Protein AF-0000000082643901 (afdb_homodimer)

pLDDT: mean 96.65, std 4.95, range [60.0, 98.94]

Foldseek 3Di:
DLEAACQVLLLVLLVVLFAAEEEEDQELLQLLLLLVLCQVLVFEHEYEYEPQSQVNHPHLLSVVVSNVVSCVVVVRDFRYFYEYDAADALVSLLRNVVSPGQEYEHEPQVDPLVVQLVRLLSNLVNNVVSNHAYEYEHWDAADDDRVRHDPDTGFGDLVSLLVSCVRRVHQEYETGAFAHAADDDDATDGDLVSLLSSCVRRVHAYEAERPPPHDLVVLSSSSVSRHHYYYDYRVLVVQLVVQLVVQCVVDVPDDPVCSRNVVSSNSSSVVSSVVCVSRVRRPVRVD/DQEAACQVVLLVLLVVLFAAEEEEDQELLQLLLLLVLCQVLVFEHEHEYEPQSQVNHPHLLSVVVSNVVSCVVVVRDFHYFYEYDAADALVSLLRNVVSPGQEYEHEPQVDPLVVQLVRLLSNLVNNVVSNHAYEYEHWDAADDDRVRHDPDTGFGDLVSLLVSCVRRVHQEYETGAFAHAADDDDATDGDLVSLLSSCVRRVHAYEYERPPPHDLVVLSSSSVSRHHYYYDYRVLVVQLVVQLVVQCVVDVPDDPVCSRNVVSSNSSSVVSSVVCVSRVRRPVRVD

InterPro domains:
  IPR000771 Fructose-bisphosphate aldolase, class-II [PF01116] (4-284)
  IPR000771 Fructose-bisphosphate aldolase, class-II [PIRSF001359] (1-285)
  IPR000771 Fructose-bisphosphate aldolase, class-II [PS00602] (74-87)
  IPR000771 Fructose-bisphosphate aldolase, class-II [PS00806] (134-145)
  IPR000771 Fructose-bisphosphate aldolase, class-II [TIGR00167] (1-285)
  IPR000771 Fructose-bisphosphate aldolase, class-II [cd00947] (6-283)
  IPR011289 Fructose-1,6-bisphosphate aldolase, class 2 [TIGR01859] (3-285)
  IPR013785 Aldolase-type TIM barrel [G3DSA:3.20.20.70] (1-287)

Secondary structure (DSSP, 8-state):
--B--SHHHHHHHHHHT--EEEEE--SHHHHHHHHHHHHHHT--EEEEEEHHHHHHHT-HHHHHHHHHHHHHHTT--S-EEEEEEEE-SHHHHHHHHHHT-SEEEE--TTS-HHHHHHHHHHHHHHHHTTT-EEEEEESB-EEEETTEEESS-BPPPHHHHHHHHHHH--SEEEE-SS-EESS-SS-----HHHHHHHHHHH-S-EEES--TT--HHHHHHHHHTTEEEEEE-HHHHHHHHHHHHHHHHH-TT---HHHHHHHHHHHHHHHHHHHHHHHT-TT-S--/--B--SHHHHHHHHHHT--EEEEE--SHHHHHHHHHHHHHHT--EEEEEEHHHHHHHT-HHHHHHHHHHHHHHTT--S-EEEEEEEE-SHHHHHHHHHHT-SEEEE--TTS-HHHHHHHHHHHHHHHHTTT-EEEEEESB-EEEETTEEESS-BPPPHHHHHHHHHHH--SEEEE-SS-EESS-SS-----HHHHHHHHHHH-S-EEES--TT--HHHHHHHHHTTEEEEEE-HHHHHHHHHHHHHHHHH-TT---HHHHHHHHHHHHHHHHHHHHHHHT-TT-S--

Organism: NCBI:txid247480

Radius of gyration: 26.3 Å; Cα contacts (8 Å, |Δi|>4): 1361; chains: 2; bounding box: 49×75×65 Å

Solvent-accessible surface area (backbone atoms only — not comparable to full-atom values): 27330 Å² total; per-residue (Å²): 121,45,66,35,39,50,51,65,64,27,51,49,19,39,75,70,52,15,20,38,46,26,38,53,38,66,49,56,53,46,45,50,18,52,53,51,26,23,48,74,39,30,11,43,37,32,41,24,31,35,66,59,36,27,56,70,55,38,21,52,45,13,50,42,29,30,51,53,17,36,36,60,53,64,64,49,72,33,43,31,22,39,27,38,41,64,18,77,40,62,68,54,39,49,51,35,46,75,41,59,37,21,24,34,23,45,44,41,37,88,47,60,70,70,56,27,44,52,53,46,30,54,43,32,55,60,29,52,76,68,64,22,30,34,32,38,41,36,40,34,54,16,37,47,55,85,88,46,73,32,97,47,69,36,66,41,53,52,68,57,50,30,49,45,40,70,73,34,62,54,53,30,38,32,55,18,38,50,40,33,32,44,84,68,89,71,80,79,61,64,42,62,68,57,36,43,52,33,30,71,63,51,72,48,28,26,31,41,62,32,45,38,85,59,53,67,69,58,52,50,51,42,19,73,36,30,26,7,32,36,33,38,46,56,56,43,29,43,42,20,42,54,42,32,52,50,48,53,70,74,36,84,78,70,31,59,59,63,73,39,48,45,57,11,26,52,40,28,18,52,52,48,40,52,46,33,54,70,33,54,22,49,62,50,39,88,107,132,37,70,35,40,50,51,66,63,27,52,50,19,39,75,70,52,14,20,37,44,25,39,53,38,68,48,55,54,46,44,50,18,50,51,51,26,23,48,74,39,30,12,42,37,32,40,25,31,35,66,59,36,26,55,71,55,38,21,53,44,14,50,42,29,31,51,54,17,34,37,60,53,64,64,50,73,33,44,32,23,39,29,38,41,62,19,78,42,61,67,54,39,49,52,34,46,74,42,59,38,20,23,32,23,45,44,41,38,88,46,60,68,70,57,26,44,52,52,48,30,54,43,34,56,61,29,52,76,68,64,22,33,32,33,36,41,35,37,34,53,16,37,46,54,84,88,46,74,33,97,48,69,37,65,41,53,53,68,56,51,29,50,44,40,72,74,36,61,54,53,29,38,31,54,18,38,50,41,34,33,44,82,68,91,73,80,79,60,62,42,61,68,57,38,41,52,34,30,72,62,52,72,47,28,26,31,40,62,32,45,37,86,60,53,66,69,58,51,48,50,41,18,73,36,29,24,8,32,35,33,40,46,55,56,45,28,43,42,20,41,53,42,31,52,51,47,53,69,75,36,85,78,71,32,59,59,64,75,39,48,44,58,12,29,53,39,30,18,52,52,47,41,54,47,31,54,69,34,54,22,50,63,49,38,88,106

Structure (mmCIF, N/CA/C/O backbone):
data_AF-0000000082643901-model_v1
#
loop_
_entity.id
_entity.type
_entity.pdbx_description
1 polymer 'Fructose-bisphosphate aldolase class II'
#
loop_
_atom_site.group_PDB
_atom_site.id
_atom_site.type_symbol
_atom_site.label_atom_id
_atom_site.label_alt_id
_atom_site.label_comp_id
_atom_site.label_asym_id
_atom_site.label_entity_id
_atom_site.label_seq_id
_atom_site.pdbx_PDB_ins_code
_atom_site.Cartn_x
_atom_site.Cartn_y
_atom_site.Cartn_z
_atom_site.occupancy
_atom_site.B_iso_or_equiv
_atom_site.auth_seq_id
_atom_site.auth_comp_id
_atom_site.auth_asym_id
_atom_site.auth_atom_id
_atom_site.pdbx_PDB_model_num
ATOM 1 N N . MET A 1 1 ? 15.57 -13.555 6.664 1 60 1 MET A N 1
ATOM 2 C CA . MET A 1 1 ? 14.602 -12.789 5.887 1 60 1 MET A CA 1
ATOM 3 C C . MET A 1 1 ? 13.672 -13.719 5.113 1 60 1 MET A C 1
ATOM 5 O O . MET A 1 1 ? 14.125 -14.688 4.496 1 60 1 MET A O 1
ATOM 9 N N . PRO A 1 2 ? 12.359 -13.805 5.543 1 88.56 2 PRO A N 1
ATOM 10 C CA . PRO A 1 2 ? 11.422 -14.797 5.012 1 88.56 2 PRO A CA 1
ATOM 11 C C . PRO A 1 2 ? 11.352 -14.789 3.486 1 88.56 2 PRO A C 1
ATOM 13 O O . PRO A 1 2 ? 10.727 -15.672 2.889 1 88.56 2 PRO A O 1
ATOM 16 N N . LEU A 1 3 ? 12.211 -14.008 2.922 1 96.81 3 LEU A N 1
ATOM 17 C CA . LEU A 1 3 ? 12.164 -14.016 1.464 1 96.81 3 LEU A CA 1
ATOM 18 C C . LEU A 1 3 ? 13.094 -15.078 0.892 1 96.81 3 LEU A C 1
ATOM 20 O O . LEU A 1 3 ? 14.281 -15.102 1.197 1 96.81 3 LEU A O 1
ATOM 24 N N . VAL A 1 4 ? 12.555 -15.945 0.068 1 98 4 VAL A N 1
ATOM 25 C CA . VAL A 1 4 ? 13.297 -17.078 -0.48 1 98 4 VAL A CA 1
ATOM 26 C C . VAL A 1 4 ? 12.93 -17.266 -1.95 1 98 4 VAL A C 1
ATO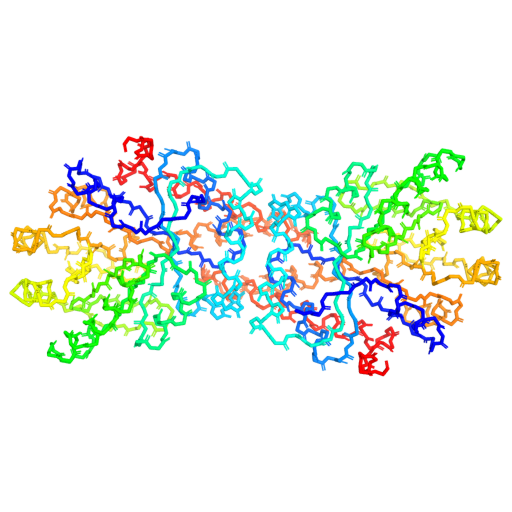M 28 O O . VAL A 1 4 ? 11.891 -16.781 -2.406 1 98 4 VAL A O 1
ATOM 31 N N . SER A 1 5 ? 13.82 -17.891 -2.688 1 97.44 5 SER A N 1
ATOM 32 C CA . SER A 1 5 ? 13.43 -18.344 -4.02 1 97.44 5 SER A CA 1
ATOM 33 C C . SER A 1 5 ? 12.352 -19.406 -3.941 1 97.44 5 SER A C 1
ATOM 35 O O . SER A 1 5 ? 12.078 -19.953 -2.865 1 97.44 5 SER A O 1
ATOM 37 N N . MET A 1 6 ? 11.742 -19.766 -5.023 1 97.62 6 MET A N 1
ATOM 38 C CA . MET A 1 6 ? 10.664 -20.75 -5.031 1 97.62 6 MET A CA 1
ATOM 39 C C . MET A 1 6 ? 11.219 -22.172 -5.125 1 97.62 6 MET A C 1
ATOM 41 O O . MET A 1 6 ? 10.484 -23.141 -4.91 1 97.62 6 MET A O 1
ATOM 45 N N . LYS A 1 7 ? 12.453 -22.344 -5.379 1 97.5 7 LYS A N 1
ATOM 46 C CA . LYS A 1 7 ? 13.016 -23.625 -5.77 1 97.5 7 LYS A CA 1
ATOM 47 C C . LYS A 1 7 ? 12.742 -24.688 -4.707 1 97.5 7 LYS A C 1
ATOM 49 O O . LYS A 1 7 ? 12.094 -25.703 -4.984 1 97.5 7 LYS A O 1
ATOM 54 N N . GLU A 1 8 ? 13.141 -24.453 -3.51 1 96.81 8 GLU A N 1
ATOM 55 C CA . GLU A 1 8 ? 13.008 -25.469 -2.467 1 96.81 8 GLU A CA 1
ATOM 56 C C . GLU A 1 8 ? 11.547 -25.703 -2.111 1 96.81 8 GLU A C 1
ATOM 58 O O . GLU A 1 8 ? 11.125 -26.844 -1.92 1 96.81 8 GLU A O 1
ATOM 63 N N . MET A 1 9 ? 10.719 -24.641 -2.031 1 97.19 9 MET A N 1
ATOM 64 C CA . MET A 1 9 ? 9.328 -24.812 -1.621 1 97.19 9 MET A CA 1
ATOM 65 C C . MET A 1 9 ? 8.547 -25.594 -2.672 1 97.19 9 MET A C 1
ATOM 67 O O . MET A 1 9 ? 7.695 -26.422 -2.334 1 97.19 9 MET A O 1
ATOM 71 N N . LEU A 1 10 ? 8.93 -25.438 -3.949 1 98.62 10 LEU A N 1
ATOM 72 C CA . LEU A 1 10 ? 8.18 -26.141 -4.977 1 98.62 10 LEU A CA 1
ATOM 73 C C . LEU A 1 10 ? 8.664 -27.594 -5.109 1 98.62 10 LEU A C 1
ATOM 75 O O . LEU A 1 10 ? 7.875 -28.484 -5.402 1 98.62 10 LEU A O 1
ATOM 79 N N . ASN A 1 11 ? 9.945 -27.812 -4.93 1 98.38 11 ASN A N 1
ATOM 80 C CA . ASN A 1 11 ? 10.438 -29.188 -4.922 1 98.38 11 ASN A CA 1
ATOM 81 C C . ASN A 1 11 ? 9.812 -30 -3.787 1 98.38 11 ASN A C 1
ATOM 83 O O . ASN A 1 11 ? 9.469 -31.172 -3.969 1 98.38 11 ASN A O 1
ATOM 87 N N . LYS A 1 12 ? 9.734 -29.391 -2.631 1 98.31 12 LYS A N 1
ATOM 88 C CA . LYS A 1 12 ? 9.07 -30.062 -1.516 1 98.31 12 LYS A CA 1
ATOM 89 C C . LYS A 1 12 ? 7.605 -30.344 -1.839 1 98.31 12 LYS A C 1
ATOM 91 O O . LYS A 1 12 ? 7.098 -31.422 -1.552 1 98.31 12 LYS A O 1
ATOM 96 N N . ALA A 1 13 ? 6.938 -29.359 -2.424 1 98.62 13 ALA A N 1
ATOM 97 C CA . ALA A 1 13 ? 5.535 -29.516 -2.801 1 98.62 13 ALA A CA 1
ATOM 98 C C . ALA A 1 13 ? 5.359 -30.672 -3.785 1 98.62 13 ALA A C 1
ATOM 100 O O . ALA A 1 13 ? 4.414 -31.453 -3.672 1 98.62 13 ALA A O 1
ATOM 101 N N . LEU A 1 14 ? 6.246 -30.734 -4.742 1 98.31 14 LEU A N 1
ATOM 102 C CA . LEU A 1 14 ? 6.211 -31.812 -5.715 1 98.31 14 LEU A CA 1
ATOM 103 C C . LEU A 1 14 ? 6.367 -33.156 -5.023 1 98.31 14 LEU A C 1
ATOM 105 O O . LEU A 1 14 ? 5.605 -34.094 -5.293 1 98.31 14 LEU A O 1
ATOM 109 N N . ALA A 1 15 ? 7.281 -33.25 -4.148 1 97.88 15 ALA A N 1
ATOM 110 C CA . ALA A 1 15 ? 7.598 -34.5 -3.461 1 97.88 15 ALA A CA 1
ATOM 111 C C . ALA A 1 15 ? 6.449 -34.938 -2.555 1 97.88 15 ALA A C 1
ATOM 113 O O . ALA A 1 15 ? 6.16 -36.125 -2.436 1 97.88 15 ALA A O 1
ATOM 114 N N . GLU A 1 16 ? 5.809 -33.938 -1.948 1 98 16 GLU A N 1
ATOM 115 C CA . GLU A 1 16 ? 4.812 -34.281 -0.932 1 98 16 GLU A CA 1
ATOM 116 C C . GLU A 1 16 ? 3.396 -34.156 -1.488 1 98 16 GLU A C 1
ATOM 118 O O . GLU A 1 16 ? 2.418 -34.344 -0.762 1 98 16 GLU A O 1
ATOM 123 N N . LYS A 1 17 ? 3.244 -33.781 -2.666 1 98 17 LYS A N 1
ATOM 124 C CA . LYS A 1 17 ? 1.995 -33.75 -3.422 1 98 17 LYS A CA 1
ATOM 125 C C . LYS A 1 17 ? 1.023 -32.719 -2.859 1 98 17 LYS A C 1
ATOM 127 O O . LYS A 1 17 ? -0.131 -33.062 -2.566 1 98 17 LYS A O 1
ATOM 132 N N . TYR A 1 18 ? 1.389 -31.547 -2.789 1 98.56 18 TYR A N 1
ATOM 133 C CA . TYR A 1 18 ? 0.573 -30.344 -2.604 1 98.56 18 TYR A CA 1
ATOM 134 C C . TYR A 1 18 ? 1.02 -29.234 -3.539 1 98.56 18 TYR A C 1
ATOM 136 O O . TYR A 1 18 ? 1.905 -29.422 -4.375 1 98.56 18 TYR A O 1
ATOM 144 N N . ALA A 1 19 ? 0.367 -28.094 -3.467 1 98.88 19 ALA A N 1
ATOM 145 C CA . ALA A 1 19 ? 0.755 -26.953 -4.301 1 98.88 19 ALA A CA 1
ATOM 146 C C . ALA A 1 19 ? 0.87 -25.688 -3.475 1 98.88 19 ALA A C 1
ATOM 148 O O . ALA A 1 19 ? 0.066 -25.453 -2.568 1 98.88 19 ALA A O 1
ATOM 149 N N . VAL A 1 20 ? 1.868 -24.938 -3.779 1 98.81 20 VAL A N 1
ATOM 150 C CA . VAL A 1 20 ? 2.01 -23.609 -3.191 1 98.81 20 VAL A CA 1
ATOM 151 C C . VAL A 1 20 ? 1.213 -22.594 -4.008 1 98.81 20 VAL A C 1
ATOM 153 O O . VAL A 1 20 ? 1.334 -22.547 -5.234 1 98.81 20 VAL A O 1
ATOM 156 N N . GLY A 1 21 ? 0.412 -21.828 -3.305 1 98.69 21 GLY A N 1
ATOM 157 C CA . GLY A 1 21 ? -0.357 -20.812 -3.994 1 98.69 21 GLY A CA 1
ATOM 158 C C . GLY A 1 21 ? 0.467 -19.594 -4.363 1 98.69 21 GLY A C 1
ATOM 159 O O . GLY A 1 21 ? 1.183 -19.047 -3.523 1 98.69 21 GLY A O 1
ATOM 160 N N . GLN A 1 22 ? 0.403 -19.219 -5.641 1 98.81 22 GLN A N 1
ATOM 161 C CA . GLN A 1 22 ? 0.744 -17.859 -6.031 1 98.81 22 GLN A CA 1
ATOM 162 C C . GLN A 1 22 ? -0.494 -16.953 -6.055 1 98.81 22 GLN A C 1
ATOM 164 O O . GLN A 1 22 ? -1.457 -17.25 -6.77 1 98.81 22 GLN A O 1
ATOM 169 N N . PHE A 1 23 ? -0.409 -15.992 -5.285 1 98.69 23 PHE A N 1
ATOM 170 C CA . PHE A 1 23 ? -1.485 -15.008 -5.25 1 98.69 23 PHE A CA 1
ATOM 171 C C . PHE A 1 23 ? -0.986 -13.641 -5.703 1 98.69 23 PHE A C 1
ATOM 173 O O . PHE A 1 23 ? -0.034 -13.102 -5.137 1 98.69 23 PHE A O 1
ATOM 180 N N . ASN A 1 24 ? -1.637 -13.117 -6.719 1 98.44 24 ASN A N 1
ATOM 181 C CA . ASN A 1 24 ? -1.199 -11.82 -7.227 1 98.44 24 ASN A CA 1
ATOM 182 C C . ASN A 1 24 ? -1.524 -10.695 -6.25 1 98.44 24 ASN A C 1
ATOM 184 O O . ASN A 1 24 ? -2.615 -10.664 -5.676 1 98.44 24 ASN A O 1
ATOM 188 N N . ILE A 1 25 ? -0.566 -9.867 -6.012 1 98.81 25 ILE A N 1
ATOM 189 C CA . ILE A 1 25 ? -0.807 -8.68 -5.195 1 98.81 25 ILE A CA 1
ATOM 190 C C . ILE A 1 25 ? -1.045 -7.473 -6.102 1 98.81 25 ILE A C 1
ATOM 192 O O . ILE A 1 25 ? -0.442 -7.363 -7.172 1 98.81 25 ILE A O 1
ATOM 196 N N . ASN A 1 26 ? -1.92 -6.555 -5.605 1 98.38 26 ASN A N 1
ATOM 197 C CA . ASN A 1 26 ? -2.314 -5.398 -6.402 1 98.38 26 ASN A CA 1
ATOM 198 C C . ASN A 1 26 ? -2.061 -4.09 -5.656 1 98.38 26 ASN A C 1
ATOM 200 O O . ASN A 1 26 ? -2.117 -3.012 -6.25 1 98.38 26 ASN A O 1
ATOM 204 N N . ASN A 1 27 ? -1.845 -4.16 -4.398 1 98.69 27 ASN A N 1
ATOM 205 C CA . ASN A 1 27 ? -1.549 -3.008 -3.555 1 98.69 27 ASN A CA 1
ATOM 206 C C . ASN A 1 27 ? -1.143 -3.432 -2.146 1 98.69 27 ASN A C 1
ATOM 208 O O . ASN A 1 27 ? -0.718 -4.57 -1.937 1 98.69 27 ASN A O 1
ATOM 212 N N . LEU A 1 28 ? -1.148 -2.531 -1.19 1 98.94 28 LEU A N 1
ATOM 213 C CA . LEU A 1 28 ? -0.758 -2.771 0.194 1 98.94 28 LEU A CA 1
ATOM 214 C C . LEU A 1 28 ? -1.682 -3.793 0.85 1 98.94 28 LEU A C 1
ATOM 216 O O . LEU A 1 28 ? -1.214 -4.75 1.47 1 98.94 28 LEU A O 1
ATOM 220 N N . GLU A 1 29 ? -2.988 -3.604 0.72 1 98.88 29 GLU A N 1
ATOM 221 C CA . GLU A 1 29 ? -3.973 -4.426 1.417 1 98.88 29 GLU A CA 1
ATOM 222 C C . GLU A 1 29 ? -3.955 -5.863 0.904 1 98.88 29 GLU A C 1
ATOM 224 O O . GLU A 1 29 ? -4.133 -6.805 1.678 1 98.88 29 GLU A O 1
ATOM 229 N N . TRP A 1 30 ? -3.781 -5.996 -0.41 1 98.88 30 TRP A N 1
ATOM 230 C CA . TRP A 1 30 ? -3.645 -7.336 -0.968 1 98.88 30 TRP A CA 1
ATOM 231 C C . TRP A 1 30 ? -2.451 -8.062 -0.354 1 98.88 30 TRP A C 1
ATOM 233 O O . TRP A 1 30 ? -2.561 -9.227 0.041 1 98.88 30 TRP A O 1
ATOM 243 N N . THR A 1 31 ? -1.354 -7.387 -0.334 1 98.94 31 THR A N 1
ATOM 244 C CA . THR A 1 31 ? -0.137 -7.965 0.221 1 98.94 31 THR A CA 1
ATOM 245 C C . THR A 1 31 ? -0.341 -8.359 1.683 1 98.94 31 THR A C 1
ATOM 247 O O . THR A 1 31 ? 0.051 -9.445 2.102 1 98.94 31 THR A O 1
ATOM 250 N N . GLN A 1 32 ? -0.979 -7.473 2.457 1 98.94 32 GLN A N 1
ATOM 251 C CA . GLN A 1 32 ? -1.299 -7.762 3.85 1 98.94 32 GLN A CA 1
ATOM 252 C C . GLN A 1 32 ? -2.139 -9.031 3.971 1 98.94 32 GLN A C 1
ATOM 254 O O . GLN A 1 32 ? -1.851 -9.898 4.801 1 98.94 32 GLN A O 1
ATOM 259 N N . ALA A 1 33 ? -3.164 -9.102 3.178 1 98.94 33 ALA A N 1
ATOM 260 C CA . ALA A 1 33 ? -4.125 -10.195 3.26 1 98.94 33 ALA A CA 1
ATOM 261 C C . ALA A 1 33 ? -3.447 -11.539 2.984 1 98.94 33 ALA A C 1
ATOM 263 O O . ALA A 1 33 ? -3.656 -12.508 3.715 1 98.94 33 ALA A O 1
ATOM 264 N N . ILE A 1 34 ? -2.658 -11.547 1.972 1 98.94 34 ILE A N 1
ATOM 265 C CA . ILE A 1 34 ? -2.037 -12.797 1.53 1 98.94 34 ILE A CA 1
ATOM 266 C C . ILE A 1 34 ? -0.984 -13.234 2.545 1 98.94 34 ILE A C 1
ATOM 268 O O . ILE A 1 34 ? -0.922 -14.406 2.916 1 98.94 34 ILE A O 1
ATOM 272 N N . LEU A 1 35 ? -0.152 -12.328 3.041 1 98.94 35 LEU A N 1
ATOM 273 C CA . LEU A 1 35 ? 0.847 -12.648 4.055 1 98.94 35 LEU A CA 1
ATOM 274 C C . LEU A 1 35 ? 0.182 -13.125 5.344 1 98.94 35 LEU A C 1
ATOM 276 O O . LEU A 1 35 ? 0.644 -14.078 5.969 1 98.94 35 LEU A O 1
ATOM 280 N N . ALA A 1 36 ? -0.87 -12.422 5.738 1 98.94 36 ALA A N 1
ATOM 281 C CA . ALA A 1 36 ? -1.579 -12.797 6.957 1 98.94 36 ALA A CA 1
ATOM 282 C C . ALA A 1 36 ? -2.154 -14.211 6.84 1 98.94 36 ALA A C 1
ATOM 284 O O . ALA A 1 36 ? -2.092 -14.992 7.789 1 98.94 36 ALA A O 1
ATOM 285 N N . ALA A 1 37 ? -2.773 -14.492 5.672 1 98.94 37 ALA A N 1
ATOM 286 C CA . ALA A 1 37 ? -3.311 -15.836 5.434 1 98.94 37 ALA A CA 1
ATOM 287 C C . ALA A 1 37 ? -2.211 -16.891 5.516 1 98.94 37 ALA A C 1
ATOM 289 O O . ALA A 1 37 ? -2.389 -17.922 6.156 1 98.94 37 ALA A O 1
ATOM 290 N N . ALA A 1 38 ? -1.087 -16.609 4.871 1 98.88 38 ALA A N 1
ATOM 291 C CA . ALA A 1 38 ? 0.032 -17.547 4.855 1 98.88 38 ALA A CA 1
ATOM 292 C C . ALA A 1 38 ? 0.555 -17.797 6.266 1 98.88 38 ALA A C 1
ATOM 294 O O . ALA A 1 38 ? 0.825 -18.953 6.637 1 98.88 38 ALA A O 1
ATOM 295 N N . GLN A 1 39 ? 0.708 -16.719 7.039 1 98.75 39 GLN A N 1
ATOM 296 C CA . GLN A 1 39 ? 1.186 -16.859 8.414 1 98.75 39 GLN A CA 1
ATOM 297 C C . GLN A 1 39 ? 0.211 -17.672 9.258 1 98.75 39 GLN A C 1
ATOM 299 O O . GLN A 1 39 ? 0.625 -18.547 10.016 1 98.75 39 GLN A O 1
ATOM 304 N N . GLU A 1 40 ? -1.064 -17.359 9.102 1 98.75 40 GLU A N 1
ATOM 305 C CA . GLU A 1 40 ? -2.094 -18.047 9.875 1 98.75 40 GLU A CA 1
ATOM 306 C C . GLU A 1 40 ? -2.123 -19.547 9.555 1 98.75 40 GLU A C 1
ATOM 308 O O . GLU A 1 40 ? -2.225 -20.375 10.453 1 98.75 40 GLU A O 1
ATOM 313 N N . GLU A 1 41 ? -1.981 -19.875 8.266 1 98.81 41 GLU A N 1
ATOM 314 C CA . GLU A 1 41 ? -2.076 -21.25 7.809 1 98.81 41 GLU A CA 1
ATOM 315 C C . GLU A 1 41 ? -0.723 -21.953 7.883 1 98.81 41 GLU A C 1
ATOM 317 O O . GLU A 1 41 ? -0.618 -23.156 7.586 1 98.81 41 GLU A O 1
ATOM 322 N N . GLN A 1 42 ? 0.32 -21.172 8.25 1 98.5 42 GLN A N 1
ATOM 323 C CA . GLN A 1 42 ? 1.676 -21.703 8.227 1 98.5 42 GLN A CA 1
ATOM 324 C C . GLN A 1 42 ? 1.987 -22.359 6.891 1 98.5 42 GLN A C 1
ATOM 326 O O . GLN A 1 42 ? 2.434 -23.516 6.848 1 98.5 42 GLN A O 1
ATOM 331 N N . SER A 1 43 ? 1.669 -21.656 5.879 1 98.69 43 SER A N 1
ATOM 332 C CA . SER A 1 43 ? 1.861 -22.094 4.504 1 98.69 43 SER A CA 1
ATOM 333 C C . SER A 1 43 ? 2.928 -21.266 3.799 1 98.69 43 SER A C 1
ATOM 335 O O . SER A 1 43 ? 2.996 -20.047 3.979 1 98.69 43 SER A O 1
ATOM 337 N N . PRO A 1 44 ? 3.859 -21.906 3.012 1 98.75 44 PRO A N 1
ATOM 338 C CA . PRO A 1 44 ? 4.625 -21.094 2.066 1 98.75 44 PRO A CA 1
ATOM 339 C C . PRO A 1 44 ? 3.732 -20.344 1.076 1 98.75 44 PRO A C 1
ATOM 341 O O . PRO A 1 44 ? 2.611 -20.781 0.8 1 98.75 44 PRO A O 1
ATOM 344 N N . VAL A 1 45 ? 4.246 -19.25 0.593 1 98.88 45 VAL A N 1
ATOM 345 C CA . VAL A 1 45 ? 3.389 -18.453 -0.278 1 98.88 45 VAL A CA 1
ATOM 346 C C . VAL A 1 45 ? 4.238 -17.719 -1.32 1 98.88 45 VAL A C 1
ATOM 348 O O . VAL A 1 45 ? 5.41 -17.422 -1.075 1 98.88 45 VAL A O 1
ATOM 351 N N . ILE A 1 46 ? 3.646 -17.547 -2.488 1 98.94 46 ILE A N 1
ATOM 352 C CA . ILE A 1 46 ? 4.262 -16.781 -3.562 1 98.94 46 ILE A CA 1
ATOM 353 C C . ILE A 1 46 ? 3.416 -15.539 -3.854 1 98.94 46 ILE A C 1
ATOM 355 O O . ILE A 1 46 ? 2.223 -15.641 -4.141 1 98.94 46 ILE A O 1
ATOM 359 N N . LEU A 1 47 ? 4.039 -14.406 -3.701 1 98.94 47 LEU A N 1
ATOM 360 C CA . LEU A 1 47 ? 3.418 -13.148 -4.102 1 98.94 47 LEU A CA 1
ATOM 361 C C . LEU A 1 47 ? 3.68 -12.859 -5.574 1 98.94 47 LEU A C 1
ATOM 363 O O . LEU A 1 47 ? 4.789 -12.477 -5.953 1 98.94 47 LEU A O 1
ATOM 367 N N . GLY A 1 48 ? 2.621 -13.047 -6.387 1 98.81 48 GLY A N 1
ATOM 368 C CA . GLY A 1 48 ? 2.75 -12.781 -7.812 1 98.81 48 GLY A CA 1
ATOM 369 C C . GLY A 1 48 ? 2.562 -11.32 -8.172 1 98.81 48 GLY A C 1
ATOM 370 O O . GLY A 1 48 ? 1.658 -10.664 -7.652 1 98.81 48 GLY A O 1
ATOM 371 N N . VAL A 1 49 ? 3.42 -10.852 -9.047 1 98.88 49 VAL A N 1
ATOM 372 C CA . VAL A 1 49 ? 3.363 -9.461 -9.484 1 98.88 49 VAL A CA 1
ATOM 373 C C . VAL A 1 49 ? 3.449 -9.398 -11.008 1 98.88 49 VAL A C 1
ATOM 375 O O . VAL A 1 49 ? 4.508 -9.641 -11.586 1 98.88 49 VAL A O 1
ATOM 378 N N . SER A 1 50 ? 2.355 -9.062 -11.633 1 98.25 50 SER A N 1
ATOM 379 C CA . SER A 1 50 ? 2.432 -8.812 -13.062 1 98.25 50 SER A CA 1
ATOM 380 C C . SER A 1 50 ? 3.109 -7.48 -13.359 1 98.25 50 SER A C 1
ATOM 382 O O . SER A 1 50 ? 3.258 -6.645 -12.461 1 98.25 50 SER A O 1
ATOM 384 N N . GLU A 1 51 ? 3.525 -7.289 -14.602 1 97.94 51 GLU A N 1
ATOM 385 C CA . GLU A 1 51 ? 4.121 -6.012 -14.969 1 97.94 51 GLU A CA 1
ATOM 386 C C . GLU A 1 51 ? 3.125 -4.867 -14.797 1 97.94 51 GLU A C 1
ATOM 388 O O . GLU A 1 51 ? 3.494 -3.773 -14.367 1 97.94 51 GLU A O 1
ATOM 393 N N . GLY A 1 52 ? 1.86 -5.133 -15.141 1 97.81 52 GLY A N 1
ATOM 394 C CA . GLY A 1 52 ? 0.826 -4.129 -14.945 1 97.81 52 GLY A CA 1
ATOM 395 C C . GLY A 1 52 ? 0.61 -3.771 -13.484 1 97.81 52 GLY A C 1
ATOM 396 O O . GLY A 1 52 ? 0.447 -2.6 -13.141 1 97.81 52 GLY A O 1
ATOM 397 N N . ALA A 1 53 ? 0.589 -4.758 -12.625 1 98.25 53 ALA A N 1
ATOM 398 C CA . ALA A 1 53 ? 0.438 -4.52 -11.188 1 98.25 53 ALA A CA 1
ATOM 399 C C . ALA A 1 53 ? 1.629 -3.746 -10.633 1 98.25 53 ALA A C 1
ATOM 401 O O . ALA A 1 53 ? 1.465 -2.873 -9.781 1 98.25 53 ALA A O 1
ATOM 402 N N . ALA A 1 54 ? 2.826 -4.117 -11.102 1 98.69 54 ALA A N 1
ATOM 403 C CA . ALA A 1 54 ? 4.023 -3.4 -10.672 1 98.69 54 ALA A CA 1
ATOM 404 C C . ALA A 1 54 ? 3.938 -1.921 -11.031 1 98.69 54 ALA A C 1
ATOM 406 O O . ALA A 1 54 ? 4.234 -1.055 -10.211 1 98.69 54 ALA A O 1
ATOM 407 N N . ARG A 1 55 ? 3.557 -1.673 -12.266 1 98.44 55 ARG A N 1
ATOM 408 C CA . ARG A 1 55 ? 3.402 -0.291 -12.711 1 98.44 55 ARG A CA 1
ATOM 409 C C . ARG A 1 55 ? 2.381 0.447 -11.852 1 98.44 55 ARG A C 1
ATOM 411 O O . ARG A 1 55 ? 2.619 1.581 -11.43 1 98.44 55 ARG A O 1
ATOM 418 N N . TYR A 1 56 ? 1.296 -0.191 -11.609 1 98.62 56 TYR A N 1
ATOM 419 C CA . TYR A 1 56 ? 0.251 0.411 -10.789 1 98.62 56 TYR A CA 1
ATOM 420 C C . TYR A 1 56 ? 0.771 0.733 -9.391 1 98.62 56 TYR A C 1
ATOM 422 O O . TYR A 1 56 ? 0.489 1.805 -8.852 1 98.62 56 TYR A O 1
ATOM 430 N N . MET A 1 57 ? 1.559 -0.15 -8.828 1 98.88 57 MET A N 1
ATOM 431 C CA . MET A 1 57 ? 2 0.002 -7.449 1 98.88 57 MET A CA 1
ATOM 432 C C . MET A 1 57 ? 3.168 0.98 -7.352 1 98.88 57 MET A C 1
ATOM 434 O O . MET A 1 57 ? 3.58 1.358 -6.254 1 98.88 57 MET A O 1
ATOM 438 N N . GLY A 1 58 ? 3.721 1.383 -8.438 1 98.62 58 GLY A N 1
ATOM 439 C CA . GLY A 1 58 ? 4.809 2.348 -8.438 1 98.62 58 GLY A CA 1
ATOM 440 C C . GLY A 1 58 ? 6.062 1.832 -9.125 1 98.62 58 GLY A C 1
ATOM 441 O O . GLY A 1 58 ? 6.785 2.598 -9.766 1 98.62 58 GLY A O 1
ATOM 442 N N . GLY A 1 59 ? 6.316 0.538 -9.016 1 98.81 59 GLY A N 1
ATOM 443 C CA . GLY A 1 59 ? 7.5 -0.096 -9.578 1 98.81 59 GLY A CA 1
ATOM 444 C C . GLY A 1 59 ? 8 -1.264 -8.75 1 98.81 59 GLY A C 1
ATOM 445 O O . GLY A 1 59 ? 7.48 -1.527 -7.66 1 98.81 59 GLY A O 1
ATOM 446 N N . PHE A 1 60 ? 9.008 -1.919 -9.258 1 98.94 60 PHE A N 1
ATOM 447 C CA . PHE A 1 60 ? 9.523 -3.131 -8.625 1 98.94 60 PHE A CA 1
ATOM 448 C C . PHE A 1 60 ? 10.125 -2.816 -7.258 1 98.94 60 PHE A C 1
ATOM 450 O O . PHE A 1 60 ? 9.969 -3.592 -6.312 1 98.94 60 PHE A O 1
ATOM 457 N N . LYS A 1 61 ? 10.797 -1.685 -7.133 1 98.75 61 LYS A N 1
ATOM 458 C CA . LYS A 1 61 ? 11.414 -1.337 -5.855 1 98.75 61 LYS A CA 1
ATOM 459 C C . LYS A 1 61 ? 10.359 -1.08 -4.785 1 98.75 61 LYS A C 1
ATOM 461 O O . LYS A 1 61 ? 10.523 -1.482 -3.633 1 98.75 61 LYS A O 1
ATOM 466 N N . THR A 1 62 ? 9.297 -0.38 -5.211 1 98.88 62 THR A N 1
ATOM 467 C CA . THR A 1 62 ? 8.195 -0.14 -4.285 1 98.88 62 THR A CA 1
ATOM 468 C C . THR A 1 62 ? 7.617 -1.458 -3.781 1 98.88 62 THR A C 1
ATOM 470 O O . THR A 1 62 ? 7.383 -1.621 -2.582 1 98.88 62 THR A O 1
ATOM 473 N N . VAL A 1 63 ? 7.43 -2.395 -4.699 1 98.94 63 VAL A N 1
ATOM 474 C CA . VAL A 1 63 ? 6.871 -3.697 -4.352 1 98.94 63 VAL A CA 1
ATOM 475 C C . VAL A 1 63 ? 7.754 -4.375 -3.307 1 98.94 63 VAL A C 1
ATOM 477 O O . VAL A 1 63 ? 7.27 -4.801 -2.256 1 98.94 63 VAL A O 1
ATOM 480 N N . VAL A 1 64 ? 9.016 -4.449 -3.553 1 98.94 64 VAL A N 1
ATOM 481 C CA . VAL A 1 64 ? 9.953 -5.168 -2.691 1 98.94 64 VAL A CA 1
ATOM 482 C C . VAL A 1 64 ? 10.016 -4.492 -1.323 1 98.94 64 VAL A C 1
ATOM 484 O O . VAL A 1 64 ? 9.961 -5.16 -0.289 1 98.94 64 VAL A O 1
ATOM 487 N N . ASN A 1 65 ? 10.109 -3.18 -1.29 1 98.75 65 ASN A N 1
ATOM 488 C CA . ASN A 1 65 ? 10.195 -2.443 -0.033 1 98.75 65 ASN A CA 1
ATOM 489 C C . ASN A 1 65 ? 8.922 -2.611 0.801 1 98.75 65 ASN A C 1
ATOM 491 O O . ASN A 1 65 ? 9 -2.785 2.02 1 98.75 65 ASN A O 1
ATOM 495 N N . MET A 1 66 ? 7.82 -2.535 0.134 1 98.81 66 MET A N 1
ATOM 496 C CA . MET A 1 66 ? 6.539 -2.709 0.812 1 98.81 66 MET A CA 1
ATOM 497 C C . MET A 1 66 ? 6.434 -4.098 1.434 1 98.81 66 MET A C 1
ATOM 499 O O . MET A 1 66 ? 6.055 -4.234 2.598 1 98.81 66 MET A O 1
ATOM 503 N N . VAL A 1 67 ? 6.812 -5.117 0.704 1 98.94 67 VAL A N 1
ATOM 504 C CA . VAL A 1 67 ? 6.738 -6.492 1.186 1 98.94 67 VAL A CA 1
ATOM 505 C C . VAL A 1 67 ? 7.688 -6.676 2.365 1 98.94 67 VAL A C 1
ATOM 507 O O . VAL A 1 67 ? 7.316 -7.262 3.387 1 98.94 67 VAL A O 1
ATOM 510 N N . LYS A 1 68 ? 8.906 -6.168 2.248 1 98.75 68 LYS A N 1
ATOM 511 C CA . LYS A 1 68 ? 9.875 -6.289 3.334 1 98.75 68 LYS A CA 1
ATOM 512 C C . LYS A 1 68 ? 9.367 -5.617 4.605 1 98.75 68 LYS A C 1
ATOM 514 O O . LYS A 1 68 ? 9.516 -6.16 5.703 1 98.75 68 LYS A O 1
ATOM 519 N N . GLY A 1 69 ? 8.812 -4.395 4.414 1 98.69 69 GLY A N 1
ATOM 520 C CA . GLY A 1 69 ? 8.227 -3.721 5.562 1 98.69 69 GLY A CA 1
ATOM 521 C C . GLY A 1 69 ? 7.129 -4.527 6.234 1 98.69 69 GLY A C 1
ATOM 522 O O . GLY A 1 69 ? 7.102 -4.641 7.461 1 98.69 69 GLY A O 1
ATOM 523 N N . LEU A 1 70 ? 6.277 -5.098 5.449 1 98.88 70 LEU A N 1
ATOM 524 C CA . LEU A 1 70 ? 5.16 -5.867 5.98 1 98.88 70 LEU A CA 1
ATOM 525 C C . LEU A 1 70 ? 5.652 -7.141 6.664 1 98.88 70 LEU A C 1
ATOM 527 O O . LEU A 1 70 ? 5.121 -7.539 7.703 1 98.88 70 LEU A O 1
ATOM 531 N N . ILE A 1 71 ? 6.621 -7.809 6.066 1 98.81 71 ILE A N 1
ATOM 532 C CA . ILE A 1 71 ? 7.164 -9.023 6.66 1 98.81 71 ILE A CA 1
ATOM 533 C C . ILE A 1 71 ? 7.664 -8.734 8.07 1 98.81 71 ILE A C 1
ATOM 535 O O . ILE A 1 71 ? 7.41 -9.5 9 1 98.81 71 ILE A O 1
ATOM 539 N N . GLU A 1 72 ? 8.312 -7.641 8.227 1 98.31 72 GLU A N 1
ATOM 540 C CA . GLU A 1 72 ? 8.852 -7.27 9.539 1 98.31 72 GLU A CA 1
ATOM 541 C C . GLU A 1 72 ? 7.734 -6.879 10.5 1 98.31 72 GLU A C 1
ATOM 543 O O . GLU A 1 72 ? 7.633 -7.438 11.594 1 98.31 72 GLU A O 1
ATOM 548 N N . ASP A 1 73 ? 6.898 -5.961 10.117 1 98.75 73 ASP A N 1
ATOM 549 C CA . ASP A 1 73 ? 5.902 -5.379 11.016 1 98.75 73 ASP A CA 1
ATOM 550 C C . ASP A 1 73 ? 4.828 -6.402 11.375 1 98.75 73 ASP A C 1
ATOM 552 O O . ASP A 1 73 ? 4.258 -6.352 12.469 1 98.75 73 ASP A O 1
ATOM 556 N N . MET A 1 74 ? 4.578 -7.352 10.461 1 98.56 74 MET A N 1
ATOM 557 C CA . MET A 1 74 ? 3.543 -8.352 10.719 1 98.56 74 MET A CA 1
ATOM 558 C C . MET A 1 74 ? 4.148 -9.625 11.289 1 98.56 74 MET A C 1
ATOM 560 O O . MET A 1 74 ? 3.443 -10.609 11.508 1 98.56 74 MET A O 1
ATOM 564 N N . ASN A 1 75 ? 5.43 -9.664 11.469 1 98.19 75 ASN A N 1
ATOM 565 C CA . ASN A 1 75 ? 6.145 -10.805 12.031 1 98.19 75 ASN A CA 1
ATOM 566 C C . ASN A 1 75 ? 5.898 -12.07 11.211 1 98.19 75 ASN A C 1
ATOM 568 O O . ASN A 1 75 ? 5.547 -13.109 11.766 1 98.19 75 ASN A O 1
ATOM 572 N N . ILE A 1 76 ? 6.016 -11.922 9.938 1 98.56 76 ILE A N 1
ATOM 573 C CA . ILE A 1 76 ? 5.867 -13.062 9.039 1 98.56 76 ILE A CA 1
ATOM 574 C C . ILE A 1 76 ? 7.09 -13.969 9.156 1 98.56 76 ILE A C 1
ATOM 576 O O . ILE A 1 76 ? 8.227 -13.516 9.016 1 98.56 76 ILE A O 1
ATOM 580 N N . THR A 1 77 ? 6.871 -15.258 9.328 1 98.06 77 THR A N 1
ATOM 581 C CA . THR A 1 77 ? 7.984 -16.188 9.523 1 98.06 77 THR A CA 1
ATOM 582 C C . THR A 1 77 ? 7.969 -17.281 8.469 1 98.06 77 THR A C 1
ATOM 584 O O . THR A 1 77 ? 8.945 -18.031 8.328 1 98.06 77 THR A O 1
ATOM 587 N N . VAL A 1 78 ? 6.867 -17.453 7.727 1 98.44 78 VAL A N 1
ATOM 588 C CA . VAL A 1 78 ? 6.75 -18.5 6.719 1 98.44 78 VAL A CA 1
ATOM 589 C C . VAL A 1 78 ? 7.566 -18.125 5.484 1 98.44 78 VAL A C 1
ATOM 591 O O . VAL A 1 78 ? 7.863 -16.938 5.266 1 98.44 78 VAL A O 1
ATOM 594 N N . PRO A 1 79 ? 7.941 -19.078 4.629 1 98.38 79 PRO A N 1
ATOM 595 C CA . PRO A 1 79 ? 8.656 -18.75 3.395 1 98.38 79 PRO A CA 1
ATOM 596 C C . PRO A 1 79 ? 7.809 -17.938 2.424 1 98.38 79 PRO A C 1
ATOM 598 O O . PRO A 1 79 ? 6.66 -18.297 2.143 1 98.38 79 PRO A O 1
ATOM 601 N N . VAL A 1 80 ? 8.336 -16.844 1.979 1 98.88 80 VAL A N 1
ATOM 602 C CA . VAL A 1 80 ? 7.668 -15.961 1.033 1 98.88 80 VAL A CA 1
ATOM 603 C C . VAL A 1 80 ? 8.555 -15.742 -0.189 1 98.88 80 VAL A C 1
ATOM 605 O O . VAL A 1 80 ? 9.758 -15.477 -0.055 1 98.88 80 VAL A O 1
ATOM 608 N N . ALA A 1 81 ? 8.023 -15.875 -1.334 1 98.88 81 ALA A N 1
ATOM 609 C CA . ALA A 1 81 ? 8.703 -15.484 -2.564 1 98.88 81 ALA A CA 1
ATOM 610 C C . ALA A 1 81 ? 7.996 -14.305 -3.229 1 98.88 81 ALA A C 1
ATOM 612 O O . ALA A 1 81 ? 6.766 -14.234 -3.236 1 98.88 81 ALA A O 1
ATOM 613 N N . ILE A 1 82 ? 8.711 -13.383 -3.711 1 98.94 82 ILE A N 1
ATOM 614 C CA . ILE A 1 82 ? 8.203 -12.367 -4.625 1 98.94 82 ILE A CA 1
ATOM 615 C C . ILE A 1 82 ? 8.5 -12.773 -6.066 1 98.94 82 ILE A C 1
ATOM 617 O O . ILE A 1 82 ? 9.664 -12.984 -6.43 1 98.94 82 ILE A O 1
ATOM 621 N N . HIS A 1 83 ? 7.438 -12.844 -6.871 1 98.94 83 HIS A N 1
ATOM 622 C CA . HIS A 1 83 ? 7.559 -13.492 -8.172 1 98.94 83 HIS A CA 1
ATOM 623 C C . HIS A 1 83 ? 7.023 -12.602 -9.289 1 98.94 83 HIS A C 1
ATOM 625 O O . HIS A 1 83 ? 5.863 -12.188 -9.258 1 98.94 83 HIS A O 1
ATOM 631 N N . LEU A 1 84 ? 7.949 -12.273 -10.266 1 98.94 84 LEU A N 1
ATOM 632 C CA . LEU A 1 84 ? 7.453 -11.609 -11.469 1 98.94 84 LEU A CA 1
ATOM 633 C C . LEU A 1 84 ? 6.594 -12.555 -12.297 1 98.94 84 LEU A C 1
ATOM 635 O O . LEU A 1 84 ? 7.078 -13.586 -12.773 1 98.94 84 LEU A O 1
ATOM 639 N N . ASP A 1 85 ? 5.32 -12.211 -12.422 1 98.5 85 ASP A N 1
ATOM 640 C CA . ASP A 1 85 ? 4.336 -13.008 -13.156 1 98.5 85 ASP A CA 1
ATOM 641 C C . ASP A 1 85 ? 4.23 -12.555 -14.609 1 98.5 85 ASP A C 1
ATOM 643 O O . ASP A 1 85 ? 3.82 -11.43 -14.883 1 98.5 85 ASP A O 1
ATOM 647 N N . HIS A 1 86 ? 4.637 -13.383 -15.547 1 98.06 86 HIS A N 1
ATOM 648 C CA . HIS A 1 86 ? 4.613 -13.141 -16.984 1 98.06 86 HIS A CA 1
ATOM 649 C C . HIS A 1 86 ? 5.59 -12.039 -17.375 1 98.06 86 HIS A C 1
ATOM 651 O O . HIS A 1 86 ? 5.215 -11.078 -18.047 1 98.06 86 HIS A O 1
ATOM 657 N N . GLY A 1 87 ? 6.859 -12.172 -16.953 1 98.44 87 GLY A N 1
ATOM 658 C CA . GLY A 1 87 ? 7.859 -11.258 -17.484 1 98.44 87 GLY A CA 1
ATOM 659 C C . GLY A 1 87 ? 7.945 -11.281 -19 1 98.44 87 GLY A C 1
ATOM 660 O O . GLY A 1 87 ? 8.047 -12.352 -19.609 1 98.44 87 GLY A O 1
ATOM 661 N N . SER A 1 88 ? 8.008 -10.109 -19.562 1 97.94 88 SER A N 1
ATOM 662 C CA . SER A 1 88 ? 7.824 -10.016 -21.016 1 97.94 88 SER A CA 1
ATOM 663 C C . SER A 1 88 ? 9.164 -10.031 -21.75 1 97.94 88 SER A C 1
ATOM 665 O O . SER A 1 88 ? 9.211 -10.227 -22.953 1 97.94 88 SER A O 1
ATOM 667 N N . SER A 1 89 ? 10.242 -9.781 -20.984 1 98.38 89 SER A N 1
ATOM 668 C CA . SER A 1 89 ? 11.562 -9.703 -21.609 1 98.38 89 SER A CA 1
ATOM 669 C C . SER A 1 89 ? 12.672 -9.961 -20.594 1 98.38 89 SER A C 1
ATOM 671 O O . SER A 1 89 ? 12.422 -9.953 -19.375 1 98.38 89 SER A O 1
ATOM 673 N N . PHE A 1 90 ? 13.812 -10.195 -21.156 1 98.75 90 PHE A N 1
ATOM 674 C CA . PHE A 1 90 ? 14.984 -10.344 -20.297 1 98.75 90 PHE A CA 1
ATOM 675 C C . PHE A 1 90 ? 15.172 -9.102 -19.438 1 98.75 90 PHE A C 1
ATOM 677 O O . PHE A 1 90 ? 15.453 -9.211 -18.234 1 98.75 90 PHE A O 1
ATOM 684 N N . GLU A 1 91 ? 15 -7.938 -20.016 1 98.81 91 GLU A N 1
ATOM 685 C CA . GLU A 1 91 ? 15.227 -6.672 -19.328 1 98.81 91 GLU A CA 1
ATOM 686 C C . GLU A 1 91 ? 14.266 -6.516 -18.141 1 98.81 91 GLU A C 1
ATOM 688 O O . GLU A 1 91 ? 14.664 -6.023 -17.078 1 98.81 91 GLU A O 1
ATOM 693 N N . LYS A 1 92 ? 13.07 -6.914 -18.328 1 98.69 92 LYS A N 1
ATOM 694 C CA . LYS A 1 92 ? 12.086 -6.812 -17.25 1 98.69 92 LYS A CA 1
ATOM 695 C C . LYS A 1 92 ? 12.414 -7.785 -16.125 1 98.69 92 LYS A C 1
ATOM 697 O O . LYS A 1 92 ? 12.297 -7.438 -14.945 1 98.69 92 LYS A O 1
ATOM 702 N N . CYS A 1 93 ? 12.758 -9 -16.516 1 98.94 93 CYS A N 1
ATOM 703 C CA . CYS A 1 93 ? 13.172 -9.969 -15.5 1 98.94 93 CYS A CA 1
ATOM 704 C C . CYS A 1 93 ? 14.383 -9.461 -14.727 1 98.94 93 CYS A C 1
ATOM 706 O O . CYS A 1 93 ? 14.422 -9.539 -13.5 1 98.94 93 CYS A O 1
ATOM 708 N N . LYS A 1 94 ? 15.359 -8.938 -15.469 1 98.94 94 LYS A N 1
ATOM 709 C CA . LYS A 1 94 ? 16.562 -8.391 -14.852 1 98.94 94 LYS A CA 1
ATOM 710 C C . LYS A 1 94 ? 16.219 -7.266 -13.883 1 98.94 94 LYS A C 1
ATOM 712 O O . LYS A 1 94 ? 16.766 -7.195 -12.781 1 98.94 94 LYS A O 1
ATOM 717 N N . ALA A 1 95 ? 15.359 -6.387 -14.289 1 98.88 95 ALA A N 1
ATOM 718 C CA . ALA A 1 95 ? 14.961 -5.262 -13.445 1 98.88 95 ALA A CA 1
ATOM 719 C C . ALA A 1 95 ? 14.305 -5.742 -12.156 1 98.88 95 ALA A C 1
ATOM 721 O O . ALA A 1 95 ? 14.555 -5.195 -11.078 1 98.88 95 ALA A O 1
ATOM 722 N N . ALA A 1 96 ? 13.43 -6.727 -12.281 1 98.94 96 ALA A N 1
ATOM 723 C CA . ALA A 1 96 ? 12.766 -7.285 -11.109 1 98.94 96 ALA A CA 1
ATOM 724 C C . ALA A 1 96 ? 13.781 -7.926 -10.164 1 98.94 96 ALA A C 1
ATOM 726 O O . ALA A 1 96 ? 13.742 -7.703 -8.953 1 98.94 96 ALA A O 1
ATOM 727 N N . ILE A 1 97 ? 14.68 -8.711 -10.742 1 98.94 97 ILE A N 1
ATOM 728 C CA . ILE A 1 97 ? 15.711 -9.375 -9.953 1 98.94 97 ILE A CA 1
ATOM 729 C C . ILE A 1 97 ? 16.562 -8.336 -9.227 1 98.94 97 ILE A C 1
ATOM 731 O O . ILE A 1 97 ? 16.812 -8.453 -8.031 1 98.94 97 ILE A O 1
ATOM 735 N N . ASP A 1 98 ? 16.953 -7.289 -9.977 1 98.88 98 ASP A N 1
ATOM 736 C CA . ASP A 1 98 ? 17.797 -6.246 -9.406 1 98.88 98 ASP A CA 1
ATOM 737 C C . ASP A 1 98 ? 17.062 -5.484 -8.297 1 98.88 98 ASP A C 1
ATOM 739 O O . ASP A 1 98 ? 17.703 -4.945 -7.391 1 98.88 98 ASP A O 1
ATOM 743 N N . ALA A 1 99 ? 15.789 -5.48 -8.344 1 98.81 99 ALA A N 1
ATOM 744 C CA . ALA A 1 99 ? 15 -4.781 -7.336 1 98.81 99 ALA A CA 1
ATOM 745 C C . ALA A 1 99 ? 14.859 -5.621 -6.07 1 98.81 99 ALA A C 1
ATOM 747 O O . ALA A 1 99 ? 14.531 -5.102 -5.004 1 98.81 99 ALA A O 1
ATOM 748 N N . GLY A 1 100 ? 14.984 -6.965 -6.238 1 98.75 100 GLY A N 1
ATOM 749 C CA . GLY A 1 100 ? 14.922 -7.793 -5.047 1 98.75 100 GLY A CA 1
ATOM 750 C C . GLY A 1 100 ? 13.914 -8.922 -5.152 1 98.75 100 GLY A C 1
ATOM 751 O O . GLY A 1 100 ? 13.656 -9.625 -4.172 1 98.75 100 GLY A O 1
ATOM 752 N N . PHE A 1 101 ? 13.328 -9.125 -6.305 1 98.94 101 PHE A N 1
ATOM 753 C CA . PHE A 1 101 ? 12.5 -10.305 -6.504 1 98.94 101 PHE A CA 1
ATOM 754 C C . PHE A 1 101 ? 13.312 -11.586 -6.32 1 98.94 101 PHE A C 1
ATOM 756 O O . PHE A 1 101 ? 14.477 -11.641 -6.711 1 98.94 101 PHE A O 1
ATOM 763 N N . THR A 1 102 ? 12.609 -12.594 -5.781 1 98.88 102 THR A N 1
ATOM 764 C CA . THR A 1 102 ? 13.344 -13.812 -5.477 1 98.88 102 THR A CA 1
ATOM 765 C C . THR A 1 102 ? 12.984 -14.922 -6.469 1 98.88 102 THR A C 1
ATOM 767 O O . THR A 1 102 ? 13.477 -16.047 -6.355 1 98.88 102 THR A O 1
ATOM 770 N N . SER A 1 103 ? 12.117 -14.594 -7.371 1 98.88 103 SER A N 1
ATOM 771 C CA . SER A 1 103 ? 11.711 -15.461 -8.469 1 98.88 103 SER A CA 1
ATOM 772 C C . SER A 1 103 ? 11.164 -14.656 -9.641 1 98.88 103 SER A C 1
ATOM 774 O O . SER A 1 103 ? 10.609 -13.57 -9.453 1 98.88 103 SER A O 1
ATOM 776 N N . VAL A 1 104 ? 11.367 -15.156 -10.867 1 98.94 104 VAL A N 1
ATOM 777 C CA . VAL A 1 104 ? 10.781 -14.508 -12.039 1 98.94 104 VAL A CA 1
ATOM 778 C C . VAL A 1 104 ? 10.258 -15.562 -13.008 1 98.94 104 VAL A C 1
ATOM 780 O O . VAL A 1 104 ? 10.828 -16.656 -13.117 1 98.94 104 VAL A O 1
ATOM 783 N N . MET A 1 105 ? 9.211 -15.25 -13.625 1 98.88 105 MET A N 1
ATOM 784 C CA . MET A 1 105 ? 8.797 -15.969 -14.828 1 98.88 105 MET A CA 1
ATOM 785 C C . MET A 1 105 ? 9.188 -15.195 -16.078 1 98.88 105 MET A C 1
ATOM 787 O O . MET A 1 105 ? 9.008 -13.977 -16.156 1 98.88 105 MET A O 1
ATOM 791 N N . ILE A 1 106 ? 9.758 -15.836 -17 1 98.81 106 ILE A N 1
ATOM 792 C CA . ILE A 1 106 ? 9.867 -15.312 -18.359 1 98.81 106 ILE A CA 1
ATOM 793 C C . ILE A 1 106 ? 8.812 -15.969 -19.25 1 98.81 106 ILE A C 1
ATOM 795 O O . ILE A 1 106 ? 8.797 -17.188 -19.406 1 98.81 106 ILE A O 1
ATOM 799 N N . ASP A 1 107 ? 7.945 -15.18 -19.75 1 97.94 107 ASP A N 1
ATOM 800 C CA . ASP A 1 107 ? 6.938 -15.656 -20.688 1 97.94 107 ASP A CA 1
ATOM 801 C C . ASP A 1 107 ? 7.359 -15.375 -22.125 1 97.94 107 ASP A C 1
ATOM 803 O O . ASP A 1 107 ? 7.008 -14.336 -22.703 1 97.94 107 ASP A O 1
ATOM 807 N N . ALA A 1 108 ? 8.047 -16.281 -22.734 1 97 108 ALA A N 1
ATOM 808 C CA . ALA A 1 108 ? 8.469 -16.219 -24.125 1 97 108 ALA A CA 1
ATOM 809 C C . ALA A 1 108 ? 7.672 -17.188 -24.984 1 97 108 ALA A C 1
ATOM 811 O O . ALA A 1 108 ? 8.133 -17.594 -26.062 1 97 108 ALA A O 1
ATOM 812 N N . SER A 1 109 ? 6.516 -17.531 -24.484 1 94.12 109 SER A N 1
ATOM 813 C CA . SER A 1 109 ? 5.746 -18.609 -25.094 1 94.12 109 SER A CA 1
ATOM 814 C C . SER A 1 109 ? 5.215 -18.203 -26.469 1 94.12 109 SER A C 1
ATOM 816 O O . SER A 1 109 ? 4.875 -19.047 -27.297 1 94.12 109 SER A O 1
ATOM 818 N N . HIS A 1 110 ? 5.117 -16.938 -26.703 1 92.81 110 HIS A N 1
ATOM 819 C CA . HIS A 1 110 ? 4.59 -16.469 -27.984 1 92.81 110 HIS A CA 1
ATOM 820 C C . HIS A 1 110 ? 5.66 -16.5 -29.062 1 92.81 110 HIS A C 1
ATOM 822 O O . HIS A 1 110 ? 5.355 -16.328 -30.25 1 92.81 110 HIS A O 1
ATOM 828 N N . HIS A 1 111 ? 6.93 -16.734 -28.75 1 95.75 111 HIS A N 1
ATOM 829 C CA . HIS A 1 111 ? 8.031 -16.859 -29.703 1 95.75 111 HIS A CA 1
ATOM 830 C C . HIS A 1 111 ? 8.188 -18.297 -30.188 1 95.75 111 HIS A C 1
ATOM 832 O O . HIS A 1 111 ? 7.727 -19.234 -29.531 1 95.75 111 HIS A O 1
ATOM 838 N N . PRO A 1 112 ? 8.812 -18.453 -31.359 1 97.38 112 PRO A N 1
ATOM 839 C CA . PRO A 1 112 ? 9.195 -19.797 -31.75 1 97.38 112 PRO A CA 1
ATOM 840 C C . PRO A 1 112 ? 10.031 -20.516 -30.688 1 97.38 112 PRO A C 1
ATOM 842 O O . PRO A 1 112 ? 10.797 -19.875 -29.969 1 97.38 112 PRO A O 1
ATOM 845 N N . PHE A 1 113 ? 9.977 -21.812 -30.672 1 98 113 PHE A N 1
ATOM 846 C CA . PHE A 1 113 ? 10.531 -22.641 -29.609 1 98 113 PHE A CA 1
ATOM 847 C C . PHE A 1 113 ? 12 -22.328 -29.391 1 98 113 PHE A C 1
ATOM 849 O O . PHE A 1 113 ? 12.438 -22.125 -28.25 1 98 113 PHE A O 1
ATOM 856 N N . GLU A 1 114 ? 12.781 -22.203 -30.453 1 98.44 114 GLU A N 1
ATOM 857 C CA . GLU A 1 114 ? 14.211 -21.969 -30.328 1 98.44 114 GLU A CA 1
ATOM 858 C C . GLU A 1 114 ? 14.484 -20.594 -29.703 1 98.44 114 GLU A C 1
ATOM 860 O O . GLU A 1 114 ? 15.43 -20.438 -28.922 1 98.44 114 GLU A O 1
ATOM 865 N N . GLU A 1 115 ? 13.711 -19.641 -30.047 1 98.38 115 GLU A N 1
ATOM 866 C CA . GLU A 1 115 ? 13.844 -18.312 -29.469 1 98.38 115 GLU A CA 1
ATOM 867 C C . GLU A 1 115 ? 13.43 -18.312 -28 1 98.38 115 GLU A C 1
ATOM 869 O O . GLU A 1 115 ? 14.039 -17.625 -27.172 1 98.38 115 GLU A O 1
ATOM 874 N N . ASN A 1 116 ? 12.367 -19.016 -27.703 1 98.5 116 ASN A N 1
ATOM 875 C CA . ASN A 1 116 ? 11.953 -19.188 -26.312 1 98.5 116 ASN A CA 1
ATOM 876 C C . ASN A 1 116 ? 13.078 -19.781 -25.453 1 98.5 116 ASN A C 1
ATOM 878 O O . ASN A 1 116 ? 13.383 -19.266 -24.375 1 98.5 116 ASN A O 1
ATOM 882 N N . VAL A 1 117 ? 13.742 -20.797 -25.969 1 98.75 117 VAL A N 1
ATOM 883 C CA . VAL A 1 117 ? 14.836 -21.453 -25.266 1 98.75 117 VAL A CA 1
ATOM 884 C C . VAL A 1 117 ? 15.977 -20.453 -25.047 1 98.75 117 VAL A C 1
ATOM 886 O O . VAL A 1 117 ? 16.547 -20.391 -23.953 1 98.75 117 VAL A O 1
ATOM 889 N N . GLN A 1 118 ? 16.266 -19.656 -26.047 1 98.69 118 GLN A N 1
ATOM 890 C CA . GLN A 1 118 ? 17.359 -18.703 -25.969 1 98.69 118 GLN A CA 1
ATOM 891 C C . GLN A 1 118 ? 17.094 -17.641 -24.906 1 98.69 118 GLN A C 1
ATOM 893 O O . GLN A 1 118 ? 17.938 -17.375 -24.047 1 98.69 118 GLN A O 1
ATOM 898 N N . ILE A 1 119 ? 15.961 -17.047 -24.938 1 98.75 119 ILE A N 1
ATOM 899 C CA . ILE A 1 119 ? 15.586 -15.984 -24 1 98.75 119 ILE A CA 1
ATOM 900 C C . ILE A 1 119 ? 15.531 -16.547 -22.578 1 98.75 119 ILE A C 1
ATOM 902 O O . ILE A 1 119 ? 16.047 -15.938 -21.641 1 98.75 119 ILE A O 1
ATOM 906 N N . THR A 1 120 ? 14.914 -17.688 -22.453 1 98.88 120 THR A N 1
ATOM 907 C CA . THR A 1 120 ? 14.789 -18.328 -21.141 1 98.88 120 THR A CA 1
ATOM 908 C C . THR A 1 120 ? 16.172 -18.641 -20.562 1 98.88 120 THR A C 1
ATOM 910 O O . THR A 1 120 ? 16.406 -18.438 -19.375 1 98.88 120 THR A O 1
ATOM 913 N N . SER A 1 121 ? 17.047 -19.156 -21.406 1 98.94 121 SER A N 1
ATOM 914 C CA . SER A 1 121 ? 18.391 -19.469 -20.953 1 98.94 121 SER A CA 1
ATOM 915 C C . SER A 1 121 ? 19.109 -18.234 -20.438 1 98.94 121 SER A C 1
ATOM 917 O O . SER A 1 121 ? 19.828 -18.297 -19.438 1 98.94 121 SER A O 1
ATOM 919 N N . GLN A 1 122 ? 18.906 -17.156 -21.125 1 98.88 122 GLN A N 1
ATOM 920 C CA . GLN A 1 122 ? 19.5 -15.891 -20.688 1 98.88 122 GLN A CA 1
ATOM 921 C C . GLN A 1 122 ? 19 -15.484 -19.312 1 98.88 122 GLN A C 1
ATOM 923 O O . GLN A 1 122 ? 19.766 -15.062 -18.453 1 98.88 122 GLN A O 1
ATOM 928 N N . VAL A 1 123 ? 17.734 -15.594 -19.094 1 98.94 123 VAL A N 1
ATOM 929 C CA . VAL A 1 123 ? 17.125 -15.242 -17.812 1 98.94 123 VAL A CA 1
ATOM 930 C C . VAL A 1 123 ? 17.641 -16.172 -16.719 1 98.94 123 VAL A C 1
ATOM 932 O O . VAL A 1 123 ? 17.969 -15.734 -15.617 1 98.94 123 VAL A O 1
ATOM 935 N N . VAL A 1 124 ? 17.719 -17.469 -17.031 1 98.94 124 VAL A N 1
ATOM 936 C CA . VAL A 1 124 ? 18.172 -18.469 -16.062 1 98.94 124 VAL A CA 1
ATOM 937 C C . VAL A 1 124 ? 19.594 -18.141 -15.617 1 98.94 124 VAL A C 1
ATOM 939 O O . VAL A 1 124 ? 19.906 -18.172 -14.422 1 98.94 124 VAL A O 1
ATOM 942 N N . GLU A 1 125 ? 20.422 -17.844 -16.562 1 98.88 125 GLU A N 1
ATOM 943 C CA . GLU A 1 125 ? 21.812 -17.531 -16.234 1 98.88 125 GLU A CA 1
ATOM 944 C C . GLU A 1 125 ? 21.891 -16.344 -15.289 1 98.88 125 GLU A C 1
ATOM 946 O O . GLU A 1 125 ? 22.594 -16.406 -14.273 1 98.88 125 GLU A O 1
ATOM 951 N N . TYR A 1 126 ? 21.188 -15.312 -15.602 1 98.94 126 TYR A N 1
ATOM 952 C CA . TYR A 1 126 ? 21.219 -14.109 -14.773 1 98.94 126 TYR A CA 1
ATOM 953 C C . TYR A 1 126 ? 20.625 -14.375 -13.398 1 98.94 126 TYR A C 1
ATOM 955 O O . TYR A 1 126 ? 21.188 -13.961 -12.383 1 98.94 126 TYR A O 1
ATOM 963 N N . ALA A 1 127 ? 19.547 -15.031 -13.375 1 98.94 127 ALA A N 1
ATOM 964 C CA . ALA A 1 127 ? 18.797 -15.273 -12.148 1 98.94 127 ALA A CA 1
ATOM 965 C C . ALA A 1 127 ? 19.547 -16.234 -11.227 1 98.94 127 ALA A C 1
ATOM 967 O O . ALA A 1 127 ? 19.75 -15.938 -10.039 1 98.94 127 ALA A O 1
ATOM 968 N N . HIS A 1 128 ? 20 -17.375 -11.758 1 98.88 128 HIS A N 1
ATOM 969 C CA . HIS A 1 128 ? 20.672 -18.391 -10.945 1 98.88 128 HIS A CA 1
ATOM 970 C C . HIS A 1 128 ? 21.953 -17.844 -10.336 1 98.88 128 HIS A C 1
ATOM 972 O O . HIS A 1 128 ? 22.312 -18.203 -9.211 1 98.88 128 HIS A O 1
ATOM 978 N N . ALA A 1 129 ? 22.641 -17 -11.055 1 98.81 129 ALA A N 1
ATOM 979 C CA . ALA A 1 129 ? 23.859 -16.391 -10.539 1 98.81 129 ALA A CA 1
ATOM 980 C C . ALA A 1 129 ? 23.562 -15.555 -9.297 1 98.81 129 ALA A C 1
ATOM 982 O O . ALA A 1 129 ? 24.484 -15.211 -8.539 1 98.81 129 ALA A O 1
ATOM 983 N N . ARG A 1 130 ? 22.328 -15.25 -9.07 1 98.56 130 ARG A N 1
ATOM 984 C CA . ARG A 1 130 ? 21.938 -14.359 -7.98 1 98.56 130 ARG A CA 1
ATOM 985 C C . ARG A 1 130 ? 21 -15.07 -7.004 1 98.56 130 ARG A C 1
ATOM 987 O O . ARG A 1 130 ? 20.359 -14.43 -6.18 1 98.56 130 ARG A O 1
ATOM 994 N N . GLY A 1 131 ? 20.797 -16.375 -7.168 1 98.38 131 GLY A N 1
ATOM 995 C CA . GLY A 1 131 ? 19.984 -17.172 -6.262 1 98.38 131 GLY A CA 1
ATOM 996 C C . GLY A 1 131 ? 18.5 -17 -6.488 1 98.38 131 GLY A C 1
ATOM 997 O O . GLY A 1 131 ? 17.703 -17.203 -5.57 1 98.38 131 GLY A O 1
ATOM 998 N N . VAL A 1 132 ? 18.125 -16.531 -7.641 1 98.88 132 VAL A N 1
ATOM 999 C CA . VAL A 1 132 ? 16.734 -16.297 -8 1 98.88 132 VAL A CA 1
ATOM 1000 C C . VAL A 1 132 ? 16.219 -17.438 -8.883 1 98.88 132 VAL A C 1
ATOM 1002 O O . VAL A 1 132 ? 16.938 -17.906 -9.781 1 98.88 132 VAL A O 1
ATOM 1005 N N . SER A 1 133 ? 14.992 -17.953 -8.641 1 98.88 133 SER A N 1
ATOM 1006 C CA . SER A 1 133 ? 14.445 -19.062 -9.406 1 98.88 133 SER A CA 1
ATOM 1007 C C . SER A 1 133 ? 13.695 -18.578 -10.641 1 98.88 133 SER A C 1
ATOM 1009 O O . SER A 1 133 ? 13.273 -17.422 -10.695 1 98.88 133 SER A O 1
ATOM 1011 N N . VAL A 1 134 ? 13.555 -19.469 -11.617 1 98.94 134 VAL A N 1
ATOM 1012 C CA . VAL A 1 134 ? 12.977 -19.062 -12.898 1 98.94 134 VAL A CA 1
ATOM 1013 C C . VAL A 1 134 ? 11.867 -20.031 -13.289 1 98.94 134 VAL A C 1
ATOM 1015 O O . VAL A 1 134 ? 12.039 -21.25 -13.211 1 98.94 134 VAL A O 1
ATOM 1018 N N . GLU A 1 135 ? 10.789 -19.484 -13.648 1 98.94 135 GLU A N 1
ATOM 1019 C CA . GLU A 1 135 ? 9.656 -20.156 -14.273 1 98.94 135 GLU A CA 1
ATOM 1020 C C . GLU A 1 135 ? 9.578 -19.828 -15.766 1 98.94 135 GLU A C 1
ATOM 1022 O O . GLU A 1 135 ? 9.844 -18.703 -16.172 1 98.94 135 GLU A O 1
ATOM 1027 N N . ALA A 1 136 ? 9.234 -20.797 -16.547 1 98.81 136 ALA A N 1
ATOM 1028 C CA . ALA A 1 136 ? 8.984 -20.578 -17.969 1 98.81 136 ALA A CA 1
ATOM 1029 C C . ALA A 1 136 ? 7.645 -21.156 -18.391 1 98.81 136 ALA A C 1
ATOM 1031 O O . ALA A 1 136 ? 7.059 -21.969 -17.672 1 98.81 136 ALA A O 1
ATOM 1032 N N . GLU A 1 137 ? 7.207 -20.719 -19.531 1 98.06 137 GLU A N 1
ATOM 1033 C CA . GLU A 1 137 ? 5.902 -21.141 -20.031 1 98.06 137 GLU A CA 1
ATOM 1034 C C . GLU A 1 137 ? 6.012 -21.703 -21.438 1 98.06 137 GLU A C 1
ATOM 1036 O O . GLU A 1 137 ? 6.781 -21.203 -22.266 1 98.06 137 GLU A O 1
ATOM 1041 N N . LEU A 1 138 ? 5.293 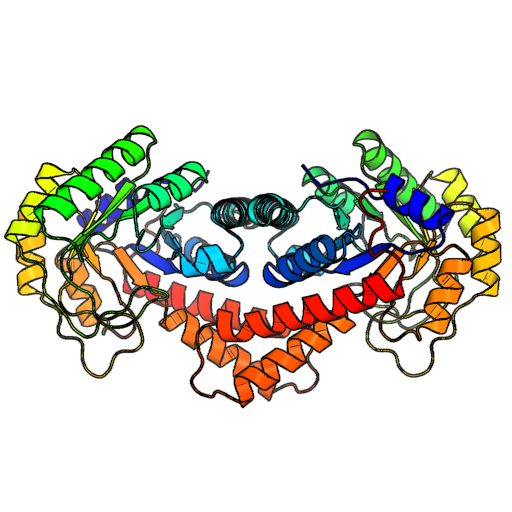-22.734 -21.719 1 98.38 138 LEU A N 1
ATOM 1042 C CA . LEU A 1 138 ? 5.07 -23.266 -23.047 1 98.38 138 LEU A CA 1
ATOM 1043 C C . LEU A 1 138 ? 3.578 -23.406 -23.344 1 98.38 138 LEU A C 1
ATOM 1045 O O . LEU A 1 138 ? 2.801 -23.781 -22.453 1 98.38 138 LEU A O 1
ATOM 1049 N N . GLY A 1 139 ? 3.223 -23.172 -24.562 1 96.25 139 GLY A N 1
ATOM 1050 C CA . GLY A 1 139 ? 1.814 -23.109 -24.922 1 96.25 139 GLY A CA 1
ATOM 1051 C C . GLY A 1 139 ? 1.187 -21.75 -24.641 1 96.25 139 GLY A C 1
ATOM 1052 O O . GLY A 1 139 ? 1.89 -20.781 -24.344 1 96.25 139 GLY A O 1
ATOM 1053 N N . THR A 1 140 ? -0.119 -21.703 -24.875 1 93.5 140 THR A N 1
ATOM 1054 C CA . THR A 1 140 ? -0.816 -20.438 -24.656 1 93.5 140 THR A CA 1
ATOM 1055 C C . THR A 1 140 ? -1.998 -20.625 -23.703 1 93.5 140 THR A C 1
ATOM 1057 O O . THR A 1 140 ? -2.904 -21.406 -23.984 1 93.5 140 THR A O 1
ATOM 1060 N N . VAL A 1 141 ? -1.894 -19.938 -22.594 1 91.44 141 VAL A N 1
ATOM 1061 C CA . VAL A 1 141 ? -3.029 -19.891 -21.688 1 91.44 141 VAL A CA 1
ATOM 1062 C C . VAL A 1 141 ? -4.066 -18.891 -22.203 1 91.44 141 VAL A C 1
ATOM 1064 O O . VAL A 1 141 ? -3.727 -17.781 -22.594 1 91.44 141 VAL A O 1
ATOM 1067 N N . GLY A 1 142 ? -5.297 -19.234 -22.234 1 90 142 GLY A N 1
ATOM 1068 C CA . GLY A 1 142 ? -6.336 -18.375 -22.766 1 90 142 GLY A CA 1
ATOM 1069 C C . GLY A 1 142 ? -6.75 -17.281 -21.797 1 90 142 GLY A C 1
ATOM 1070 O O . GLY A 1 142 ? -6.293 -17.25 -20.656 1 90 142 GLY A O 1
ATOM 1071 N N . GLY A 1 143 ? -7.488 -16.312 -22.359 1 91.44 143 GLY A N 1
ATOM 1072 C CA . GLY A 1 143 ? -8.039 -15.25 -21.531 1 91.44 143 GLY A CA 1
ATOM 1073 C C . GLY A 1 143 ? -7.125 -14.047 -21.422 1 91.44 143 GLY A C 1
ATOM 1074 O O . GLY A 1 143 ? -6.359 -13.75 -22.344 1 91.44 143 GLY A O 1
ATOM 1075 N N . GLN A 1 144 ? -7.414 -13.336 -20.328 1 88.19 144 GLN A N 1
ATOM 1076 C CA . GLN A 1 144 ? -6.664 -12.102 -20.156 1 88.19 144 GLN A CA 1
ATOM 1077 C C . GLN A 1 144 ? -6.211 -11.93 -18.703 1 88.19 144 GLN A C 1
ATOM 1079 O O . GLN A 1 144 ? -6.973 -12.188 -17.781 1 88.19 144 GLN A O 1
ATOM 1084 N N . GLU A 1 145 ? -4.961 -11.562 -18.594 1 86 145 GLU A N 1
ATOM 1085 C CA . GLU A 1 145 ? -4.367 -11.078 -17.359 1 86 145 GLU A CA 1
ATOM 1086 C C . GLU A 1 145 ? -3.494 -9.852 -17.594 1 86 145 GLU A C 1
ATOM 1088 O O . GLU A 1 145 ? -2.406 -9.961 -18.172 1 86 145 GLU A O 1
ATOM 1093 N N . ASP A 1 146 ? -3.986 -8.719 -17.156 1 90.56 146 ASP A N 1
ATOM 1094 C CA . ASP A 1 146 ? -3.326 -7.438 -17.391 1 90.56 146 ASP A CA 1
ATOM 1095 C C . ASP A 1 146 ? -2.99 -7.262 -18.875 1 90.56 146 ASP A C 1
ATOM 1097 O O . ASP A 1 146 ? -3.881 -7.293 -19.719 1 90.56 146 ASP A O 1
ATOM 1101 N N . ASP A 1 147 ? -1.714 -7.301 -19.203 1 86 147 ASP A N 1
ATOM 1102 C CA . ASP A 1 147 ? -1.272 -7.016 -20.578 1 86 147 ASP A CA 1
ATOM 1103 C C . ASP A 1 147 ? -1.152 -8.305 -21.391 1 86 147 ASP A C 1
ATOM 1105 O O . ASP A 1 147 ? -0.857 -8.258 -22.578 1 86 147 ASP A O 1
ATOM 1109 N N . VAL A 1 148 ? -1.447 -9.391 -20.766 1 86.75 148 VAL A N 1
ATOM 1110 C CA . VAL A 1 148 ? -1.365 -10.688 -21.422 1 86.75 148 VAL A CA 1
ATOM 1111 C C . VAL A 1 148 ? -2.748 -11.102 -21.922 1 86.75 148 VAL A C 1
ATOM 1113 O O . VAL A 1 148 ? -3.623 -11.445 -21.109 1 86.75 148 VAL A O 1
ATOM 1116 N N . VAL A 1 149 ? -2.977 -11.133 -23.266 1 88.25 149 VAL A N 1
ATOM 1117 C CA . VAL A 1 149 ? -4.262 -11.469 -23.875 1 88.25 149 VAL A CA 1
ATOM 1118 C C . VAL A 1 149 ? -4.074 -12.562 -24.906 1 88.25 149 VAL A C 1
ATOM 1120 O O . VAL A 1 149 ? -3.178 -12.484 -25.75 1 88.25 149 VAL A O 1
ATOM 1123 N N . ALA A 1 150 ? -4.895 -13.617 -24.719 1 89.06 150 ALA A N 1
ATOM 1124 C CA . ALA A 1 150 ? -4.883 -14.695 -25.703 1 89.06 150 ALA A CA 1
ATOM 1125 C C . ALA A 1 150 ? -6.301 -15.148 -26.047 1 89.06 150 ALA A C 1
ATOM 1127 O O . ALA A 1 150 ? -7.109 -15.398 -25.141 1 89.06 150 ALA A O 1
ATOM 1128 N N . ASP A 1 151 ? -6.684 -15.281 -27.312 1 85.75 151 ASP A N 1
ATOM 1129 C CA . ASP A 1 151 ? -8.016 -15.672 -27.75 1 85.75 151 ASP A CA 1
ATOM 1130 C C . ASP A 1 151 ? -8.172 -17.188 -27.766 1 85.75 151 ASP A C 1
ATOM 1132 O O . ASP A 1 151 ? -9.297 -17.703 -27.797 1 85.75 151 ASP A O 1
ATOM 1136 N N . GLY A 1 152 ? -7.223 -17.922 -27.516 1 86.12 152 GLY A N 1
ATOM 1137 C CA . GLY A 1 152 ? -7.309 -19.375 -27.562 1 86.12 152 GLY A CA 1
ATOM 1138 C C . GLY A 1 152 ? -6.277 -20.062 -26.688 1 86.12 152 GLY A C 1
ATOM 1139 O O . GLY A 1 152 ? -5.492 -19.406 -26.016 1 86.12 152 GLY A O 1
ATOM 1140 N N . ILE A 1 153 ? -6.551 -21.375 -26.703 1 90.56 153 ILE A N 1
ATOM 1141 C CA . ILE A 1 153 ? -5.66 -22.219 -25.922 1 90.56 153 ILE A CA 1
ATOM 1142 C C . ILE A 1 153 ? -4.785 -23.062 -26.859 1 90.56 153 ILE A C 1
ATOM 1144 O O . ILE A 1 153 ? -5.277 -23.641 -27.828 1 90.56 153 ILE A O 1
ATOM 1148 N N . ILE A 1 154 ? -3.539 -23.047 -26.641 1 92.56 154 ILE A N 1
ATOM 1149 C CA . ILE A 1 154 ? -2.602 -23.953 -27.312 1 92.56 154 ILE A CA 1
ATOM 1150 C C . ILE A 1 154 ? -1.896 -24.812 -26.281 1 92.56 154 ILE A C 1
ATOM 1152 O O . ILE A 1 154 ? -1.151 -24.312 -25.438 1 92.56 154 ILE A O 1
ATOM 1156 N N . TYR A 1 155 ? -2.117 -26.094 -26.391 1 95.62 155 TYR A N 1
ATOM 1157 C CA . TYR A 1 155 ? -1.504 -27 -25.438 1 95.62 155 TYR A CA 1
ATOM 1158 C C . TYR A 1 155 ? 0.002 -27.094 -25.656 1 95.62 155 TYR A C 1
ATOM 1160 O O . TYR A 1 155 ? 0.47 -27.109 -26.797 1 95.62 155 TYR A O 1
ATOM 1168 N N . ALA A 1 156 ? 0.676 -27.172 -24.578 1 97.56 156 ALA A N 1
ATOM 1169 C CA . ALA A 1 156 ? 2.123 -27.359 -24.641 1 97.56 156 ALA A CA 1
ATOM 1170 C C . ALA A 1 156 ? 2.471 -28.734 -25.219 1 97.56 156 ALA A C 1
ATOM 1172 O O . ALA A 1 156 ? 1.794 -29.719 -24.938 1 97.56 156 ALA A O 1
ATOM 1173 N N . ASP A 1 157 ? 3.467 -28.766 -26.016 1 97.56 157 ASP A N 1
ATOM 1174 C CA . ASP A 1 157 ? 4.004 -30.016 -26.547 1 97.56 157 ASP A CA 1
ATOM 1175 C C . ASP A 1 157 ? 4.926 -30.688 -25.531 1 97.56 157 ASP A C 1
ATOM 1177 O O . ASP A 1 157 ? 5.945 -30.125 -25.125 1 97.56 157 ASP A O 1
ATOM 1181 N N . PRO A 1 158 ? 4.613 -31.922 -25.109 1 98.44 158 PRO A N 1
ATOM 1182 C CA . PRO A 1 158 ? 5.398 -32.594 -24.062 1 98.44 158 PRO A CA 1
ATOM 1183 C C . PRO A 1 158 ? 6.883 -32.688 -24.422 1 98.44 158 PRO A C 1
ATOM 1185 O O . PRO A 1 158 ? 7.738 -32.531 -23.531 1 98.44 158 PRO A O 1
ATOM 1188 N N . LYS A 1 159 ? 7.176 -32.906 -25.656 1 98.19 159 LYS A N 1
ATOM 1189 C CA . LYS A 1 159 ? 8.57 -33.031 -26.047 1 98.19 159 LYS A CA 1
ATOM 1190 C C . LYS A 1 159 ? 9.289 -31.672 -25.953 1 98.19 159 LYS A C 1
ATOM 1192 O O . LYS A 1 159 ? 10.461 -31.609 -25.578 1 98.19 159 LYS A O 1
ATOM 1197 N N . GLU A 1 160 ? 8.609 -30.625 -26.312 1 98.56 160 GLU A N 1
ATOM 1198 C CA . GLU A 1 160 ? 9.172 -29.297 -26.141 1 98.56 160 GLU A CA 1
ATOM 1199 C C . GLU A 1 160 ? 9.383 -28.969 -24.672 1 98.56 160 GLU A C 1
ATOM 1201 O O . GLU A 1 160 ? 10.359 -28.297 -24.312 1 98.56 160 GLU A O 1
ATOM 1206 N N . CYS A 1 161 ? 8.445 -29.406 -23.891 1 98.81 161 CYS A N 1
ATOM 1207 C CA . CYS A 1 161 ? 8.602 -29.203 -22.453 1 98.81 161 CYS A CA 1
ATOM 1208 C C . CYS A 1 161 ? 9.883 -29.844 -21.938 1 98.81 161 CYS A C 1
ATOM 1210 O O . CYS A 1 161 ? 10.648 -29.234 -21.203 1 98.81 161 CYS A O 1
ATOM 1212 N N . GLU A 1 162 ? 10.078 -31.078 -22.312 1 98.81 162 GLU A N 1
ATOM 1213 C CA . GLU A 1 162 ? 11.281 -31.797 -21.922 1 98.81 162 GLU A CA 1
ATOM 1214 C C . GLU A 1 162 ? 12.539 -31.062 -22.375 1 98.81 162 GLU A C 1
ATOM 1216 O O . GLU A 1 162 ? 13.469 -30.875 -21.578 1 98.81 162 GLU A O 1
ATOM 1221 N N . GLU A 1 163 ? 12.562 -30.672 -23.625 1 98.81 163 GLU A N 1
ATOM 1222 C CA . GLU A 1 163 ? 13.734 -30 -24.188 1 98.81 163 GLU A CA 1
ATOM 1223 C C . GLU A 1 163 ? 13.992 -28.672 -23.516 1 98.81 163 GLU A C 1
ATOM 1225 O O . GLU A 1 163 ? 15.148 -28.312 -23.25 1 98.81 163 GLU A O 1
ATOM 1230 N N . LEU A 1 164 ? 12.938 -27.891 -23.312 1 98.88 164 LEU A N 1
ATOM 1231 C CA . LEU A 1 164 ? 13.102 -26.594 -22.672 1 98.88 164 LEU A CA 1
ATOM 1232 C C . LEU A 1 164 ? 13.758 -26.75 -21.297 1 98.88 164 LEU A C 1
ATOM 1234 O O . LEU A 1 164 ? 14.695 -26.016 -20.969 1 98.88 164 LEU A O 1
ATOM 1238 N N . VAL A 1 165 ? 13.25 -27.672 -20.516 1 98.88 165 VAL A N 1
ATOM 1239 C CA . VAL A 1 165 ? 13.781 -27.875 -19.172 1 98.88 165 VAL A CA 1
ATOM 1240 C C . VAL A 1 165 ? 15.242 -28.297 -19.25 1 98.88 165 VAL A C 1
ATOM 1242 O O . VAL A 1 165 ? 16.094 -27.766 -18.531 1 98.88 165 VAL A O 1
ATOM 1245 N N . LYS A 1 166 ? 15.539 -29.234 -20.109 1 98.75 166 LYS A N 1
ATOM 1246 C CA . LYS A 1 166 ? 16.891 -29.781 -20.234 1 98.75 166 LYS A CA 1
ATOM 1247 C C . LYS A 1 166 ? 17.875 -28.703 -20.688 1 98.75 166 LYS A C 1
ATOM 1249 O O . LYS A 1 166 ? 18.984 -28.609 -20.172 1 98.75 166 LYS A O 1
ATOM 1254 N N . ARG A 1 167 ? 17.453 -27.891 -21.562 1 98.81 167 ARG A N 1
ATOM 1255 C CA . ARG A 1 167 ? 18.359 -26.953 -22.203 1 98.81 167 ARG A CA 1
ATOM 1256 C C . ARG A 1 167 ? 18.516 -25.688 -21.375 1 98.81 167 ARG A C 1
ATOM 1258 O O . ARG A 1 167 ? 19.531 -25 -21.469 1 98.81 167 ARG A O 1
ATOM 1265 N N . THR A 1 168 ? 17.562 -25.312 -20.547 1 98.81 168 THR A N 1
ATOM 1266 C CA . THR A 1 168 ? 17.594 -24.016 -19.906 1 98.81 168 THR A CA 1
ATOM 1267 C C . THR A 1 168 ? 17.844 -24.156 -18.406 1 98.81 168 THR A C 1
ATOM 1269 O O . THR A 1 168 ? 18.312 -23.219 -17.75 1 98.81 168 THR A O 1
ATOM 1272 N N . GLY A 1 169 ? 17.422 -25.234 -17.812 1 98.75 169 GLY A N 1
ATOM 1273 C CA . GLY A 1 169 ? 17.594 -25.438 -16.391 1 98.75 169 GLY A CA 1
ATOM 1274 C C . GLY A 1 169 ? 16.594 -24.672 -15.547 1 98.75 169 GLY A C 1
ATOM 1275 O O . GLY A 1 169 ? 16.875 -24.312 -14.398 1 98.75 169 GLY A O 1
ATOM 1276 N N . ILE A 1 170 ? 15.438 -24.391 -16.078 1 98.88 170 ILE A N 1
ATOM 1277 C CA . ILE A 1 170 ? 14.422 -23.672 -15.312 1 98.88 170 ILE A CA 1
ATOM 1278 C C . ILE A 1 170 ? 14.047 -24.469 -14.07 1 98.88 170 ILE A C 1
ATOM 1280 O O . ILE A 1 170 ? 14.297 -25.672 -14 1 98.88 170 ILE A O 1
ATOM 1284 N N . ASP A 1 171 ? 13.453 -23.75 -13.086 1 98.88 171 ASP A N 1
ATOM 1285 C CA . ASP A 1 171 ? 13.164 -24.344 -11.789 1 98.88 171 ASP A CA 1
ATOM 1286 C C . ASP A 1 171 ? 11.75 -24.906 -11.75 1 98.88 171 ASP A C 1
ATOM 1288 O O . ASP A 1 171 ? 11.445 -25.781 -10.93 1 98.88 171 ASP A O 1
ATOM 1292 N N . CYS A 1 172 ? 10.867 -24.359 -12.547 1 98.88 172 CYS A N 1
ATOM 1293 C CA . CYS A 1 172 ? 9.5 -24.844 -12.703 1 98.88 172 CYS A CA 1
ATOM 1294 C C . CYS A 1 172 ? 8.93 -24.453 -14.062 1 98.88 172 CYS A C 1
ATOM 1296 O O . CYS A 1 172 ? 9.461 -23.578 -14.734 1 98.88 172 CYS A O 1
ATOM 1298 N N . LEU A 1 173 ? 7.883 -25.203 -14.492 1 98.94 173 LEU A N 1
ATOM 1299 C CA . LEU A 1 173 ? 7.355 -25.047 -15.844 1 98.94 173 LEU A CA 1
ATOM 1300 C C . LEU A 1 173 ? 5.84 -24.859 -15.82 1 98.94 173 LEU A C 1
ATOM 1302 O O . LEU A 1 173 ? 5.129 -25.609 -15.148 1 98.94 173 LEU A O 1
ATOM 1306 N N . ALA A 1 174 ? 5.418 -23.844 -16.531 1 98.62 174 ALA A N 1
ATOM 1307 C CA . ALA A 1 174 ? 3.988 -23.625 -16.734 1 98.62 174 ALA A CA 1
ATOM 1308 C C . ALA A 1 174 ? 3.547 -24.094 -18.125 1 98.62 174 ALA A C 1
ATOM 1310 O O . ALA A 1 174 ? 3.449 -23.297 -19.047 1 98.62 174 ALA A O 1
ATOM 1311 N N . PRO A 1 175 ? 3.213 -25.359 -18.25 1 98.38 175 PRO A N 1
ATOM 1312 C CA . PRO A 1 175 ? 2.641 -25.797 -19.531 1 98.38 175 PRO A CA 1
ATOM 1313 C C . PRO A 1 175 ? 1.163 -25.438 -19.672 1 98.38 175 PRO A C 1
ATOM 1315 O O . PRO A 1 175 ? 0.367 -25.719 -18.766 1 98.38 175 PRO A O 1
ATOM 1318 N N . ALA A 1 176 ? 0.838 -24.812 -20.734 1 96.25 176 ALA A N 1
ATOM 1319 C CA . ALA A 1 176 ? -0.577 -24.562 -20.984 1 96.25 176 ALA A CA 1
ATOM 1320 C C . ALA A 1 176 ? -1.321 -25.844 -21.312 1 96.25 176 ALA A C 1
ATOM 1322 O O . ALA A 1 176 ? -0.984 -26.531 -22.281 1 96.25 176 ALA A O 1
ATOM 1323 N N . LEU A 1 177 ? -2.336 -26.141 -20.5 1 95.69 177 LEU A N 1
ATOM 1324 C CA . LEU A 1 177 ? -3.031 -27.422 -20.672 1 95.69 177 LEU A CA 1
ATOM 1325 C C . LEU A 1 177 ? -4.531 -27.25 -20.453 1 95.69 177 LEU A C 1
ATOM 1327 O O . LEU A 1 177 ? -5.164 -28.062 -19.781 1 95.69 177 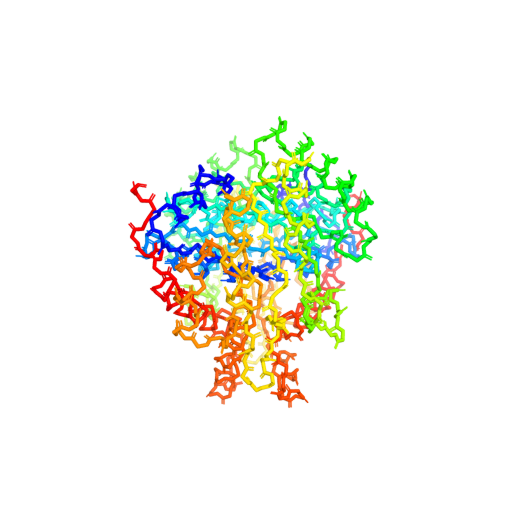LEU A O 1
ATOM 1331 N N . GLY A 1 178 ? -5.031 -26.031 -20.922 1 92.44 178 GLY A N 1
ATOM 1332 C CA . GLY A 1 178 ? -6.477 -25.922 -21.031 1 92.44 178 GLY A CA 1
ATOM 1333 C C . GLY A 1 178 ? -7.066 -24.891 -20.078 1 92.44 178 GLY A C 1
ATOM 1334 O O . GLY A 1 178 ? -8.234 -24.516 -20.219 1 92.44 178 GLY A O 1
ATOM 1335 N N . SER A 1 179 ? -6.312 -24.391 -19.078 1 92.06 179 SER A N 1
ATOM 1336 C CA . SER A 1 179 ? -6.809 -23.375 -18.156 1 92.06 179 SER A CA 1
ATOM 1337 C C . SER A 1 179 ? -6.852 -22 -18.812 1 92.06 179 SER A C 1
ATOM 1339 O O . SER A 1 179 ? -6.305 -21.828 -19.906 1 92.06 179 SER A O 1
ATOM 1341 N N . VAL A 1 180 ? -7.59 -21.094 -18.203 1 90.81 180 VAL A N 1
ATOM 1342 C CA . VAL A 1 180 ? -7.711 -19.75 -18.75 1 90.81 180 VAL A CA 1
ATOM 1343 C C . VAL A 1 180 ? -7.543 -18.719 -17.625 1 90.81 180 VAL A C 1
ATOM 1345 O O . VAL A 1 180 ? -7.91 -18.984 -16.484 1 90.81 180 VAL A O 1
ATOM 1348 N N . HIS A 1 181 ? -7.004 -17.531 -17.953 1 90.44 181 HIS A N 1
ATOM 1349 C CA . HIS A 1 181 ? -7.016 -16.391 -17.047 1 90.44 181 HIS A CA 1
ATOM 1350 C C . HIS A 1 181 ? -8.398 -15.75 -17 1 90.44 181 HIS A C 1
ATOM 1352 O O . HIS A 1 181 ? -9.094 -15.664 -18.016 1 90.44 181 HIS A O 1
ATOM 1358 N N . GLY A 1 182 ? -8.781 -15.25 -15.812 1 88.25 182 GLY A N 1
ATOM 1359 C CA . GLY A 1 182 ? -10.086 -14.625 -15.68 1 88.25 182 GLY A CA 1
ATOM 1360 C C . GLY A 1 182 ? -11.188 -15.594 -15.305 1 88.25 182 GLY A C 1
ATOM 1361 O O . GLY A 1 182 ? -10.914 -16.766 -15.008 1 88.25 182 GLY A O 1
ATOM 1362 N N . PRO A 1 183 ? -12.383 -15.086 -15.344 1 84.31 183 PRO A N 1
ATOM 1363 C CA . PRO A 1 183 ? -13.508 -15.961 -15.016 1 84.31 183 PRO A CA 1
ATOM 1364 C C . PRO A 1 183 ? -13.758 -17.031 -16.078 1 84.31 183 PRO A C 1
ATOM 1366 O O . PRO A 1 183 ? -13.688 -16.734 -17.281 1 84.31 183 PRO A O 1
ATOM 1369 N N . TYR A 1 184 ? -13.93 -18.219 -15.68 1 80.69 184 TYR A N 1
ATOM 1370 C CA . TYR A 1 184 ? -14.234 -19.297 -16.609 1 80.69 184 TYR A CA 1
ATOM 1371 C C . TYR A 1 184 ? -15.641 -19.156 -17.172 1 80.69 184 TYR A C 1
ATOM 1373 O O . TYR A 1 184 ? -16.578 -18.797 -16.453 1 80.69 184 TYR A O 1
ATOM 1381 N N . LYS A 1 185 ? -15.617 -19.422 -18.641 1 76.94 185 LYS A N 1
ATOM 1382 C CA . LYS A 1 185 ? -16.906 -19.609 -19.297 1 76.94 185 LYS A CA 1
ATOM 1383 C C . LYS A 1 185 ? -17.188 -21.094 -19.531 1 76.94 185 LYS A C 1
ATOM 1385 O O . LYS A 1 185 ? -16.531 -21.734 -20.344 1 76.94 185 LYS A O 1
ATOM 1390 N N . GLY A 1 186 ? -17.75 -21.781 -18.516 1 79 186 GLY A N 1
ATOM 1391 C CA . GLY A 1 186 ? -18 -23.203 -18.609 1 79 186 GLY A CA 1
ATOM 1392 C C . GLY A 1 186 ? -17.047 -24.031 -17.797 1 79 186 GLY A C 1
ATOM 1393 O O . GLY A 1 186 ? -16.422 -23.531 -16.859 1 79 186 GLY A O 1
ATOM 1394 N N . GLU A 1 187 ? -16.922 -25.375 -18.219 1 80.88 187 GLU A N 1
ATOM 1395 C CA . GLU A 1 187 ? -16.078 -26.266 -17.438 1 80.88 187 GLU A CA 1
ATOM 1396 C C . GLU A 1 187 ? -14.656 -26.328 -18 1 80.88 187 GLU A C 1
ATOM 1398 O O . GLU A 1 187 ? -14.469 -26.484 -19.203 1 80.88 187 GLU A O 1
ATOM 1403 N N . PRO A 1 188 ? -13.695 -26.141 -17.172 1 85.75 188 PRO A N 1
ATOM 1404 C CA . PRO A 1 188 ? -12.312 -26.297 -17.641 1 85.75 188 PRO A CA 1
ATOM 1405 C C . PRO A 1 188 ? -12.008 -27.688 -18.156 1 85.75 188 PRO A C 1
ATOM 1407 O O . PRO A 1 188 ? -12.5 -28.688 -17.625 1 85.75 188 PRO A O 1
ATOM 1410 N N . LYS A 1 189 ? -11.336 -27.812 -19.25 1 87.81 189 LYS A N 1
ATOM 1411 C CA . LYS A 1 189 ? -10.875 -29.062 -19.828 1 87.81 189 LYS A CA 1
ATOM 1412 C C . LYS A 1 189 ? -9.359 -29.188 -19.734 1 87.81 189 LYS A C 1
ATOM 1414 O O . LYS A 1 189 ? -8.648 -28.984 -20.719 1 87.81 189 LYS A O 1
ATOM 1419 N N . LEU A 1 190 ? -8.898 -29.625 -18.594 1 95.12 190 LEU A N 1
ATOM 1420 C CA . LEU A 1 190 ? -7.465 -29.719 -18.344 1 95.12 190 LEU A CA 1
ATOM 1421 C C . LEU A 1 190 ? -6.879 -30.953 -19 1 95.12 190 LEU A C 1
ATOM 1423 O O . LEU A 1 190 ? -7.516 -32 -19.031 1 95.12 190 LEU A O 1
ATOM 1427 N N . GLY A 1 191 ? -5.742 -30.812 -19.531 1 96.25 191 GLY A N 1
ATOM 1428 C CA . GLY A 1 191 ? -5.02 -31.922 -20.141 1 96.25 191 GLY A CA 1
ATOM 1429 C C . GLY A 1 191 ? -4.293 -32.781 -19.141 1 96.25 191 GLY A C 1
ATOM 1430 O O . GLY A 1 191 ? -3.062 -32.844 -19.125 1 96.25 191 GLY A O 1
ATOM 1431 N N . PHE A 1 192 ? -5.02 -33.688 -18.406 1 97.5 192 PHE A N 1
ATOM 1432 C CA . PHE A 1 192 ? -4.445 -34.5 -17.344 1 97.5 192 PHE A CA 1
ATOM 1433 C C . PHE A 1 192 ? -3.473 -35.531 -17.922 1 97.5 192 PHE A C 1
ATOM 1435 O O . PHE A 1 192 ? -2.461 -35.844 -17.297 1 97.5 192 PHE A O 1
ATOM 1442 N N . LYS A 1 193 ? -3.82 -36 -19.094 1 97.5 193 LYS A N 1
ATOM 1443 C CA . LYS A 1 193 ? -2.912 -36.969 -19.734 1 97.5 193 LYS A CA 1
ATOM 1444 C C . LYS A 1 193 ? -1.573 -36.312 -20.062 1 97.5 193 LYS A C 1
ATOM 1446 O O . LYS A 1 193 ? -0.515 -36.875 -19.781 1 97.5 193 LYS A O 1
ATOM 1451 N N . GLU A 1 194 ? -1.672 -35.125 -20.656 1 97.62 194 GLU A N 1
ATOM 1452 C CA . GLU A 1 194 ? -0.458 -34.375 -20.969 1 97.62 194 GLU A CA 1
ATOM 1453 C C . GLU A 1 194 ? 0.322 -34.031 -19.703 1 97.62 194 GLU A C 1
ATOM 1455 O O . GLU A 1 194 ? 1.554 -34.094 -19.688 1 97.62 194 GLU A O 1
ATOM 1460 N N . MET A 1 195 ? -0.365 -33.75 -18.625 1 97.75 195 MET A N 1
ATOM 1461 C CA . MET A 1 195 ? 0.272 -33.406 -17.359 1 97.75 195 MET A CA 1
ATOM 1462 C C . MET A 1 195 ? 1.141 -34.562 -16.859 1 97.75 195 MET A C 1
ATOM 1464 O O . MET A 1 195 ? 2.271 -34.344 -16.422 1 97.75 195 MET A O 1
ATOM 1468 N N . GLU A 1 196 ? 0.57 -35.688 -16.922 1 97.75 196 GLU A N 1
ATOM 1469 C CA . GLU A 1 196 ? 1.287 -36.875 -16.484 1 97.75 196 GLU A CA 1
ATOM 1470 C C . GLU A 1 196 ? 2.545 -37.094 -17.328 1 97.75 196 GLU A C 1
ATOM 1472 O O . GLU A 1 196 ? 3.619 -37.344 -16.781 1 97.75 196 GLU A O 1
ATOM 1477 N N . ILE A 1 197 ? 2.402 -36.969 -18.578 1 98.56 197 ILE A N 1
ATOM 1478 C CA . ILE A 1 197 ? 3.512 -37.188 -19.5 1 98.56 197 ILE A CA 1
ATOM 1479 C C . ILE A 1 197 ? 4.609 -36.156 -19.234 1 98.56 197 ILE A C 1
ATOM 1481 O O . ILE A 1 197 ? 5.785 -36.5 -19.125 1 98.56 197 ILE A O 1
ATOM 1485 N N . ILE A 1 198 ? 4.215 -34.906 -19.141 1 98.69 198 ILE A N 1
ATOM 1486 C CA . ILE A 1 198 ? 5.164 -33.812 -18.969 1 98.69 198 ILE A CA 1
ATOM 1487 C C . ILE A 1 198 ? 5.875 -33.969 -17.625 1 98.69 198 ILE A C 1
ATOM 1489 O O . ILE A 1 198 ? 7.09 -33.75 -17.531 1 98.69 198 ILE A O 1
ATOM 1493 N N . ARG A 1 199 ? 5.109 -34.281 -16.562 1 97.94 199 ARG A N 1
ATOM 1494 C CA . ARG A 1 199 ? 5.703 -34.562 -15.25 1 97.94 199 ARG A CA 1
ATOM 1495 C C . ARG A 1 199 ? 6.809 -35.594 -15.344 1 97.94 199 ARG A C 1
ATOM 1497 O O . ARG A 1 199 ? 7.918 -35.375 -14.852 1 97.94 199 ARG A O 1
ATOM 1504 N N . ASP A 1 200 ? 6.543 -36.688 -16.016 1 98.19 200 ASP A N 1
ATOM 1505 C CA . ASP A 1 200 ? 7.484 -37.781 -16.094 1 98.19 200 ASP A CA 1
ATOM 1506 C C . ASP A 1 200 ? 8.695 -37.438 -16.953 1 98.19 200 ASP A C 1
ATOM 1508 O O . ASP A 1 200 ? 9.812 -37.875 -16.672 1 98.19 200 ASP A O 1
ATOM 1512 N N . LEU A 1 201 ? 8.484 -36.594 -17.906 1 98.5 201 LEU A N 1
ATOM 1513 C CA . LEU A 1 201 ? 9.555 -36.219 -18.828 1 98.5 201 LEU A CA 1
ATOM 1514 C C . LEU A 1 201 ? 10.469 -35.188 -18.219 1 98.5 201 LEU A C 1
ATOM 1516 O O . LEU A 1 201 ? 11.68 -35.188 -18.422 1 98.5 201 LEU A O 1
ATOM 1520 N N . THR A 1 202 ? 9.93 -34.219 -17.5 1 98.5 202 THR A N 1
ATOM 1521 C CA . THR A 1 202 ? 10.68 -33.062 -17.094 1 98.5 202 THR A CA 1
ATOM 1522 C C . THR A 1 202 ? 11.18 -33.188 -15.656 1 98.5 202 THR A C 1
ATOM 1524 O O . THR A 1 202 ? 12.258 -32.719 -15.312 1 98.5 202 THR A O 1
ATOM 1527 N N . ARG A 1 203 ? 10.359 -33.75 -14.75 1 97.5 203 ARG A N 1
ATOM 1528 C CA . ARG A 1 203 ? 10.656 -34.031 -13.352 1 97.5 203 ARG A CA 1
ATOM 1529 C C . ARG A 1 203 ? 10.852 -32.75 -12.562 1 97.5 203 ARG A C 1
ATOM 1531 O O . ARG A 1 203 ? 11.531 -32.75 -11.539 1 97.5 203 ARG A O 1
ATOM 1538 N N . VAL A 1 204 ? 10.398 -31.578 -13.102 1 98.62 204 VAL A N 1
ATOM 1539 C CA . VAL A 1 204 ? 10.367 -30.328 -12.375 1 98.62 204 VAL A CA 1
ATOM 1540 C C . VAL A 1 204 ? 8.938 -30 -11.945 1 98.62 204 VAL A C 1
ATOM 1542 O O . VAL A 1 204 ? 7.98 -30.516 -12.516 1 98.62 204 VAL A O 1
ATOM 1545 N N . PRO A 1 205 ? 8.766 -29.188 -10.875 1 98.88 205 PRO A N 1
ATOM 1546 C CA . PRO A 1 205 ? 7.418 -28.75 -10.492 1 98.88 205 PRO A CA 1
ATOM 1547 C C . PRO A 1 205 ? 6.648 -28.125 -11.648 1 98.88 205 PRO A C 1
ATOM 1549 O O . PRO A 1 205 ? 7.195 -27.281 -12.367 1 98.88 205 PRO A O 1
ATOM 1552 N N . LEU A 1 206 ? 5.395 -28.5 -11.812 1 98.88 206 LEU A N 1
ATOM 1553 C CA . LEU A 1 206 ? 4.523 -27.891 -12.82 1 98.88 206 LEU A CA 1
ATOM 1554 C C . LEU A 1 206 ? 3.662 -26.797 -12.203 1 98.88 206 LEU A C 1
ATOM 1556 O O . LEU A 1 206 ? 3.35 -26.844 -11.008 1 98.88 206 LEU A O 1
ATOM 1560 N N . VAL A 1 207 ? 3.344 -25.859 -13.055 1 98.81 207 VAL A N 1
ATOM 1561 C CA . VAL A 1 207 ? 2.576 -24.703 -12.625 1 98.81 207 VAL A CA 1
ATOM 1562 C C . VAL A 1 207 ? 1.241 -24.656 -13.359 1 98.81 207 VAL A C 1
ATOM 1564 O O . VAL A 1 207 ? 1.195 -24.828 -14.586 1 98.81 207 VAL A O 1
ATOM 1567 N N . LEU A 1 208 ? 0.212 -24.469 -12.633 1 98.06 208 LEU A N 1
ATOM 1568 C CA . LEU A 1 208 ? -1.114 -24.281 -13.211 1 98.06 208 LEU A CA 1
ATOM 1569 C C . LEU A 1 208 ? -1.522 -22.812 -13.164 1 98.06 208 LEU A C 1
ATOM 1571 O O . LEU A 1 208 ? -1.783 -22.266 -12.094 1 98.06 208 LEU A O 1
ATOM 1575 N N . HIS A 1 209 ? -1.567 -22.141 -14.297 1 95.81 209 HIS A N 1
ATOM 1576 C CA . HIS A 1 209 ? -2.092 -20.781 -14.422 1 95.81 209 HIS A CA 1
ATOM 1577 C C . HIS A 1 209 ? -3.615 -20.781 -14.492 1 95.81 209 HIS A C 1
ATOM 1579 O O . HIS A 1 209 ? -4.219 -21.734 -14.977 1 95.81 209 HIS A O 1
ATOM 1585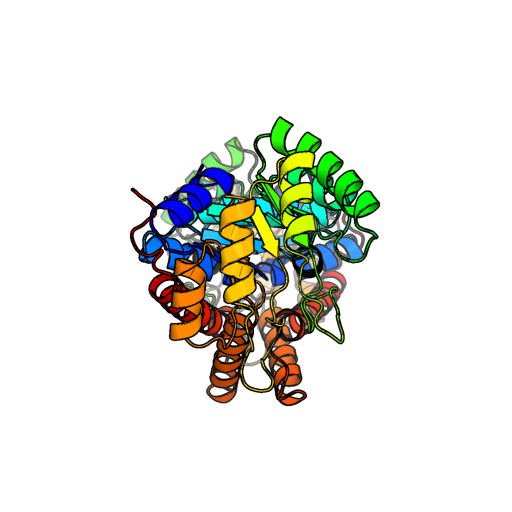 N N . GLY A 1 210 ? -4.262 -19.75 -13.953 1 89.69 210 GLY A N 1
ATOM 1586 C CA . GLY A 1 210 ? -5.707 -19.625 -14.062 1 89.69 210 GLY A CA 1
ATOM 1587 C C . GLY A 1 210 ? -6.453 -20.594 -13.172 1 89.69 210 GLY A C 1
ATOM 1588 O O . GLY A 1 210 ? -7.367 -21.297 -13.625 1 89.69 210 GLY A O 1
ATOM 1589 N N . GLY A 1 211 ? -6.051 -20.641 -12 1 87.12 211 GLY A N 1
ATOM 1590 C CA . GLY A 1 211 ? -6.645 -21.578 -11.055 1 87.12 211 GLY A CA 1
ATOM 1591 C C . GLY A 1 211 ? -8.039 -21.172 -10.609 1 87.12 211 GLY A C 1
ATOM 1592 O O . GLY A 1 211 ? -8.758 -21.969 -10.008 1 87.12 211 GLY A O 1
ATOM 1593 N N . THR A 1 212 ? -8.422 -20.047 -10.969 1 83.31 212 THR A N 1
ATOM 1594 C CA . THR A 1 212 ? -9.719 -19.531 -10.547 1 83.31 212 THR A CA 1
ATOM 1595 C C . THR A 1 212 ? -10.852 -20.359 -11.141 1 83.31 212 THR A C 1
ATOM 1597 O O . THR A 1 212 ? -10.891 -20.594 -12.352 1 83.31 212 THR A O 1
ATOM 1600 N N . GLY A 1 213 ? -11.766 -20.844 -10.297 1 82 213 GLY A N 1
ATOM 1601 C CA . GLY A 1 213 ? -12.992 -21.484 -10.758 1 82 213 GLY A CA 1
ATOM 1602 C C . GLY A 1 213 ? -12.812 -22.953 -11.07 1 82 213 GLY A C 1
ATOM 1603 O O . GLY A 1 213 ? -13.781 -23.656 -11.406 1 82 213 GLY A O 1
ATOM 1604 N N . ILE A 1 214 ? -11.594 -23.453 -11.055 1 91.12 214 ILE A N 1
ATOM 1605 C CA . ILE A 1 214 ? -11.367 -24.875 -11.289 1 91.12 214 ILE A CA 1
ATOM 1606 C C . ILE A 1 214 ? -11.891 -25.688 -10.102 1 91.12 214 ILE A C 1
ATOM 1608 O O . ILE A 1 214 ? -11.578 -25.359 -8.945 1 91.12 214 ILE A O 1
ATOM 1612 N N . PRO A 1 215 ? -12.672 -26.719 -10.383 1 92.75 215 PRO A N 1
ATOM 1613 C CA . PRO A 1 215 ? -13.211 -27.531 -9.297 1 92.75 215 PRO A CA 1
ATOM 1614 C C . PRO A 1 215 ? -12.109 -28.188 -8.453 1 92.75 215 PRO A C 1
ATOM 1616 O O . PRO A 1 215 ? -11.078 -28.594 -8.992 1 92.75 215 PRO A O 1
ATOM 1619 N N . THR A 1 216 ? -12.383 -28.359 -7.195 1 94.69 216 THR A N 1
ATOM 1620 C CA . THR A 1 216 ? -11.422 -28.875 -6.219 1 94.69 216 THR A CA 1
ATOM 1621 C C . THR A 1 216 ? -10.883 -30.234 -6.656 1 94.69 216 THR A C 1
ATOM 1623 O O . THR A 1 216 ? -9.688 -30.5 -6.508 1 94.69 216 THR A O 1
ATOM 1626 N N . GLU A 1 217 ? -11.742 -31.016 -7.203 1 95.5 217 GLU A N 1
ATOM 1627 C CA . GLU A 1 217 ? -11.32 -32.344 -7.621 1 95.5 217 GLU A CA 1
ATOM 1628 C C . GLU A 1 217 ? -10.281 -32.281 -8.734 1 95.5 217 GLU A C 1
ATOM 1630 O O . GLU A 1 217 ? -9.344 -33.062 -8.773 1 95.5 217 GLU A O 1
ATOM 1635 N N . GLN A 1 218 ? -10.469 -31.359 -9.609 1 96.06 218 GLN A N 1
ATOM 1636 C CA . GLN A 1 218 ? -9.516 -31.188 -10.695 1 96.06 218 GLN A CA 1
ATOM 1637 C C . GLN A 1 218 ? -8.195 -30.625 -10.188 1 96.06 218 GLN A C 1
ATOM 1639 O O . GLN A 1 218 ? -7.125 -30.984 -10.672 1 96.06 218 GLN A O 1
ATOM 1644 N N . ILE A 1 219 ? -8.297 -29.75 -9.219 1 96.81 219 ILE A N 1
ATOM 1645 C CA . ILE A 1 219 ? -7.109 -29.188 -8.586 1 96.81 219 ILE A CA 1
ATOM 1646 C C . ILE A 1 219 ? -6.297 -30.312 -7.934 1 96.81 219 ILE A C 1
ATOM 1648 O O . ILE A 1 219 ? -5.086 -30.406 -8.148 1 96.81 219 ILE A O 1
ATOM 1652 N N . GLN A 1 220 ? -6.953 -31.125 -7.242 1 97 220 GLN A N 1
ATOM 1653 C CA . GLN A 1 220 ? -6.293 -32.219 -6.547 1 97 220 GLN A CA 1
ATOM 1654 C C . GLN A 1 220 ? -5.676 -33.219 -7.539 1 97 220 GLN A C 1
ATOM 1656 O O . GLN A 1 220 ? -4.578 -33.719 -7.309 1 97 220 GLN A O 1
ATOM 1661 N N . ARG A 1 221 ? -6.41 -33.469 -8.594 1 97.69 221 ARG A N 1
ATOM 1662 C CA . ARG A 1 221 ? -5.863 -34.344 -9.617 1 97.69 221 ARG A CA 1
ATOM 1663 C C . ARG A 1 221 ? -4.613 -33.75 -10.25 1 97.69 221 ARG A C 1
ATOM 1665 O O . ARG A 1 221 ? -3.615 -34.438 -10.445 1 97.69 221 ARG A O 1
ATOM 1672 N N . ALA A 1 222 ? -4.688 -32.438 -10.57 1 98.31 222 ALA A N 1
ATOM 1673 C CA . ALA A 1 222 ? -3.521 -31.766 -11.133 1 98.31 222 ALA A CA 1
ATOM 1674 C C . ALA A 1 222 ? -2.322 -31.875 -10.195 1 98.31 222 ALA A C 1
ATOM 1676 O O . ALA A 1 222 ? -1.2 -32.125 -10.641 1 98.31 222 ALA A O 1
ATOM 1677 N N . ILE A 1 223 ? -2.539 -31.672 -8.906 1 98.62 223 ILE A N 1
ATOM 1678 C CA . ILE A 1 223 ? -1.484 -31.75 -7.902 1 98.62 223 ILE A CA 1
ATOM 1679 C C . ILE A 1 223 ? -0.892 -33.156 -7.883 1 98.62 223 ILE A C 1
ATOM 1681 O O . ILE A 1 223 ? 0.33 -33.312 -7.848 1 98.62 223 ILE A O 1
ATOM 1685 N N . SER A 1 224 ? -1.762 -34.125 -7.961 1 98.25 224 SER A N 1
ATOM 1686 C CA . SER A 1 224 ? -1.297 -35.5 -7.949 1 98.25 224 SER A CA 1
ATOM 1687 C C . SER A 1 224 ? -0.441 -35.812 -9.172 1 98.25 224 SER A C 1
ATOM 1689 O O . SER A 1 224 ? 0.369 -36.75 -9.156 1 98.25 224 SER A O 1
ATOM 1691 N N . LEU A 1 225 ? -0.619 -35 -10.242 1 98.38 225 LEU A N 1
ATOM 1692 C CA . LEU A 1 225 ? 0.08 -35.25 -11.5 1 98.38 225 LEU A CA 1
ATOM 1693 C C . LEU A 1 225 ? 1.267 -34.281 -11.648 1 98.38 225 LEU A C 1
ATOM 1695 O O . LEU A 1 225 ? 1.767 -34.094 -12.758 1 98.38 225 LEU A O 1
ATOM 1699 N N . GLY A 1 226 ? 1.653 -33.594 -10.547 1 98.19 226 GLY A N 1
ATOM 1700 C CA . GLY A 1 226 ? 2.922 -32.875 -10.57 1 98.19 226 GLY A CA 1
ATOM 1701 C C . GLY A 1 226 ? 2.77 -31.375 -10.406 1 98.19 226 GLY A C 1
ATOM 1702 O O . GLY A 1 226 ? 3.76 -30.672 -10.234 1 98.19 226 GLY A O 1
ATOM 1703 N N . THR A 1 227 ? 1.508 -30.891 -10.438 1 98.69 227 THR A N 1
ATOM 1704 C CA . THR A 1 227 ? 1.292 -29.469 -10.188 1 98.69 227 THR A CA 1
ATOM 1705 C C . THR A 1 227 ? 1.705 -29.094 -8.766 1 98.69 227 THR A C 1
ATOM 1707 O O . THR A 1 227 ? 1.191 -29.656 -7.801 1 98.69 227 THR A O 1
ATOM 1710 N N . SER A 1 228 ? 2.576 -28.141 -8.695 1 98.75 228 SER A N 1
ATOM 1711 C CA . SER A 1 228 ? 3.125 -27.766 -7.398 1 98.75 228 SER A CA 1
ATOM 1712 C C . SER A 1 228 ? 2.965 -26.266 -7.141 1 98.75 228 SER A C 1
ATOM 1714 O O . SER A 1 228 ? 3.287 -25.781 -6.055 1 98.75 228 SER A O 1
ATOM 1716 N N . LYS A 1 229 ? 2.543 -25.531 -8.086 1 98.81 229 LYS A N 1
ATOM 1717 C CA . LYS A 1 229 ? 2.252 -24.109 -8 1 98.81 229 LYS A CA 1
ATOM 1718 C C . LYS A 1 229 ? 0.957 -23.766 -8.727 1 98.81 229 LYS A C 1
ATOM 1720 O O . LYS A 1 229 ? 0.745 -24.203 -9.867 1 98.81 229 LYS A O 1
ATOM 1725 N N . ILE A 1 230 ? 0.086 -23.047 -8.078 1 98.62 230 ILE A N 1
ATOM 1726 C CA . ILE A 1 230 ? -1.183 -22.672 -8.688 1 98.62 230 ILE A CA 1
ATOM 1727 C C . ILE A 1 230 ? -1.404 -21.172 -8.516 1 98.62 230 ILE A C 1
ATOM 1729 O O . ILE A 1 230 ? -1.307 -20.641 -7.406 1 98.62 230 ILE A O 1
ATOM 1733 N N . ASN A 1 231 ? -1.706 -20.5 -9.617 1 97.94 231 ASN A N 1
ATOM 1734 C CA . ASN A 1 231 ? -1.898 -19.047 -9.617 1 97.94 231 ASN A CA 1
ATOM 1735 C C . ASN A 1 231 ? -3.361 -18.672 -9.391 1 97.94 231 ASN A C 1
ATOM 1737 O O . ASN A 1 231 ? -4.254 -19.234 -10.023 1 97.94 231 ASN A O 1
ATOM 1741 N N . VAL A 1 232 ? -3.566 -17.781 -8.492 1 96.12 232 VAL A N 1
ATOM 1742 C CA . VAL A 1 232 ? -4.895 -17.266 -8.195 1 96.12 232 VAL A CA 1
ATOM 1743 C C . VAL A 1 232 ? -4.859 -15.734 -8.195 1 96.12 232 VAL A C 1
ATOM 1745 O O . VAL A 1 232 ? -4 -15.125 -7.551 1 96.12 232 VAL A O 1
ATOM 1748 N N . ASN A 1 233 ? -5.73 -15.086 -8.883 1 96.25 233 ASN A N 1
ATOM 1749 C CA . ASN A 1 233 ? -5.844 -13.625 -8.914 1 96.25 233 ASN A CA 1
ATOM 1750 C C . ASN A 1 233 ? -7.301 -13.18 -8.977 1 96.25 233 ASN A C 1
ATOM 1752 O O . ASN A 1 233 ? -7.797 -12.531 -8.055 1 96.25 233 ASN A O 1
ATOM 1756 N N . THR A 1 234 ? -8.016 -13.734 -9.922 1 95.38 234 THR A N 1
ATOM 1757 C CA . THR A 1 234 ? -9.352 -13.242 -10.258 1 95.38 234 THR A CA 1
ATOM 1758 C C . THR A 1 234 ? -10.32 -13.492 -9.102 1 95.38 234 THR A C 1
ATOM 1760 O O . THR A 1 234 ? -11.18 -12.664 -8.812 1 95.38 234 THR A O 1
ATOM 1763 N N . GLU A 1 235 ? -10.148 -14.586 -8.5 1 94.81 235 GLU A N 1
ATOM 1764 C CA . GLU A 1 235 ? -11.023 -14.922 -7.383 1 94.81 235 GLU A CA 1
ATOM 1765 C C . GLU A 1 235 ? -10.891 -13.906 -6.254 1 94.81 235 GLU A C 1
ATOM 1767 O O . GLU A 1 235 ? -11.883 -13.531 -5.625 1 94.81 235 GLU A O 1
ATOM 1772 N N . ASN A 1 236 ? -9.727 -13.5 -5.945 1 97.75 236 ASN A N 1
ATOM 1773 C CA . ASN A 1 236 ? -9.484 -12.492 -4.922 1 97.75 236 ASN A CA 1
ATOM 1774 C C . ASN A 1 236 ? -10.039 -11.133 -5.324 1 97.75 236 ASN A C 1
ATOM 1776 O O . ASN A 1 236 ? -10.555 -10.398 -4.484 1 97.75 236 ASN A O 1
ATOM 1780 N N . GLN A 1 237 ? -9.93 -10.805 -6.621 1 97.88 237 GLN A N 1
ATOM 1781 C CA . GLN A 1 237 ? -10.469 -9.547 -7.113 1 97.88 237 GLN A CA 1
ATOM 1782 C C . GLN A 1 237 ? -11.984 -9.492 -6.957 1 97.88 237 GLN A C 1
ATOM 1784 O O . GLN A 1 237 ? -12.531 -8.477 -6.516 1 97.88 237 GLN A O 1
ATOM 1789 N N . ILE A 1 238 ? -12.578 -10.586 -7.27 1 96.88 238 ILE A N 1
ATOM 1790 C CA . ILE A 1 238 ? -14.031 -10.68 -7.199 1 96.88 238 ILE A CA 1
ATOM 1791 C C . ILE A 1 238 ? -14.484 -10.602 -5.742 1 96.88 238 ILE A C 1
ATOM 1793 O O . ILE A 1 238 ? -15.414 -9.867 -5.41 1 96.88 238 ILE A O 1
ATOM 1797 N N . ALA A 1 239 ? -13.812 -11.336 -4.859 1 97.88 239 ALA A N 1
ATOM 1798 C CA . ALA A 1 239 ? -14.156 -11.336 -3.439 1 97.88 239 ALA A CA 1
ATOM 1799 C C . ALA A 1 239 ? -14.008 -9.938 -2.84 1 97.88 239 ALA A C 1
ATOM 1801 O O . ALA A 1 239 ? -14.883 -9.477 -2.096 1 97.88 239 ALA A O 1
ATOM 1802 N N . PHE A 1 240 ? -12.961 -9.25 -3.135 1 98.75 240 PHE A N 1
ATOM 1803 C CA . PHE A 1 240 ? -12.703 -7.891 -2.668 1 98.75 240 PHE A CA 1
ATOM 1804 C C . PHE A 1 240 ? -13.812 -6.945 -3.107 1 98.75 240 PHE A C 1
ATOM 1806 O O . PHE A 1 240 ? -14.406 -6.246 -2.281 1 98.75 240 PHE A O 1
ATOM 1813 N N . THR A 1 241 ? -14.062 -6.934 -4.395 1 98.69 241 THR A N 1
ATOM 1814 C CA . THR A 1 241 ? -14.992 -5.969 -4.977 1 98.69 241 THR A CA 1
ATOM 1815 C C . THR A 1 241 ? -16.406 -6.184 -4.438 1 98.69 241 THR A C 1
ATOM 1817 O O . THR A 1 241 ? -17.125 -5.223 -4.168 1 98.69 241 THR A O 1
ATOM 1820 N N . LYS A 1 242 ? -16.75 -7.461 -4.293 1 98.25 242 LYS A N 1
ATOM 1821 C CA . LYS A 1 242 ? -18.062 -7.773 -3.742 1 98.25 242 LYS A CA 1
ATOM 1822 C C . LYS A 1 242 ? -18.266 -7.133 -2.371 1 98.25 242 LYS A C 1
ATOM 1824 O O . LYS A 1 242 ? -19.281 -6.477 -2.125 1 98.25 242 LYS A O 1
ATOM 1829 N N . VAL A 1 243 ? -17.297 -7.242 -1.507 1 98.75 243 VAL A N 1
ATOM 1830 C CA . VAL A 1 243 ? -17.406 -6.758 -0.135 1 98.75 243 VAL A CA 1
ATOM 1831 C C . VAL A 1 243 ? -17.375 -5.23 -0.123 1 98.75 243 VAL A C 1
ATOM 1833 O O . VAL A 1 243 ? -18.141 -4.594 0.611 1 98.75 243 VAL A O 1
ATOM 1836 N N . VAL A 1 244 ? -16.531 -4.621 -0.908 1 98.69 244 VAL A N 1
ATOM 1837 C CA . VAL A 1 244 ? -16.438 -3.168 -0.974 1 98.69 244 VAL A CA 1
ATOM 1838 C C . VAL A 1 244 ? -17.766 -2.594 -1.446 1 98.69 244 VAL A C 1
ATOM 1840 O O . VAL A 1 244 ? -18.25 -1.598 -0.9 1 98.69 244 VAL A O 1
ATOM 1843 N N . ARG A 1 245 ? -18.359 -3.246 -2.467 1 98.31 245 ARG A N 1
ATOM 1844 C CA . ARG A 1 245 ? -19.672 -2.838 -2.947 1 98.31 245 ARG A CA 1
ATOM 1845 C C . ARG A 1 245 ? -20.703 -2.904 -1.828 1 98.31 245 ARG A C 1
ATOM 1847 O O . ARG A 1 245 ? -21.531 -1.996 -1.68 1 98.31 245 ARG A O 1
ATOM 1854 N N . GLU A 1 246 ? -20.703 -3.949 -1.088 1 98.25 246 GLU A N 1
ATOM 1855 C CA . GLU A 1 246 ? -21.656 -4.156 -0.01 1 98.25 246 GLU A CA 1
ATOM 1856 C C . GLU A 1 246 ? -21.484 -3.109 1.089 1 98.25 246 GLU A C 1
ATOM 1858 O O . GLU A 1 246 ? -22.469 -2.582 1.608 1 98.25 246 GLU A O 1
ATOM 1863 N N . VAL A 1 247 ? -20.25 -2.799 1.457 1 98.38 247 VAL A N 1
ATOM 1864 C CA . VAL A 1 247 ? -19.953 -1.826 2.504 1 98.38 247 VAL A CA 1
ATOM 1865 C C . VAL A 1 247 ? -20.5 -0.455 2.104 1 98.38 247 VAL A C 1
ATOM 1867 O O . VAL A 1 247 ? -21.156 0.218 2.9 1 98.38 247 VAL A O 1
ATOM 1870 N N . LEU A 1 248 ? -20.219 -0.057 0.88 1 98.12 248 LEU A N 1
ATOM 1871 C CA . LEU A 1 248 ? -20.625 1.265 0.408 1 98.12 248 LEU A CA 1
ATOM 1872 C C . LEU A 1 248 ? -22.141 1.351 0.254 1 98.12 248 LEU A C 1
ATOM 1874 O O . LEU A 1 248 ? -22.719 2.412 0.467 1 98.12 248 LEU A O 1
ATOM 1878 N N . ALA A 1 249 ? -22.75 0.25 -0.076 1 96.81 249 ALA A N 1
ATOM 1879 C CA . ALA A 1 249 ? -24.203 0.214 -0.202 1 96.81 249 ALA A CA 1
ATOM 1880 C C . ALA A 1 249 ? -24.875 0.318 1.164 1 96.81 249 ALA A C 1
ATOM 1882 O O . ALA A 1 249 ? -25.938 0.924 1.294 1 96.81 249 ALA A O 1
ATOM 1883 N N . LYS A 1 250 ? -24.266 -0.251 2.143 1 97.56 250 LYS A N 1
ATOM 1884 C CA . LYS A 1 250 ? -24.859 -0.335 3.477 1 97.56 250 LYS A CA 1
ATOM 1885 C C . LYS A 1 250 ? -24.688 0.979 4.234 1 97.56 250 LYS A C 1
ATOM 1887 O O . LYS A 1 250 ? -25.516 1.316 5.086 1 97.56 250 LYS A O 1
ATOM 1892 N N . ASP A 1 251 ? -23.641 1.734 3.961 1 97.5 251 ASP A N 1
ATOM 1893 C CA . ASP A 1 251 ? -23.328 2.957 4.691 1 97.5 251 ASP A CA 1
ATOM 1894 C C . ASP A 1 251 ? -23.094 4.125 3.734 1 97.5 251 ASP A C 1
ATOM 1896 O O . ASP A 1 251 ? -21.969 4.344 3.279 1 97.5 251 ASP A O 1
ATOM 1900 N N . GLU A 1 252 ? -24.016 4.93 3.633 1 95.5 252 GLU A N 1
ATOM 1901 C CA . GLU A 1 252 ? -23.953 6.043 2.688 1 95.5 252 GLU A CA 1
ATOM 1902 C C . GLU A 1 252 ? -23.047 7.152 3.207 1 95.5 252 GLU A C 1
ATOM 1904 O O . GLU A 1 252 ? -22.625 8.031 2.445 1 95.5 252 GLU A O 1
ATOM 1909 N N . LYS A 1 253 ? -22.688 7.09 4.422 1 95.19 253 LYS A N 1
ATOM 1910 C CA . LYS A 1 253 ? -21.969 8.211 5.027 1 95.19 253 LYS A CA 1
ATOM 1911 C C . LYS A 1 253 ? -20.5 7.871 5.242 1 95.19 253 LYS A C 1
ATOM 1913 O O . LYS A 1 253 ? -19.703 8.742 5.594 1 95.19 253 LYS A O 1
ATOM 1918 N N . VAL A 1 254 ? -20.141 6.605 5.02 1 96.94 254 VAL A N 1
ATOM 1919 C CA . VAL A 1 254 ? -18.766 6.195 5.27 1 96.94 254 VAL A CA 1
ATOM 1920 C C . VAL A 1 254 ? -17.828 6.891 4.281 1 96.94 254 VAL A C 1
ATOM 1922 O O . VAL A 1 254 ? -18.141 6.98 3.088 1 96.94 254 VAL A O 1
ATOM 1925 N N . TYR A 1 255 ? -16.703 7.465 4.805 1 96.25 255 TYR A N 1
ATOM 1926 C CA . TYR A 1 255 ? -15.742 8.086 3.908 1 96.25 255 TYR A CA 1
ATOM 1927 C C . TYR A 1 255 ? -14.32 7.648 4.242 1 96.25 255 TYR A C 1
ATOM 1929 O O . TYR A 1 255 ? -13.398 7.871 3.457 1 96.25 255 TYR A O 1
ATOM 1937 N N . ASP A 1 256 ? -14.086 7.062 5.422 1 96.62 256 ASP A N 1
ATOM 1938 C CA . ASP A 1 256 ? -12.781 6.516 5.785 1 96.62 256 ASP A CA 1
ATOM 1939 C C . ASP A 1 256 ? -12.414 5.336 4.895 1 96.62 256 ASP A C 1
ATOM 1941 O O . ASP A 1 256 ? -13.055 4.285 4.945 1 96.62 256 ASP A O 1
ATOM 1945 N N . PRO A 1 257 ? -11.406 5.457 4.09 1 98.06 257 PRO A N 1
ATOM 1946 C CA . PRO A 1 257 ? -11.078 4.383 3.146 1 98.06 257 PRO A CA 1
ATOM 1947 C C . PRO A 1 257 ? -10.75 3.066 3.844 1 98.06 257 PRO A C 1
ATOM 1949 O O . PRO A 1 257 ? -10.922 1.993 3.262 1 98.06 257 PRO A O 1
ATOM 1952 N N . ARG A 1 258 ? -10.336 3.092 5.066 1 98.38 258 ARG A N 1
ATOM 1953 C CA . ARG A 1 258 ? -9.945 1.896 5.801 1 98.38 258 ARG A CA 1
ATOM 1954 C C . ARG A 1 258 ? -11.156 1.061 6.184 1 98.38 258 ARG A C 1
ATOM 1956 O O . ARG A 1 258 ? -11.07 -0.165 6.281 1 98.38 258 ARG A O 1
ATOM 1963 N N . LYS A 1 259 ? -12.219 1.746 6.363 1 98.06 259 LYS A N 1
ATOM 1964 C CA . LYS A 1 259 ? -13.477 1.064 6.656 1 98.06 259 LYS A CA 1
ATOM 1965 C C . LYS A 1 259 ? -14.125 0.526 5.379 1 98.06 259 LYS A C 1
ATOM 1967 O O . LYS A 1 259 ? -15.031 -0.308 5.441 1 98.06 259 LYS A O 1
ATOM 1972 N N . ILE A 1 260 ? -13.688 0.938 4.27 1 98.5 260 ILE A N 1
ATOM 1973 C CA . ILE A 1 260 ? -14.219 0.532 2.973 1 98.5 260 ILE A CA 1
ATOM 1974 C C . ILE A 1 260 ? -13.359 -0.59 2.391 1 98.5 260 ILE A C 1
ATOM 1976 O O . ILE A 1 260 ? -13.875 -1.655 2.043 1 98.5 260 ILE A O 1
ATOM 1980 N N . ILE A 1 261 ? -12.078 -0.387 2.373 1 98.75 261 ILE A N 1
ATOM 1981 C CA . ILE A 1 261 ? -11.133 -1.304 1.738 1 98.75 261 ILE A CA 1
ATOM 1982 C C . ILE A 1 261 ? -10.789 -2.436 2.703 1 98.75 261 ILE A C 1
ATOM 1984 O O . ILE A 1 261 ? -10.594 -3.58 2.285 1 98.75 261 ILE A O 1
ATOM 1988 N N . GLY A 1 262 ? -10.734 -2.111 4.031 1 98.69 262 GLY A N 1
ATOM 1989 C CA . GLY A 1 262 ? -10.367 -3.066 5.062 1 98.69 262 GLY A CA 1
ATOM 1990 C C . GLY A 1 262 ? -11.18 -4.348 5.004 1 98.69 262 GLY A C 1
ATOM 1991 O O . GLY A 1 262 ? -10.617 -5.441 4.973 1 98.69 262 GLY A O 1
ATOM 1992 N N . PRO A 1 263 ? -12.492 -4.195 4.953 1 98.81 263 PRO A N 1
ATOM 1993 C CA . PRO A 1 263 ? -13.312 -5.402 4.836 1 98.81 263 PRO A CA 1
ATOM 1994 C C . PRO A 1 263 ? -13.016 -6.199 3.568 1 98.81 263 PRO A C 1
ATOM 1996 O O . PRO A 1 263 ? -13.062 -7.434 3.58 1 98.81 263 PRO A O 1
ATOM 1999 N N . GLY A 1 264 ? -12.766 -5.512 2.473 1 98.81 264 GLY A N 1
ATOM 2000 C CA . GLY A 1 264 ? -12.344 -6.203 1.265 1 98.81 264 GLY A CA 1
ATOM 2001 C C . GLY A 1 264 ? -11.055 -6.984 1.446 1 98.81 264 GLY A C 1
ATOM 2002 O O . GLY A 1 264 ? -10.938 -8.117 0.971 1 98.81 264 GLY A O 1
ATOM 2003 N N . ARG A 1 265 ? -10.094 -6.383 2.117 1 98.88 265 ARG A N 1
ATOM 2004 C CA . ARG A 1 265 ? -8.836 -7.047 2.459 1 98.88 265 ARG A CA 1
ATOM 2005 C C . ARG A 1 265 ? -9.094 -8.328 3.238 1 98.88 265 ARG A C 1
ATOM 2007 O O . ARG A 1 265 ? -8.469 -9.359 2.973 1 98.88 265 ARG A O 1
ATOM 2014 N N . ASP A 1 266 ? -10 -8.273 4.188 1 98.88 266 ASP A N 1
ATOM 2015 C CA . ASP A 1 266 ? -10.328 -9.445 5 1 98.88 266 ASP A CA 1
ATOM 2016 C C . ASP A 1 266 ? -10.961 -10.539 4.152 1 98.88 266 ASP A C 1
ATOM 2018 O O . ASP A 1 266 ? -10.734 -11.727 4.395 1 98.88 266 ASP A O 1
ATOM 2022 N N . ALA A 1 267 ? -11.734 -10.133 3.178 1 98.81 267 ALA A N 1
ATOM 2023 C CA . ALA A 1 267 ? -12.336 -11.102 2.266 1 98.81 267 ALA A CA 1
ATOM 2024 C C . ALA A 1 267 ? -11.266 -11.812 1.444 1 98.81 267 ALA A C 1
ATOM 2026 O O . ALA A 1 267 ? -11.359 -13.016 1.193 1 98.81 267 ALA A O 1
ATOM 2027 N N . ILE A 1 268 ? -10.289 -11.109 0.996 1 98.88 268 ILE A N 1
ATOM 2028 C CA . ILE A 1 268 ? -9.164 -11.711 0.279 1 98.88 268 ILE A CA 1
ATOM 2029 C C . ILE A 1 268 ? -8.477 -12.734 1.17 1 98.88 268 ILE A C 1
ATOM 2031 O O . ILE A 1 268 ? -8.188 -13.852 0.732 1 98.88 268 ILE A O 1
ATOM 2035 N N . LYS A 1 269 ? -8.172 -12.305 2.424 1 98.94 269 LYS A N 1
ATOM 2036 C CA . LYS A 1 269 ? -7.496 -13.203 3.354 1 98.94 269 LYS A CA 1
ATOM 2037 C C . LYS A 1 269 ? -8.25 -14.523 3.484 1 98.94 269 LYS A C 1
ATOM 2039 O O . LYS A 1 269 ? -7.648 -15.602 3.43 1 98.94 269 LYS A O 1
ATOM 2044 N N . GLU A 1 270 ? -9.562 -14.453 3.588 1 98.81 270 GLU A N 1
ATOM 2045 C CA . GLU A 1 270 ? -10.383 -15.648 3.729 1 98.81 270 GLU A CA 1
ATOM 2046 C C . GLU A 1 270 ? -10.32 -16.516 2.469 1 98.81 270 GLU A C 1
ATOM 2048 O O . GLU A 1 270 ? -10.258 -17.734 2.551 1 98.81 270 GLU A O 1
ATOM 2053 N N . THR A 1 271 ? -10.391 -15.898 1.34 1 98.38 271 THR A N 1
ATOM 2054 C CA . THR A 1 271 ? -10.305 -16.625 0.077 1 98.38 271 THR A CA 1
ATOM 2055 C C . THR A 1 271 ? -8.969 -17.344 -0.041 1 98.38 271 THR A C 1
ATOM 2057 O O . THR A 1 271 ? -8.922 -18.516 -0.438 1 98.38 271 THR A O 1
ATOM 2060 N N . VAL A 1 272 ? -7.906 -16.688 0.332 1 98.69 272 VAL A N 1
ATOM 2061 C CA . VAL A 1 272 ? -6.559 -17.234 0.233 1 98.69 272 VAL A CA 1
ATOM 2062 C C . VAL A 1 272 ? -6.406 -18.406 1.2 1 98.69 272 VAL A C 1
ATOM 2064 O O . VAL A 1 272 ? -5.832 -19.438 0.85 1 98.69 272 VAL A O 1
ATOM 2067 N N . ILE A 1 273 ? -6.938 -18.25 2.4 1 98.88 273 ILE A N 1
ATOM 2068 C CA . ILE A 1 273 ? -6.93 -19.328 3.371 1 98.88 273 ILE A CA 1
ATOM 2069 C C . ILE A 1 273 ? -7.602 -20.562 2.77 1 98.88 273 ILE A C 1
ATOM 2071 O O . ILE A 1 273 ? -7.059 -21.672 2.832 1 98.88 273 ILE A O 1
ATOM 2075 N N . GLY A 1 274 ? -8.773 -20.375 2.197 1 98.12 274 GLY A N 1
ATOM 2076 C CA . GLY A 1 274 ? -9.477 -21.469 1.556 1 98.12 274 GLY A CA 1
ATOM 2077 C C . GLY A 1 274 ? -8.664 -22.141 0.468 1 98.12 274 GLY A C 1
ATOM 2078 O O . GLY A 1 274 ? -8.648 -23.375 0.371 1 98.12 274 GLY A O 1
ATOM 2079 N N . LYS A 1 275 ? -7.969 -21.391 -0.312 1 98.38 275 LYS A N 1
ATOM 2080 C CA . LYS A 1 275 ? -7.172 -21.938 -1.406 1 98.38 275 LYS A CA 1
ATOM 2081 C C . LYS A 1 275 ? -5.969 -22.719 -0.875 1 98.38 275 LYS A C 1
ATOM 2083 O O . LYS A 1 275 ? -5.625 -23.781 -1.404 1 98.38 275 LYS A O 1
ATOM 2088 N N . MET A 1 276 ? -5.293 -22.156 0.151 1 98.56 276 MET A N 1
ATOM 2089 C CA . MET A 1 276 ? -4.148 -22.844 0.736 1 98.56 276 MET A CA 1
ATOM 2090 C C . MET A 1 276 ? -4.559 -24.219 1.271 1 98.56 276 MET A C 1
ATOM 2092 O O . MET A 1 276 ? -3.83 -25.203 1.111 1 98.56 276 MET A O 1
ATOM 2096 N N . ARG A 1 277 ? -5.73 -24.297 1.828 1 98.44 277 ARG A N 1
ATOM 2097 C CA . ARG A 1 277 ? -6.258 -25.562 2.316 1 98.44 277 ARG A CA 1
ATOM 2098 C C . ARG A 1 277 ? -6.598 -26.5 1.158 1 98.44 277 ARG A C 1
ATOM 2100 O O . ARG A 1 277 ? -6.266 -27.688 1.192 1 98.44 277 ARG A O 1
ATOM 2107 N N . GLU A 1 278 ? -7.207 -25.953 0.163 1 98 278 GLU A N 1
ATOM 2108 C CA . GLU A 1 278 ? -7.543 -26.719 -1.031 1 98 278 GLU A CA 1
ATOM 2109 C C . GLU A 1 278 ? -6.289 -27.266 -1.702 1 98 278 GLU A C 1
ATOM 2111 O O . GLU A 1 278 ? -6.293 -28.406 -2.195 1 98 278 GLU A O 1
ATOM 2116 N N . PHE A 1 279 ? -5.195 -26.484 -1.678 1 98.44 279 PHE A N 1
ATOM 2117 C CA . PHE A 1 279 ? -3.959 -26.844 -2.367 1 98.44 279 PHE A CA 1
ATOM 2118 C C . PHE A 1 279 ? -3.109 -27.781 -1.51 1 98.44 279 PHE A C 1
ATOM 2120 O O . PHE A 1 279 ? -2.125 -28.344 -1.987 1 98.44 279 PHE A O 1
ATOM 2127 N N . GLY A 1 280 ? -3.426 -27.859 -0.214 1 98.31 280 GLY A N 1
ATOM 2128 C CA . GLY A 1 280 ? -2.715 -28.75 0.687 1 98.31 280 GLY A CA 1
ATOM 2129 C C . GLY A 1 280 ? -1.442 -28.141 1.245 1 98.31 280 GLY A C 1
ATOM 2130 O O . GLY A 1 280 ? -0.576 -28.859 1.75 1 98.31 280 GLY A O 1
ATOM 2131 N N . SER A 1 281 ? -1.344 -26.844 1.172 1 98.56 281 SER A N 1
ATOM 2132 C CA . SER A 1 281 ? -0.09 -26.234 1.59 1 98.56 281 SER A CA 1
ATOM 2133 C C . SER A 1 281 ? -0.152 -25.781 3.045 1 98.56 281 SER A C 1
ATOM 2135 O O . SER A 1 281 ? 0.869 -25.422 3.635 1 98.56 281 SER A O 1
ATOM 2137 N N . SER A 1 282 ? -1.321 -25.781 3.729 1 98.56 282 SER A N 1
ATOM 2138 C CA . SER A 1 282 ? -1.436 -25.422 5.141 1 98.56 282 SER A CA 1
ATOM 2139 C C . SER A 1 282 ? -0.544 -26.312 6.004 1 98.56 282 SER A C 1
ATOM 2141 O O . SER A 1 282 ? -0.537 -27.531 5.844 1 98.56 282 SER A O 1
ATOM 2143 N N . GLY A 1 283 ? 0.227 -25.688 6.824 1 98.25 283 GLY A N 1
ATOM 2144 C CA . GLY A 1 283 ? 1.09 -26.422 7.746 1 98.25 283 GLY A CA 1
ATOM 2145 C C . GLY A 1 283 ? 2.391 -26.875 7.113 1 98.25 283 GLY A C 1
ATOM 2146 O O . GLY A 1 283 ? 3.17 -27.594 7.734 1 98.25 283 GLY A O 1
ATOM 2147 N N . LYS A 1 284 ? 2.715 -26.391 5.938 1 98 284 LYS A N 1
ATOM 2148 C CA . LYS A 1 284 ? 3.859 -26.938 5.215 1 98 284 LYS A CA 1
ATOM 2149 C C . LYS A 1 284 ? 5.055 -26 5.281 1 98 284 LYS A C 1
ATOM 2151 O O . LYS A 1 284 ? 6.086 -26.25 4.652 1 98 284 LYS A O 1
ATOM 2156 N N . ALA A 1 285 ? 5.012 -24.875 6.047 1 94.81 285 ALA A N 1
ATOM 2157 C CA . ALA A 1 285 ? 6.105 -23.906 6.117 1 94.81 285 ALA A CA 1
ATOM 2158 C C . ALA A 1 285 ? 7.285 -24.484 6.902 1 94.81 285 ALA A C 1
ATOM 2160 O O . ALA A 1 285 ? 8.438 -24.156 6.613 1 94.81 285 ALA A O 1
ATOM 2161 N N . SER A 1 286 ? 7.082 -25.031 8.164 1 78.81 286 SER A N 1
ATOM 2162 C CA . SER A 1 286 ? 8.109 -25.516 9.078 1 78.81 286 SER A CA 1
ATOM 2163 C C . SER A 1 286 ? 8.734 -26.812 8.57 1 78.81 286 SER A C 1
ATOM 2165 O O . SER A 1 286 ? 9.859 -27.156 8.938 1 78.81 286 SER A O 1
ATOM 2167 N N . GLU A 1 287 ? 8.133 -27.516 7.715 1 60.62 287 GLU A N 1
ATOM 2168 C CA . GLU A 1 287 ? 8.57 -28.891 7.504 1 60.62 287 GLU A CA 1
ATOM 2169 C C . GLU A 1 287 ? 9.672 -28.953 6.449 1 60.62 287 GLU A C 1
ATOM 2171 O O . GLU A 1 287 ? 9.695 -28.156 5.508 1 60.62 287 GLU A O 1
ATOM 2176 N N . MET B 1 1 ? 16.438 9.445 -1.564 1 62.34 1 MET B N 1
ATOM 2177 C CA . MET B 1 1 ? 17.109 10.688 -1.201 1 62.34 1 MET B CA 1
ATOM 2178 C C . MET B 1 1 ? 16.125 11.68 -0.582 1 62.34 1 MET B C 1
ATOM 2180 O O . MET B 1 1 ? 16.531 12.672 0.02 1 62.34 1 MET B O 1
ATOM 2184 N N . PRO B 1 2 ? 14.898 12.055 -0.955 1 89.31 2 PRO B N 1
ATOM 2185 C CA . PRO B 1 2 ? 14.055 13.242 -0.765 1 89.31 2 PRO B CA 1
ATOM 2186 C C . PRO B 1 2 ? 13.469 13.328 0.64 1 89.31 2 PRO B C 1
ATOM 2188 O O . PRO B 1 2 ? 12.906 14.359 1.019 1 89.31 2 PRO B O 1
ATOM 2191 N N . LEU B 1 3 ? 13.875 12.516 1.451 1 97 3 LEU B N 1
ATOM 2192 C CA . LEU B 1 3 ? 13.305 12.57 2.793 1 97 3 LEU B CA 1
ATOM 2193 C C . LEU B 1 3 ? 14.07 13.555 3.67 1 97 3 LEU B C 1
ATOM 2195 O O . LEU B 1 3 ? 15.297 13.461 3.799 1 97 3 LEU B O 1
ATOM 2199 N N . VAL B 1 4 ? 13.352 14.492 4.27 1 98.12 4 VAL B N 1
ATOM 2200 C CA . VAL B 1 4 ? 13.953 15.555 5.074 1 98.12 4 VAL B CA 1
ATOM 2201 C C . VAL B 1 4 ? 13.094 15.82 6.305 1 98.12 4 VAL B C 1
ATOM 2203 O O . VAL B 1 4 ? 11.914 15.461 6.332 1 98.12 4 VAL B O 1
ATOM 2206 N N . SER B 1 5 ? 13.703 16.359 7.328 1 97.5 5 SER B N 1
ATOM 2207 C CA . SER B 1 5 ? 12.898 16.875 8.422 1 97.5 5 SER B CA 1
ATOM 2208 C C . SER B 1 5 ? 12.039 18.062 7.973 1 97.5 5 SER B C 1
ATOM 2210 O O . SER B 1 5 ? 12.242 18.594 6.879 1 97.5 5 SER B O 1
ATOM 2212 N N . MET B 1 6 ? 11.125 18.516 8.766 1 97.75 6 MET B N 1
ATOM 2213 C CA . MET B 1 6 ? 10.227 19.609 8.391 1 97.75 6 MET B CA 1
ATOM 2214 C C . MET B 1 6 ? 10.852 20.953 8.711 1 97.75 6 MET B C 1
ATOM 2216 O O . MET B 1 6 ? 10.367 22 8.258 1 97.75 6 MET B O 1
ATOM 2220 N N . LYS B 1 7 ? 11.914 21 9.406 1 97.56 7 LYS B N 1
ATOM 2221 C CA . LYS B 1 7 ? 12.43 22.234 10 1 97.56 7 LYS B CA 1
ATOM 2222 C C . LYS B 1 7 ? 12.688 23.297 8.938 1 97.56 7 LYS B C 1
ATOM 2224 O O . LYS B 1 7 ? 12.094 24.375 8.977 1 97.56 7 LYS B O 1
ATOM 2229 N N . GLU B 1 8 ? 13.469 23 7.977 1 97 8 GLU B N 1
ATOM 2230 C CA . GLU B 1 8 ? 13.844 24 6.977 1 97 8 GLU B CA 1
ATOM 2231 C C . GLU B 1 8 ? 12.648 24.375 6.109 1 97 8 GLU B C 1
ATOM 2233 O O . GLU B 1 8 ? 12.453 25.562 5.801 1 97 8 GLU B O 1
ATOM 2238 N N . MET B 1 9 ? 11.805 23.391 5.703 1 97.25 9 MET B N 1
ATOM 2239 C CA . MET B 1 9 ? 10.688 23.703 4.809 1 97.25 9 MET B CA 1
ATOM 2240 C C . MET B 1 9 ? 9.656 24.578 5.508 1 97.25 9 MET B C 1
ATOM 2242 O O . MET B 1 9 ? 9.086 25.484 4.895 1 97.25 9 MET B O 1
ATOM 2246 N N . LEU B 1 10 ? 9.523 24.422 6.832 1 98.62 10 LEU B N 1
ATOM 2247 C CA . LEU B 1 10 ? 8.523 25.219 7.52 1 98.62 10 LEU B CA 1
ATOM 2248 C C . LEU B 1 10 ? 9.07 26.609 7.852 1 98.62 10 LEU B C 1
ATOM 2250 O O . LEU B 1 10 ? 8.32 27.594 7.848 1 98.62 10 LEU B O 1
ATOM 2254 N N . ASN B 1 11 ? 10.336 26.703 8.164 1 98.44 11 ASN B N 1
ATOM 2255 C CA . ASN B 1 11 ? 10.93 28.016 8.367 1 98.44 11 ASN B CA 1
ATOM 2256 C C . ASN B 1 11 ? 10.867 28.859 7.098 1 98.44 11 ASN B C 1
ATOM 2258 O O . ASN B 1 11 ? 10.602 30.062 7.156 1 98.44 11 ASN B O 1
ATOM 2262 N N . LYS B 1 12 ? 11.164 28.234 5.988 1 98.38 12 LYS B N 1
ATO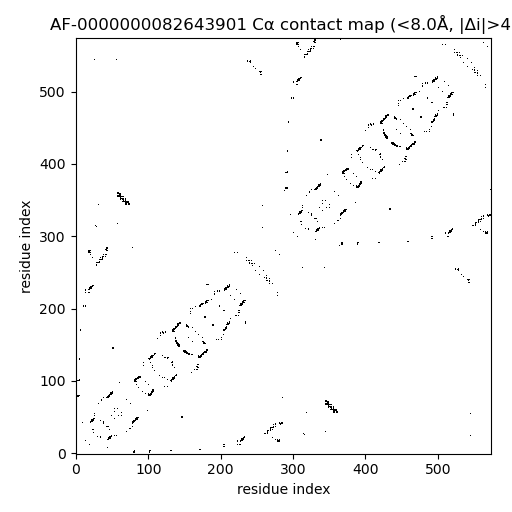M 2263 C CA . LYS B 1 12 ? 11.031 28.953 4.715 1 98.38 12 LYS B CA 1
ATOM 2264 C C . LYS B 1 12 ? 9.586 29.391 4.477 1 98.38 12 LYS B C 1
ATOM 2266 O O . LYS B 1 12 ? 9.344 30.516 4.043 1 98.38 12 LYS B O 1
ATOM 2271 N N . ALA B 1 13 ? 8.656 28.5 4.758 1 98.69 13 ALA B N 1
ATOM 2272 C CA . ALA B 1 13 ? 7.242 28.812 4.59 1 98.69 13 ALA B CA 1
ATOM 2273 C C . ALA B 1 13 ? 6.836 29.984 5.461 1 98.69 13 ALA B C 1
ATOM 2275 O O . ALA B 1 13 ? 6.082 30.859 5.02 1 98.69 13 ALA B O 1
ATOM 2276 N N . LEU B 1 14 ? 7.301 29.969 6.672 1 98.38 14 LEU B N 1
ATOM 2277 C CA . LEU B 1 14 ? 7.02 31.078 7.582 1 98.38 14 LEU B CA 1
ATOM 2278 C C . LEU B 1 14 ? 7.559 32.375 7.027 1 98.38 14 LEU B C 1
ATOM 2280 O O . LEU B 1 14 ? 6.852 33.406 7.012 1 98.38 14 LEU B O 1
ATOM 2284 N N . ALA B 1 15 ? 8.734 32.375 6.555 1 97.88 15 ALA B N 1
ATOM 2285 C CA . ALA B 1 15 ? 9.406 33.562 6.059 1 97.88 15 ALA B CA 1
ATOM 2286 C C . ALA B 1 15 ? 8.727 34.094 4.801 1 97.88 15 ALA B C 1
ATOM 2288 O O . ALA B 1 15 ? 8.633 35.312 4.602 1 97.88 15 ALA B O 1
ATOM 2289 N N . GLU B 1 16 ? 8.266 33.188 3.977 1 98 16 GLU B N 1
ATOM 2290 C CA . GLU B 1 16 ? 7.754 33.562 2.668 1 98 16 GLU B CA 1
ATOM 2291 C C . GLU B 1 16 ? 6.227 33.594 2.658 1 98 16 GLU B C 1
ATOM 2293 O O . GLU B 1 16 ? 5.613 33.875 1.626 1 98 16 GLU B O 1
ATOM 2298 N N . LYS B 1 17 ? 5.613 33.281 3.695 1 98 17 LYS B N 1
ATOM 2299 C CA . LYS B 1 17 ? 4.18 33.406 3.932 1 98 17 LYS B CA 1
ATOM 2300 C C . LYS B 1 17 ? 3.383 32.469 3.027 1 98 17 LYS B C 1
ATOM 2302 O O . LYS B 1 17 ? 2.461 32.906 2.334 1 98 17 LYS B O 1
ATOM 2307 N N . TYR B 1 18 ? 3.621 31.25 3.078 1 98.62 18 TYR B N 1
ATOM 2308 C CA . TYR B 1 18 ? 2.812 30.141 2.578 1 98.62 18 TYR B CA 1
ATOM 2309 C C . TYR B 1 18 ? 2.758 29.016 3.59 1 98.62 18 TYR B C 1
ATOM 2311 O O . TYR B 1 18 ? 3.277 29.141 4.703 1 98.62 18 TYR B O 1
ATOM 2319 N N . ALA B 1 19 ? 2.072 27.953 3.25 1 98.88 19 ALA B N 1
ATOM 2320 C CA . ALA B 1 19 ? 1.999 26.797 4.148 1 98.88 19 ALA B CA 1
ATOM 2321 C C . ALA B 1 19 ? 2.279 25.5 3.398 1 98.88 19 ALA B C 1
ATOM 2323 O O . ALA B 1 19 ? 1.854 25.328 2.252 1 98.88 19 ALA B O 1
ATOM 2324 N N . VAL B 1 20 ? 3.014 24.656 4.039 1 98.88 20 VAL B N 1
ATOM 2325 C CA . VAL B 1 20 ? 3.223 23.312 3.521 1 98.88 20 VAL B CA 1
ATOM 2326 C C . VAL B 1 20 ? 2.076 22.406 3.963 1 98.88 20 VAL B C 1
ATOM 2328 O O . VAL B 1 20 ? 1.726 22.375 5.145 1 98.88 20 VAL B O 1
ATOM 2331 N N . GLY B 1 21 ? 1.514 21.719 2.996 1 98.69 21 GLY B N 1
ATOM 2332 C CA . GLY B 1 21 ? 0.441 20.797 3.33 1 98.69 21 GLY B CA 1
ATOM 2333 C C . GLY B 1 21 ? 0.937 19.5 3.955 1 98.69 21 GLY B C 1
ATOM 2334 O O . GLY B 1 21 ? 1.852 18.859 3.432 1 98.69 21 GLY B O 1
ATOM 2335 N N . GLN B 1 22 ? 0.367 19.172 5.113 1 98.81 22 GLN B N 1
ATOM 2336 C CA . GLN B 1 22 ? 0.398 17.781 5.574 1 98.81 22 GLN B CA 1
ATOM 2337 C C . GLN B 1 22 ? -0.844 17.016 5.121 1 98.81 22 GLN B C 1
ATOM 2339 O O . GLN B 1 22 ? -1.97 17.422 5.434 1 98.81 22 GLN B O 1
ATOM 2344 N N . PHE B 1 23 ? -0.58 16.031 4.41 1 98.69 23 PHE B N 1
ATOM 2345 C CA . PHE B 1 23 ? -1.661 15.172 3.957 1 98.69 23 PHE B CA 1
ATOM 2346 C C . PHE B 1 23 ? -1.511 13.766 4.539 1 98.69 23 PHE B C 1
ATOM 2348 O O . PHE B 1 23 ? -0.476 13.125 4.359 1 98.69 23 PHE B O 1
ATOM 2355 N N . ASN B 1 24 ? -2.541 13.336 5.234 1 98.5 24 ASN B N 1
ATOM 2356 C CA . ASN B 1 24 ? -2.461 12.008 5.844 1 98.5 24 ASN B CA 1
ATOM 2357 C C . ASN B 1 24 ? -2.514 10.906 4.793 1 98.5 24 ASN B C 1
ATOM 2359 O O . ASN B 1 24 ? -3.307 10.977 3.854 1 98.5 24 ASN B O 1
ATOM 2363 N N . ILE B 1 25 ? -1.63 9.977 4.906 1 98.81 25 ILE B N 1
ATOM 2364 C CA . ILE B 1 25 ? -1.67 8.805 4.039 1 98.81 25 ILE B CA 1
ATOM 2365 C C . ILE B 1 25 ? -2.348 7.645 4.762 1 98.81 25 ILE B C 1
ATOM 2367 O O . ILE B 1 25 ? -2.199 7.492 5.977 1 98.81 25 ILE B O 1
ATOM 2371 N N . ASN B 1 26 ? -3.062 6.812 3.957 1 98.44 26 ASN B N 1
ATOM 2372 C CA . ASN B 1 26 ? -3.844 5.719 4.523 1 98.44 26 ASN B CA 1
ATOM 2373 C C . ASN B 1 26 ? -3.463 4.379 3.902 1 98.44 26 ASN B C 1
ATOM 2375 O O . ASN B 1 26 ? -3.846 3.324 4.41 1 98.44 26 ASN B O 1
ATOM 2379 N N . ASN B 1 27 ? -2.791 4.391 2.818 1 98.69 27 ASN B N 1
ATOM 2380 C CA . ASN B 1 27 ? -2.316 3.197 2.125 1 98.69 27 ASN B CA 1
ATOM 2381 C C . ASN B 1 27 ? -1.375 3.551 0.979 1 98.69 27 ASN B C 1
ATOM 2383 O O . ASN B 1 27 ? -0.784 4.633 0.967 1 98.69 27 ASN B O 1
ATOM 2387 N N . LEU B 1 28 ? -1.119 2.637 0.062 1 98.94 28 LEU B N 1
ATOM 2388 C CA . LEU B 1 28 ? -0.218 2.807 -1.072 1 98.94 28 LEU B CA 1
ATOM 2389 C C . LEU B 1 28 ? -0.72 3.904 -2.004 1 98.94 28 LEU B C 1
ATOM 2391 O O . LEU B 1 28 ? 0.041 4.797 -2.387 1 98.94 28 LEU B O 1
ATOM 2395 N N . GLU B 1 29 ? -1.997 3.857 -2.375 1 98.88 29 GLU B N 1
ATOM 2396 C CA . GLU B 1 29 ? -2.562 4.762 -3.371 1 98.88 29 GLU B CA 1
ATOM 2397 C C . GLU B 1 29 ? -2.586 6.199 -2.859 1 98.88 29 GLU B C 1
ATOM 2399 O O . GLU B 1 29 ? -2.363 7.141 -3.625 1 98.88 29 GLU B O 1
ATOM 2404 N N . TRP B 1 30 ? -2.898 6.336 -1.569 1 98.88 30 TRP B N 1
ATOM 2405 C CA . TRP B 1 30 ? -2.846 7.668 -0.973 1 98.88 30 TRP B CA 1
ATOM 2406 C C . TRP B 1 30 ? -1.442 8.258 -1.079 1 98.88 30 TRP B C 1
ATOM 2408 O O . TRP B 1 30 ? -1.277 9.414 -1.458 1 98.88 30 TRP B O 1
ATOM 2418 N N . THR B 1 31 ? -0.495 7.473 -0.708 1 98.94 31 THR B N 1
ATOM 2419 C CA . THR B 1 31 ? 0.895 7.914 -0.756 1 98.94 31 THR B CA 1
ATOM 2420 C C . THR B 1 31 ? 1.293 8.289 -2.18 1 98.94 31 THR B C 1
ATOM 2422 O O . THR B 1 31 ? 1.925 9.328 -2.398 1 98.94 31 THR B O 1
ATOM 2425 N N . GLN B 1 32 ? 0.903 7.465 -3.152 1 98.94 32 GLN B N 1
ATOM 2426 C CA . GLN B 1 32 ? 1.157 7.758 -4.559 1 98.94 32 GLN B CA 1
ATOM 2427 C C . GLN B 1 32 ? 0.558 9.102 -4.961 1 98.94 32 GLN B C 1
ATOM 2429 O O . GLN B 1 32 ? 1.222 9.914 -5.602 1 98.94 32 GLN B O 1
ATOM 2434 N N . ALA B 1 33 ? -0.675 9.297 -4.605 1 98.94 33 ALA B N 1
ATOM 2435 C CA . ALA B 1 33 ? -1.416 10.484 -5.016 1 98.94 33 ALA B CA 1
ATOM 2436 C C . ALA B 1 33 ? -0.759 11.758 -4.48 1 98.94 33 ALA B C 1
ATOM 2438 O O . ALA B 1 33 ? -0.581 12.727 -5.219 1 98.94 33 ALA B O 1
ATOM 2439 N N . ILE B 1 34 ? -0.408 11.703 -3.246 1 98.94 34 ILE B N 1
ATOM 2440 C CA . ILE B 1 34 ? 0.127 12.891 -2.58 1 98.94 34 ILE B CA 1
ATOM 2441 C C . ILE B 1 34 ? 1.522 13.195 -3.117 1 98.94 34 ILE B C 1
ATOM 2443 O O . ILE B 1 34 ? 1.84 14.352 -3.412 1 98.94 34 ILE B O 1
ATOM 2447 N N . LEU B 1 35 ? 2.379 12.195 -3.291 1 98.94 35 LEU B N 1
ATOM 2448 C CA . LEU B 1 35 ? 3.711 12.391 -3.852 1 98.94 35 LEU B CA 1
ATOM 2449 C C . LEU B 1 35 ? 3.627 12.906 -5.285 1 98.94 35 LEU B C 1
ATOM 2451 O O . LEU B 1 35 ? 4.383 13.797 -5.676 1 98.94 35 LEU B O 1
ATOM 2455 N N . ALA B 1 36 ? 2.73 12.312 -6.055 1 98.94 36 ALA B N 1
ATOM 2456 C CA . ALA B 1 36 ? 2.57 12.734 -7.445 1 98.94 36 ALA B CA 1
ATOM 2457 C C . ALA B 1 36 ? 2.139 14.195 -7.523 1 98.94 36 ALA B C 1
ATOM 2459 O O . ALA B 1 36 ? 2.629 14.953 -8.367 1 98.94 36 ALA B O 1
ATOM 2460 N N . ALA B 1 37 ? 1.17 14.57 -6.664 1 98.94 37 ALA B N 1
ATOM 2461 C CA . ALA B 1 37 ? 0.722 15.961 -6.617 1 98.94 37 ALA B CA 1
ATOM 2462 C C . ALA B 1 37 ? 1.875 16.891 -6.266 1 98.94 37 ALA B C 1
ATOM 2464 O O . ALA B 1 37 ? 2.055 17.938 -6.902 1 98.94 37 ALA B O 1
ATOM 2465 N N . ALA B 1 38 ? 2.645 16.516 -5.254 1 98.88 38 ALA B N 1
ATOM 2466 C CA . ALA B 1 38 ? 3.766 17.328 -4.805 1 98.88 38 ALA B CA 1
ATOM 2467 C C . ALA B 1 38 ? 4.801 17.5 -5.914 1 98.88 38 ALA B C 1
ATOM 2469 O O . ALA B 1 38 ? 5.309 18.609 -6.137 1 98.88 38 ALA B O 1
ATOM 2470 N N . GLN B 1 39 ? 5.113 16.406 -6.594 1 98.81 39 GLN B N 1
ATOM 2471 C CA . GLN B 1 39 ? 6.074 16.453 -7.688 1 98.81 39 GLN B CA 1
ATOM 2472 C C . GLN B 1 39 ? 5.574 17.359 -8.82 1 98.81 39 GLN B C 1
ATOM 2474 O O . GLN B 1 39 ? 6.328 18.172 -9.352 1 98.81 39 GLN B O 1
ATOM 2479 N N . GLU B 1 40 ? 4.312 17.172 -9.156 1 98.81 40 GLU B N 1
ATOM 2480 C CA . GLU B 1 40 ? 3.719 17.953 -10.242 1 98.81 40 GLU B CA 1
ATOM 2481 C C . GLU B 1 40 ? 3.725 19.438 -9.922 1 98.81 40 GLU B C 1
ATOM 2483 O O . GLU B 1 40 ? 4.047 20.266 -10.781 1 98.81 40 GLU B O 1
ATOM 2488 N N . GLU B 1 41 ? 3.414 19.781 -8.672 1 98.81 41 GLU B N 1
ATOM 2489 C CA . GLU B 1 41 ? 3.301 21.172 -8.258 1 98.81 41 GLU B CA 1
ATOM 2490 C C . GLU B 1 41 ? 4.648 21.734 -7.809 1 98.81 41 GLU B C 1
ATOM 2492 O O . GLU B 1 41 ? 4.762 22.906 -7.469 1 98.81 41 GLU B O 1
ATOM 2497 N N . GLN B 1 42 ? 5.664 20.828 -7.773 1 98.62 42 GLN B N 1
ATOM 2498 C CA . GLN B 1 42 ? 6.965 21.219 -7.242 1 98.62 42 GLN B CA 1
ATOM 2499 C C . GLN B 1 42 ? 6.82 21.875 -5.867 1 98.62 42 GLN B C 1
ATOM 2501 O O . GLN B 1 42 ? 7.336 22.969 -5.637 1 98.62 42 GLN B O 1
ATOM 2506 N N . SER B 1 43 ? 6.082 21.219 -5.062 1 98.75 43 SER B N 1
ATOM 2507 C CA . SER B 1 43 ? 5.793 21.672 -3.705 1 98.75 43 SER B CA 1
ATOM 2508 C C . SER B 1 43 ? 6.43 20.75 -2.67 1 98.75 43 SER B C 1
ATOM 2510 O O . SER B 1 43 ? 6.434 19.531 -2.838 1 98.75 43 SER B O 1
ATOM 2512 N N . PRO B 1 44 ? 7.062 21.312 -1.577 1 98.75 44 PRO B N 1
ATOM 2513 C CA . PRO B 1 44 ? 7.332 20.438 -0.432 1 98.75 44 PRO B CA 1
ATOM 2514 C C . PRO B 1 44 ? 6.066 19.812 0.142 1 98.75 44 PRO B C 1
ATOM 2516 O O . PRO B 1 44 ? 4.973 20.359 -0.014 1 98.75 44 PRO B O 1
ATOM 2519 N N . VAL B 1 45 ? 6.246 18.672 0.762 1 98.88 45 VAL B N 1
ATOM 2520 C CA . VAL B 1 45 ? 5.047 17.984 1.234 1 98.88 45 VAL B CA 1
ATOM 2521 C C . VAL B 1 45 ? 5.371 17.203 2.506 1 98.88 45 VAL B C 1
ATOM 2523 O O . VAL B 1 45 ? 6.512 16.781 2.711 1 98.88 45 VAL B O 1
ATOM 2526 N N . ILE B 1 46 ? 4.375 17.109 3.363 1 98.94 46 ILE B N 1
ATOM 2527 C CA . ILE B 1 46 ? 4.453 16.297 4.574 1 98.94 46 ILE B CA 1
ATOM 2528 C C . ILE B 1 46 ? 3.439 15.156 4.504 1 98.94 46 ILE B C 1
ATOM 2530 O O . ILE B 1 46 ? 2.244 15.398 4.32 1 98.94 46 ILE B O 1
ATOM 2534 N N . LEU B 1 47 ? 3.955 13.961 4.574 1 98.94 47 LEU B N 1
ATOM 2535 C CA . LEU B 1 47 ? 3.102 12.781 4.688 1 98.94 47 LEU B CA 1
ATOM 2536 C C . LEU B 1 47 ? 2.764 12.5 6.148 1 98.94 47 LEU B C 1
ATOM 2538 O O . LEU B 1 47 ? 3.609 12.016 6.902 1 98.94 47 LEU B O 1
ATOM 2542 N N . GLY B 1 48 ? 1.499 12.82 6.508 1 98.88 48 GLY B N 1
ATOM 2543 C CA . GLY B 1 48 ? 1.06 12.57 7.871 1 98.88 48 GLY B CA 1
ATOM 2544 C C . GLY B 1 48 ? 0.604 11.141 8.102 1 98.88 48 GLY B C 1
ATOM 2545 O O . GLY B 1 48 ? -0.101 10.57 7.273 1 98.88 48 GLY B O 1
ATOM 2546 N N . VAL B 1 49 ? 1.016 10.594 9.227 1 98.88 49 VAL B N 1
ATOM 2547 C CA . VAL B 1 49 ? 0.658 9.227 9.586 1 98.88 49 VAL B CA 1
ATOM 2548 C C . VAL B 1 49 ? 0.165 9.18 11.031 1 98.88 49 VAL B C 1
ATOM 2550 O O . VAL B 1 49 ? 0.956 9.328 11.969 1 98.88 49 VAL B O 1
ATOM 2553 N N . SER B 1 50 ? -1.105 8.984 11.195 1 98.31 50 SER B N 1
ATOM 2554 C CA . SER B 1 50 ? -1.596 8.758 12.547 1 98.31 50 SER B CA 1
ATOM 2555 C C . SER B 1 50 ? -1.22 7.367 13.047 1 98.31 50 SER B C 1
ATOM 2557 O O . SER B 1 50 ? -0.841 6.5 12.25 1 98.31 50 SER B O 1
ATOM 2559 N N . GLU B 1 51 ? -1.325 7.16 14.344 1 98 51 GLU B N 1
ATOM 2560 C CA . GLU B 1 51 ? -1.046 5.832 14.883 1 98 51 GLU B CA 1
ATOM 2561 C C . GLU B 1 51 ? -2.023 4.797 14.336 1 98 51 GLU B C 1
ATOM 2563 O O . GLU B 1 51 ? -1.638 3.658 14.055 1 98 51 GLU B O 1
ATOM 2568 N N . GLY B 1 52 ? -3.285 5.195 14.195 1 97.88 52 GLY B N 1
ATOM 2569 C CA . GLY B 1 52 ? -4.27 4.305 13.602 1 97.88 52 GLY B CA 1
ATOM 2570 C C . GLY B 1 52 ? -3.965 3.945 12.164 1 97.88 52 GLY B C 1
ATOM 2571 O O . GLY B 1 52 ? -4.109 2.787 11.758 1 97.88 52 GLY B O 1
ATOM 2572 N N . ALA B 1 53 ? -3.562 4.91 11.375 1 98.31 53 ALA B N 1
ATOM 2573 C CA . ALA B 1 53 ? -3.193 4.66 9.984 1 98.31 53 ALA B CA 1
ATOM 2574 C C . ALA B 1 53 ? -1.969 3.754 9.898 1 98.31 53 ALA B C 1
ATOM 2576 O O . ALA B 1 53 ? -1.893 2.885 9.023 1 98.31 53 ALA B O 1
ATOM 2577 N N . ALA B 1 54 ? -0.999 4.008 10.781 1 98.69 54 ALA B N 1
ATOM 2578 C CA . ALA B 1 54 ? 0.191 3.162 10.812 1 98.69 54 ALA B CA 1
ATOM 2579 C C . ALA B 1 54 ? -0.177 1.708 11.086 1 98.69 54 ALA B C 1
ATOM 2581 O O . ALA B 1 54 ? 0.315 0.798 10.414 1 98.69 54 ALA B O 1
ATOM 2582 N N . ARG B 1 55 ? -1.014 1.527 12.086 1 98.44 55 ARG B N 1
ATOM 2583 C CA . ARG B 1 55 ? -1.465 0.178 12.414 1 98.44 55 ARG B CA 1
ATOM 2584 C C . ARG B 1 55 ? -2.164 -0.466 11.219 1 98.44 55 ARG B C 1
ATOM 2586 O O . ARG B 1 55 ? -1.904 -1.626 10.891 1 98.44 55 ARG B O 1
ATOM 2593 N N . TYR B 1 56 ? -3.006 0.27 10.602 1 98.62 56 TYR B N 1
ATOM 2594 C CA . TYR B 1 56 ? -3.727 -0.235 9.438 1 98.62 56 TYR B CA 1
ATOM 2595 C C . TYR B 1 56 ? -2.76 -0.639 8.328 1 98.62 56 TYR B C 1
ATOM 2597 O O . TYR B 1 56 ? -2.934 -1.684 7.695 1 98.62 56 TYR B O 1
ATOM 2605 N N . MET B 1 57 ? -1.728 0.147 8.117 1 98.88 57 MET B N 1
ATOM 2606 C CA . MET B 1 57 ? -0.819 -0.08 7 1 98.88 57 MET B CA 1
ATOM 2607 C C . MET B 1 57 ? 0.19 -1.175 7.328 1 98.88 57 MET B C 1
ATOM 2609 O O . MET B 1 57 ? 0.948 -1.609 6.461 1 98.88 57 MET B O 1
ATOM 2613 N N . GLY B 1 58 ? 0.25 -1.615 8.539 1 98.69 58 GLY B N 1
ATOM 2614 C CA . GLY B 1 58 ? 1.151 -2.688 8.93 1 98.69 58 GLY B CA 1
ATOM 2615 C C . GLY B 1 58 ? 2.104 -2.289 10.039 1 98.69 58 GLY B C 1
ATOM 2616 O O . GLY B 1 58 ? 2.453 -3.113 10.891 1 98.69 58 GLY B O 1
ATOM 2617 N N . GLY B 1 59 ? 2.516 -1.028 10.062 1 98.81 59 GLY B N 1
ATOM 2618 C CA . GLY B 1 59 ? 3.461 -0.507 11.039 1 98.81 59 GLY B CA 1
ATOM 2619 C C . GLY B 1 59 ? 4.355 0.583 10.477 1 98.81 59 GLY B C 1
ATOM 2620 O O . GLY B 1 59 ? 4.309 0.876 9.281 1 98.81 59 GLY B O 1
ATOM 2621 N N . PHE B 1 60 ? 5.168 1.142 11.336 1 98.94 60 PHE B N 1
ATOM 2622 C CA . PHE B 1 60 ? 5.996 2.281 10.961 1 98.94 60 PHE B CA 1
ATOM 2623 C C . PHE B 1 60 ? 7.031 1.878 9.922 1 98.94 60 PHE B C 1
ATOM 2625 O O . PHE B 1 60 ? 7.324 2.645 9 1 98.94 60 PHE B O 1
ATOM 2632 N N . LYS B 1 61 ? 7.582 0.685 10.031 1 98.81 61 LYS B N 1
ATOM 2633 C CA . LYS B 1 61 ? 8.594 0.246 9.07 1 98.81 61 LYS B CA 1
ATOM 2634 C C . LYS B 1 61 ? 7.992 0.079 7.68 1 98.81 61 LYS B C 1
ATOM 2636 O O . LYS B 1 61 ? 8.617 0.437 6.684 1 98.81 61 LYS B O 1
ATOM 2641 N N . THR B 1 62 ? 6.785 -0.496 7.66 1 98.88 62 THR B N 1
ATOM 2642 C CA . THR B 1 62 ? 6.09 -0.641 6.387 1 98.88 62 THR B CA 1
ATOM 2643 C C . THR B 1 62 ? 5.879 0.72 5.73 1 98.88 62 THR B C 1
ATOM 2645 O O . THR B 1 62 ? 6.121 0.882 4.531 1 98.88 62 THR B O 1
ATOM 2648 N N . VAL B 1 63 ? 5.461 1.689 6.527 1 98.94 63 VAL B N 1
ATOM 2649 C CA . VAL B 1 63 ? 5.211 3.035 6.023 1 98.94 63 VAL B CA 1
ATOM 2650 C C . VAL B 1 63 ? 6.488 3.598 5.398 1 98.94 63 VAL B C 1
ATOM 2652 O O . VAL B 1 63 ? 6.48 4.051 4.254 1 98.94 63 VAL B O 1
ATOM 2655 N N . VAL B 1 64 ? 7.566 3.541 6.098 1 98.88 64 VAL B N 1
ATOM 2656 C CA . VAL B 1 64 ? 8.828 4.141 5.664 1 98.88 64 VAL B CA 1
ATOM 2657 C C . VAL B 1 64 ? 9.328 3.436 4.406 1 98.88 64 VAL B C 1
ATOM 2659 O O . VAL B 1 64 ? 9.727 4.086 3.439 1 98.88 64 VAL B O 1
ATOM 2662 N N . ASN B 1 65 ? 9.289 2.131 4.383 1 98.75 65 ASN B N 1
ATOM 2663 C CA . ASN B 1 65 ? 9.758 1.365 3.236 1 98.75 65 ASN B CA 1
ATOM 2664 C C . ASN B 1 65 ? 8.914 1.642 1.993 1 98.75 65 ASN B C 1
ATOM 2666 O O . ASN B 1 65 ? 9.453 1.782 0.893 1 98.75 65 ASN B O 1
ATOM 2670 N N . MET B 1 66 ? 7.641 1.689 2.193 1 98.81 66 MET B N 1
ATOM 2671 C CA . MET B 1 66 ? 6.73 1.979 1.09 1 98.81 66 MET B CA 1
ATOM 2672 C C . MET B 1 66 ? 7.012 3.359 0.503 1 98.81 66 MET B C 1
ATOM 2674 O O . MET B 1 66 ? 7.109 3.512 -0.716 1 98.81 66 MET B O 1
ATOM 2678 N N . VAL B 1 67 ? 7.191 4.348 1.34 1 98.94 67 VAL B N 1
ATOM 2679 C CA . VAL B 1 67 ? 7.441 5.715 0.892 1 98.94 67 VAL B CA 1
ATOM 2680 C C . VAL B 1 67 ? 8.781 5.781 0.158 1 98.94 67 VAL B C 1
ATOM 2682 O O . VAL B 1 67 ? 8.875 6.383 -0.914 1 98.94 67 VAL B O 1
ATOM 2685 N N . LYS B 1 68 ? 9.805 5.148 0.712 1 98.75 68 LYS B N 1
ATOM 2686 C CA . LYS B 1 68 ? 11.117 5.148 0.07 1 98.75 68 LYS B CA 1
ATOM 2687 C C . LYS B 1 68 ? 11.055 4.512 -1.314 1 98.75 68 LYS B C 1
ATOM 2689 O O . LYS B 1 68 ? 11.664 5.012 -2.264 1 98.75 68 LYS B O 1
ATOM 2694 N N . GLY B 1 69 ? 10.352 3.359 -1.371 1 98.69 69 GLY B N 1
ATOM 2695 C CA . GLY B 1 69 ? 10.172 2.725 -2.666 1 98.69 69 GLY B CA 1
ATOM 2696 C C . GLY B 1 69 ? 9.492 3.623 -3.684 1 98.69 69 GLY B C 1
ATOM 2697 O O . GLY B 1 69 ? 9.93 3.717 -4.832 1 98.69 69 GLY B O 1
ATOM 2698 N N . LEU B 1 70 ? 8.477 4.293 -3.264 1 98.88 70 LEU B N 1
ATOM 2699 C CA . LEU B 1 70 ? 7.719 5.164 -4.16 1 98.88 70 LEU B CA 1
ATOM 2700 C C . LEU B 1 70 ? 8.555 6.367 -4.582 1 98.88 70 LEU B C 1
ATOM 2702 O O . LEU B 1 70 ? 8.5 6.793 -5.738 1 98.88 70 LEU B O 1
ATOM 2706 N N . ILE B 1 71 ? 9.289 6.945 -3.643 1 98.81 71 ILE B N 1
ATOM 2707 C CA . ILE B 1 71 ? 10.133 8.094 -3.969 1 98.81 71 ILE B CA 1
ATOM 2708 C C . ILE B 1 71 ? 11.094 7.715 -5.098 1 98.81 71 ILE B C 1
ATOM 2710 O O . ILE B 1 71 ? 11.289 8.492 -6.039 1 98.81 71 ILE B O 1
ATOM 2714 N N . GLU B 1 72 ? 11.641 6.566 -5.027 1 98.31 72 GLU B N 1
ATOM 2715 C CA . GLU B 1 72 ? 12.594 6.113 -6.043 1 98.31 72 GLU B CA 1
ATOM 2716 C C . GLU B 1 72 ? 11.891 5.82 -7.363 1 98.31 72 GLU B C 1
ATOM 2718 O O . GLU B 1 72 ? 12.258 6.363 -8.406 1 98.31 72 GLU B O 1
ATOM 2723 N N . ASP B 1 73 ? 10.883 5.004 -7.34 1 98.69 73 ASP B N 1
ATOM 2724 C CA . ASP B 1 73 ? 10.242 4.508 -8.555 1 98.69 73 ASP B CA 1
ATOM 2725 C C . ASP B 1 73 ? 9.484 5.621 -9.273 1 98.69 73 ASP B C 1
ATOM 2727 O O . ASP B 1 73 ? 9.367 5.605 -10.5 1 98.69 73 ASP B O 1
ATOM 2731 N N . MET B 1 74 ? 9.008 6.609 -8.5 1 98.56 74 MET B N 1
ATOM 2732 C CA . MET B 1 74 ? 8.25 7.703 -9.102 1 98.56 74 MET B CA 1
ATOM 2733 C C . MET B 1 74 ? 9.156 8.898 -9.391 1 98.56 74 MET B C 1
ATOM 2735 O O . MET B 1 74 ? 8.688 9.938 -9.844 1 98.56 74 MET B O 1
ATOM 2739 N N . ASN B 1 75 ? 10.414 8.797 -9.078 1 98.19 75 ASN B N 1
ATOM 2740 C CA . ASN B 1 75 ? 11.391 9.852 -9.305 1 98.19 75 ASN B CA 1
ATOM 2741 C C . ASN B 1 75 ? 10.992 11.148 -8.617 1 98.19 75 ASN B C 1
ATOM 2743 O O . ASN B 1 75 ? 10.969 12.211 -9.25 1 98.19 75 ASN B O 1
ATOM 2747 N N . ILE B 1 76 ? 10.609 11.016 -7.395 1 98.56 76 ILE B N 1
ATOM 2748 C CA . ILE B 1 76 ? 10.25 12.188 -6.598 1 98.56 76 ILE B CA 1
ATOM 2749 C C . ILE B 1 76 ? 11.516 12.961 -6.23 1 98.56 76 ILE B C 1
ATOM 2751 O O . ILE B 1 76 ? 12.469 12.398 -5.691 1 98.56 76 ILE B O 1
ATOM 2755 N N . THR B 1 77 ? 11.5 14.273 -6.457 1 98.06 77 THR B N 1
ATOM 2756 C CA . THR B 1 77 ? 12.695 15.07 -6.207 1 98.06 77 THR B CA 1
ATOM 2757 C C . THR B 1 77 ? 12.398 16.188 -5.211 1 98.06 77 THR B C 1
ATOM 2759 O O . THR B 1 77 ? 13.32 16.844 -4.711 1 98.06 77 THR B O 1
ATOM 2762 N N . VAL B 1 78 ? 11.125 16.469 -4.91 1 98.5 78 VAL B N 1
ATOM 2763 C CA . VAL B 1 78 ? 10.75 17.531 -3.996 1 98.5 78 VAL B CA 1
ATOM 2764 C C . VAL B 1 78 ? 10.992 17.094 -2.553 1 98.5 78 VAL B C 1
ATOM 2766 O O . VAL B 1 78 ? 11.039 15.898 -2.264 1 98.5 78 VAL B O 1
ATOM 2769 N N . PRO B 1 79 ? 11.133 18.031 -1.61 1 98.44 79 PRO B N 1
ATOM 2770 C CA . PRO B 1 79 ? 11.305 17.656 -0.206 1 98.44 79 PRO B CA 1
ATOM 2771 C C . PRO B 1 79 ? 10.078 16.953 0.366 1 98.44 79 PRO B C 1
ATOM 2773 O O . PRO B 1 79 ? 8.953 17.438 0.213 1 98.44 79 PRO B O 1
ATOM 2776 N N . VAL B 1 80 ? 10.281 15.82 0.959 1 98.88 80 VAL B N 1
ATOM 2777 C CA . VAL B 1 80 ? 9.219 15.023 1.566 1 98.88 80 VAL B CA 1
ATOM 2778 C C . VAL B 1 80 ? 9.562 14.734 3.027 1 98.88 80 VAL B C 1
ATOM 2780 O O . VAL B 1 80 ? 10.68 14.336 3.344 1 98.88 80 VAL B O 1
ATOM 2783 N N . ALA B 1 81 ? 8.656 14.961 3.893 1 98.88 81 ALA B N 1
ATOM 2784 C CA . ALA B 1 81 ? 8.781 14.523 5.281 1 98.88 81 ALA B CA 1
ATOM 2785 C C . ALA B 1 81 ? 7.758 13.438 5.605 1 98.88 81 ALA B C 1
ATOM 2787 O O . ALA B 1 81 ? 6.613 13.5 5.152 1 98.88 81 ALA B O 1
ATOM 2788 N N . ILE B 1 82 ? 8.141 12.453 6.309 1 98.94 82 ILE B N 1
ATOM 2789 C CA . ILE B 1 82 ? 7.223 11.516 6.949 1 98.94 82 ILE B CA 1
ATOM 2790 C C . ILE B 1 82 ? 7.004 11.922 8.406 1 98.94 82 ILE B C 1
ATOM 2792 O O . ILE B 1 82 ? 7.961 12.023 9.18 1 98.94 82 ILE B O 1
ATOM 2796 N N . HIS B 1 83 ? 5.73 12.125 8.75 1 98.94 83 HIS B N 1
ATOM 2797 C CA . HIS B 1 83 ? 5.43 12.789 10.016 1 98.94 83 HIS B CA 1
ATOM 2798 C C . HIS B 1 83 ? 4.43 11.977 10.828 1 98.94 83 HIS B C 1
ATOM 2800 O O . HIS B 1 83 ? 3.326 11.688 10.359 1 98.94 83 HIS B O 1
ATOM 2806 N N . LEU B 1 84 ? 4.875 11.562 12.078 1 98.94 84 LEU B N 1
ATOM 2807 C CA . LEU B 1 84 ? 3.904 10.984 13 1 98.94 84 LEU B CA 1
ATOM 2808 C C . LEU B 1 84 ? 2.898 12.031 13.461 1 98.94 84 LEU B C 1
ATOM 2810 O O . LEU B 1 84 ? 3.273 13.016 14.102 1 98.94 84 LEU B O 1
ATOM 2814 N N . ASP B 1 85 ? 1.639 11.82 13.094 1 98.56 85 ASP B N 1
ATOM 2815 C CA . ASP B 1 85 ? 0.54 12.727 13.414 1 98.56 85 ASP B CA 1
ATOM 2816 C C . ASP B 1 85 ? -0.15 12.32 14.711 1 98.56 85 ASP B C 1
ATOM 2818 O O . ASP B 1 85 ? -0.76 11.25 14.789 1 98.56 85 ASP B O 1
ATOM 2822 N N . HIS B 1 86 ? -0.025 13.117 15.75 1 98.06 86 HIS B N 1
ATOM 2823 C CA . HIS B 1 86 ? -0.605 12.906 17.078 1 98.06 86 HIS B CA 1
ATOM 2824 C C . HIS B 1 86 ? 0.037 11.719 17.766 1 98.06 86 HIS B C 1
ATOM 2826 O O . HIS B 1 86 ? -0.663 10.82 18.25 1 98.06 86 HIS B O 1
ATOM 2832 N N . GLY B 1 87 ? 1.376 11.711 17.859 1 98.44 87 GLY B N 1
ATOM 2833 C CA . GLY B 1 87 ? 2.01 10.711 18.719 1 98.44 87 GLY B CA 1
ATOM 2834 C C . GLY B 1 87 ? 1.523 10.758 20.156 1 98.44 87 GLY B C 1
ATOM 2835 O O . GLY B 1 87 ? 1.507 11.82 20.781 1 98.44 87 GLY B 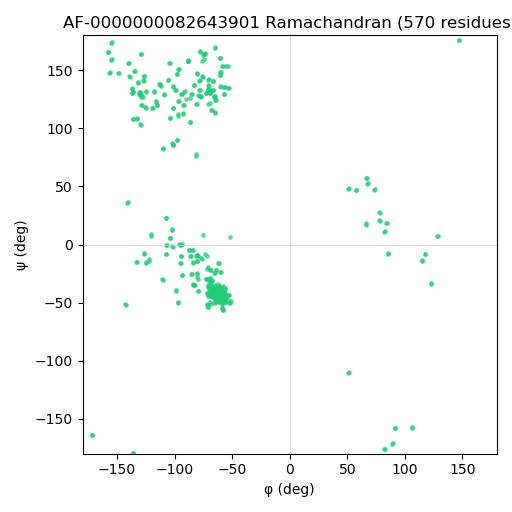O 1
ATOM 2836 N N . SER B 1 88 ? 1.253 9.594 20.688 1 98 88 SER B N 1
ATOM 2837 C CA . SER B 1 88 ? 0.532 9.555 21.953 1 98 88 SER B CA 1
ATOM 2838 C C . SER B 1 88 ? 1.493 9.445 23.125 1 98 88 SER B C 1
ATOM 2840 O O . SER B 1 88 ? 1.103 9.664 24.281 1 98 88 SER B O 1
ATOM 2842 N N . SER B 1 89 ? 2.75 9.07 22.828 1 98.44 89 SER B N 1
ATOM 2843 C CA . SER B 1 89 ? 3.727 8.875 23.906 1 98.44 89 SER B CA 1
ATOM 2844 C C . SER B 1 89 ? 5.152 9 23.375 1 98.44 89 SER B C 1
ATOM 2846 O O . SER B 1 89 ? 5.375 8.992 22.156 1 98.44 89 SER B O 1
ATOM 2848 N N . PHE B 1 90 ? 6.012 9.125 24.328 1 98.75 90 PHE B N 1
ATOM 2849 C CA . PHE B 1 90 ? 7.426 9.133 23.984 1 98.75 90 PHE B CA 1
ATOM 2850 C C . PHE B 1 90 ? 7.801 7.859 23.219 1 98.75 90 PHE B C 1
ATOM 2852 O O . PHE B 1 90 ? 8.516 7.914 22.219 1 98.75 90 PHE B O 1
ATOM 2859 N N . GLU B 1 91 ? 7.301 6.734 23.672 1 98.81 91 GLU B N 1
ATOM 2860 C CA . GLU B 1 91 ? 7.637 5.438 23.094 1 98.81 91 GLU B CA 1
ATOM 2861 C C . GLU B 1 91 ? 7.18 5.355 21.641 1 98.81 91 GLU B C 1
ATOM 2863 O O . GLU B 1 91 ? 7.887 4.805 20.797 1 98.81 91 GLU B O 1
ATOM 2868 N N . LYS B 1 92 ? 6.043 5.875 21.359 1 98.69 92 LYS B N 1
ATOM 2869 C CA . LYS B 1 92 ? 5.531 5.852 20 1 98.69 92 LYS B CA 1
ATOM 2870 C C . LYS B 1 92 ? 6.355 6.762 19.094 1 98.69 92 LYS B C 1
ATOM 2872 O O . LYS B 1 92 ? 6.648 6.406 17.953 1 98.69 92 LYS B O 1
ATOM 2877 N N . CYS B 1 93 ? 6.656 7.945 19.609 1 98.94 93 CYS B N 1
ATOM 2878 C CA . CYS B 1 93 ? 7.516 8.844 18.844 1 98.94 93 CYS B CA 1
ATOM 2879 C C . CYS B 1 93 ? 8.867 8.195 18.578 1 98.94 93 CYS B C 1
ATOM 2881 O O . CYS B 1 93 ? 9.375 8.242 17.453 1 98.94 93 CYS B O 1
ATOM 2883 N N . LYS B 1 94 ? 9.438 7.59 19.609 1 98.94 94 LYS B N 1
ATOM 2884 C CA . LYS B 1 94 ? 10.719 6.906 19.469 1 98.94 94 LYS B CA 1
ATOM 2885 C C . LYS B 1 94 ? 10.641 5.805 18.422 1 98.94 94 LYS B C 1
ATOM 2887 O O . LYS B 1 94 ? 11.555 5.652 17.609 1 98.94 94 LYS B O 1
ATOM 2892 N N . ALA B 1 95 ? 9.609 5.031 18.453 1 98.88 95 ALA B N 1
ATOM 2893 C CA . ALA B 1 95 ? 9.438 3.936 17.516 1 98.88 95 ALA B CA 1
ATOM 2894 C C . ALA B 1 95 ? 9.359 4.457 16.078 1 98.88 95 ALA B C 1
ATOM 2896 O O . ALA B 1 95 ? 9.938 3.863 15.164 1 98.88 95 ALA B O 1
ATOM 2897 N N . ALA B 1 96 ? 8.609 5.527 15.891 1 98.94 96 ALA B N 1
ATOM 2898 C CA . ALA B 1 96 ? 8.492 6.121 14.562 1 98.94 96 ALA B CA 1
ATOM 2899 C C . ALA B 1 96 ? 9.852 6.637 14.078 1 98.94 96 ALA B C 1
ATOM 2901 O O . ALA B 1 96 ? 10.234 6.395 12.938 1 98.94 96 ALA B O 1
ATOM 2902 N N . ILE B 1 97 ? 10.547 7.336 14.961 1 98.94 97 ILE B N 1
ATOM 2903 C CA . ILE B 1 97 ? 11.859 7.875 14.633 1 98.94 97 ILE B CA 1
ATOM 2904 C C . ILE B 1 97 ? 12.805 6.738 14.258 1 98.94 97 ILE B C 1
ATOM 2906 O O . ILE B 1 97 ? 13.5 6.805 13.242 1 98.94 97 ILE B O 1
ATOM 2910 N N . ASP B 1 98 ? 12.773 5.676 15.07 1 98.88 98 ASP B N 1
ATOM 2911 C CA . ASP B 1 98 ? 13.664 4.539 14.836 1 98.88 98 ASP B CA 1
ATOM 2912 C C . ASP B 1 98 ? 13.32 3.834 13.523 1 98.88 98 ASP B C 1
ATOM 2914 O O . ASP B 1 98 ? 14.188 3.215 12.906 1 98.88 98 ASP B O 1
ATOM 2918 N N . ALA B 1 99 ? 12.125 3.959 13.094 1 98.81 99 ALA B N 1
ATOM 2919 C CA . ALA B 1 99 ? 11.703 3.326 11.852 1 98.81 99 ALA B CA 1
ATOM 2920 C C . ALA B 1 99 ? 12.133 4.148 10.641 1 98.81 99 ALA B C 1
ATOM 2922 O O . ALA B 1 99 ? 12.164 3.641 9.516 1 98.81 99 ALA B O 1
ATOM 2923 N N . GLY B 1 100 ? 12.312 5.473 10.867 1 98.75 100 GLY B N 1
ATOM 2924 C CA . GLY B 1 100 ? 12.789 6.277 9.758 1 98.75 100 GLY B CA 1
ATOM 2925 C C . GLY B 1 100 ? 11.938 7.508 9.5 1 98.75 100 GLY B C 1
ATOM 2926 O O . GLY B 1 100 ? 12.141 8.211 8.508 1 98.75 100 GLY B O 1
ATOM 2927 N N . PHE B 1 101 ? 10.992 7.797 10.359 1 98.94 101 PHE B N 1
ATOM 2928 C CA . PHE B 1 101 ? 10.273 9.062 10.258 1 98.94 101 PHE B CA 1
ATOM 2929 C C . PHE B 1 101 ? 11.227 10.242 10.406 1 98.94 101 PHE B C 1
ATOM 2931 O O . PHE B 1 101 ? 12.164 10.188 11.211 1 98.94 101 PHE B O 1
ATOM 2938 N N . THR B 1 102 ? 10.883 11.305 9.656 1 98.88 102 THR B N 1
ATOM 2939 C CA . THR B 1 102 ? 11.805 12.438 9.672 1 98.88 102 THR B CA 1
ATOM 2940 C C . THR B 1 102 ? 11.219 13.594 10.484 1 98.88 102 THR B C 1
ATOM 2942 O O . THR B 1 102 ? 11.828 14.664 10.578 1 98.88 102 THR B O 1
ATOM 2945 N N . SER B 1 103 ? 10.055 13.383 10.992 1 98.88 103 SER B N 1
ATOM 2946 C CA . SER B 1 103 ? 9.359 14.312 11.875 1 98.88 103 SER B CA 1
ATOM 2947 C C . SER B 1 103 ? 8.328 13.594 12.742 1 98.88 103 SER B C 1
ATOM 2949 O O . SER B 1 103 ? 7.777 12.57 12.336 1 98.88 103 SER B O 1
ATOM 2951 N N . VAL B 1 104 ? 8.109 14.086 13.969 1 98.94 104 VAL B N 1
ATOM 2952 C CA . VAL B 1 104 ? 7.07 13.531 14.82 1 98.94 104 VAL B CA 1
ATOM 2953 C C . VAL B 1 104 ? 6.336 14.656 15.547 1 98.94 104 VAL B C 1
ATOM 2955 O O . VAL B 1 104 ? 6.938 15.68 15.883 1 98.94 104 VAL B O 1
ATOM 2958 N N . MET B 1 105 ? 5.113 14.469 15.719 1 98.88 105 MET B N 1
ATOM 2959 C CA . MET B 1 105 ? 4.359 15.25 16.703 1 98.88 105 MET B CA 1
ATOM 2960 C C . MET B 1 105 ? 4.176 14.461 18 1 98.88 105 MET B C 1
ATOM 2962 O O . MET B 1 105 ? 3.865 13.266 17.969 1 98.88 105 MET B O 1
ATOM 2966 N N . ILE B 1 106 ? 4.414 15.062 19.062 1 98.81 106 ILE B N 1
ATOM 2967 C CA . ILE B 1 106 ? 3.951 14.555 20.359 1 98.81 106 ILE B CA 1
ATOM 2968 C C . ILE B 1 106 ? 2.719 15.336 20.797 1 98.81 106 ILE B C 1
ATOM 2970 O O . ILE B 1 106 ? 2.771 16.562 20.953 1 98.81 106 ILE B O 1
ATOM 2974 N N . ASP B 1 107 ? 1.651 14.648 20.922 1 97.94 107 ASP B N 1
ATOM 2975 C CA . ASP B 1 107 ? 0.422 15.25 21.438 1 97.94 107 ASP B CA 1
ATOM 2976 C C . ASP B 1 107 ? 0.249 14.961 22.922 1 97.94 107 ASP B C 1
ATOM 2978 O O . ASP B 1 107 ? -0.393 13.977 23.297 1 97.94 107 ASP B O 1
ATOM 2982 N N . ALA B 1 108 ? 0.76 15.805 23.75 1 97 108 ALA B N 1
ATOM 2983 C CA . ALA B 1 108 ? 0.616 15.727 25.203 1 97 108 ALA B CA 1
ATOM 2984 C C . ALA B 1 108 ? -0.335 16.797 25.719 1 97 108 ALA B C 1
ATOM 2986 O O . ALA B 1 108 ? -0.274 17.172 26.891 1 97 108 ALA B O 1
ATOM 2987 N N . SER B 1 109 ? -1.174 17.25 24.828 1 94.25 109 SER B N 1
ATOM 2988 C CA . SER B 1 109 ? -2.004 18.406 25.141 1 94.25 109 SER B CA 1
ATOM 2989 C C . SER B 1 109 ? -3.047 18.078 26.203 1 94.25 109 SER B C 1
ATOM 2991 O O . SER B 1 109 ? -3.584 18.984 26.844 1 94.25 109 SER B O 1
ATOM 2993 N N . HIS B 1 110 ? -3.363 16.844 26.359 1 92.88 110 HIS B N 1
ATOM 2994 C CA . HIS B 1 110 ? -4.371 16.453 27.344 1 92.88 110 HIS B CA 1
ATOM 2995 C C . HIS B 1 110 ? -3.789 16.406 28.75 1 92.88 110 HIS B C 1
ATOM 2997 O O . HIS B 1 110 ? -4.531 16.297 29.734 1 92.88 110 HIS B O 1
ATOM 3003 N N . HIS B 1 111 ? -2.477 16.5 28.922 1 95.81 111 HIS B N 1
ATOM 3004 C CA . HIS B 1 111 ? -1.804 16.516 30.219 1 95.81 111 HIS B CA 1
ATOM 3005 C C . HIS B 1 111 ? -1.693 17.953 30.766 1 95.81 111 HIS B C 1
ATOM 3007 O O . HIS B 1 111 ? -1.773 18.906 30 1 95.81 111 HIS B O 1
ATOM 3013 N N . PRO B 1 112 ? -1.532 18.062 32.062 1 97.38 112 PRO B N 1
ATOM 3014 C CA . PRO B 1 112 ? -1.188 19.375 32.594 1 97.38 112 PRO B CA 1
ATOM 3015 C C . PRO B 1 112 ? 0.053 19.969 31.953 1 97.38 112 PRO B C 1
ATOM 3017 O O . PRO B 1 112 ? 0.959 19.234 31.547 1 97.38 112 PRO B O 1
ATOM 3020 N N . PHE B 1 113 ? 0.142 21.281 31.953 1 98 113 PHE B N 1
ATOM 3021 C CA . PHE B 1 113 ? 1.138 22.016 31.188 1 98 113 PHE B CA 1
ATOM 3022 C C . PHE B 1 113 ? 2.545 21.547 31.516 1 98 113 PHE B C 1
ATOM 3024 O O . PHE B 1 113 ? 3.348 21.281 30.625 1 98 113 PHE B O 1
ATOM 3031 N N . GLU B 1 114 ? 2.848 21.375 32.812 1 98.44 114 GLU B N 1
ATOM 3032 C CA . GLU B 1 114 ? 4.191 20.984 33.219 1 98.44 114 GLU B CA 1
ATOM 3033 C C . GLU B 1 114 ? 4.535 19.578 32.688 1 98.44 114 GLU B C 1
ATOM 3035 O O . GLU B 1 114 ? 5.676 19.312 32.312 1 98.44 114 GLU B O 1
ATOM 3040 N N . GLU B 1 115 ? 3.586 18.703 32.719 1 98.38 115 GLU B N 1
ATOM 3041 C CA . GLU B 1 115 ? 3.789 17.359 32.219 1 98.38 115 GLU B CA 1
ATOM 3042 C C . GLU B 1 115 ? 3.955 17.375 30.688 1 98.38 115 GLU B C 1
ATOM 3044 O O . GLU B 1 115 ? 4.758 16.609 30.141 1 98.38 115 GLU B O 1
ATOM 3049 N N . ASN B 1 116 ? 3.166 18.188 30.016 1 98.5 116 ASN B N 1
ATOM 3050 C CA . ASN B 1 116 ? 3.322 18.359 28.578 1 98.5 116 ASN B CA 1
ATOM 3051 C C . ASN B 1 116 ? 4.734 18.828 28.219 1 98.5 116 ASN B C 1
ATOM 3053 O O . ASN B 1 116 ? 5.363 18.266 27.328 1 98.5 116 ASN B O 1
ATOM 3057 N N . VAL B 1 117 ? 5.266 19.781 28.969 1 98.81 117 VAL B N 1
ATOM 3058 C CA . VAL B 1 117 ? 6.605 20.297 28.734 1 98.81 117 VAL B CA 1
ATOM 3059 C C . VAL B 1 117 ? 7.637 19.188 28.922 1 98.81 117 VAL B C 1
ATOM 3061 O O . VAL B 1 117 ? 8.562 19.047 28.125 1 98.81 117 VAL B O 1
ATOM 3064 N N . GLN B 1 118 ? 7.441 18.391 29.953 1 98.75 118 GLN B N 1
ATOM 3065 C CA . GLN B 1 118 ? 8.383 17.328 30.266 1 98.75 118 GLN B CA 1
ATOM 3066 C C . GLN B 1 118 ? 8.414 16.266 29.172 1 98.75 118 GLN B C 1
ATOM 3068 O O . GLN B 1 118 ? 9.484 15.898 28.688 1 98.75 118 GLN B O 1
ATOM 3073 N N . ILE B 1 119 ? 7.305 15.789 28.766 1 98.75 119 ILE B N 1
ATOM 3074 C CA . ILE B 1 119 ? 7.199 14.758 27.734 1 98.75 119 ILE B CA 1
ATOM 3075 C C . ILE B 1 119 ? 7.734 15.289 26.406 1 98.75 119 ILE B C 1
ATOM 3077 O O . ILE B 1 119 ? 8.5 14.609 25.719 1 98.75 119 ILE B O 1
ATOM 3081 N N . THR B 1 120 ? 7.336 16.484 26.078 1 98.88 120 THR B N 1
ATOM 3082 C CA . THR B 1 120 ? 7.773 17.109 24.844 1 98.88 120 THR B CA 1
ATOM 3083 C C . THR B 1 120 ? 9.289 17.266 24.812 1 98.88 120 THR B C 1
ATOM 3085 O O . THR B 1 120 ? 9.93 17.016 23.797 1 98.88 120 THR B O 1
ATOM 3088 N N . SER B 1 121 ? 9.836 17.703 25.922 1 98.94 121 SER B N 1
ATOM 3089 C CA . SER B 1 121 ? 11.289 17.875 26.016 1 98.94 121 SER B CA 1
ATOM 3090 C C . SER B 1 121 ? 12.008 16.547 25.781 1 98.94 121 SER B C 1
ATOM 3092 O O . SER B 1 121 ? 13.047 16.516 25.125 1 98.94 121 SER B O 1
ATOM 3094 N N . GLN B 1 122 ? 11.453 15.516 26.328 1 98.88 122 GLN B N 1
ATOM 3095 C CA . GLN B 1 122 ? 12.023 14.188 26.125 1 98.88 122 GLN B CA 1
ATOM 3096 C C . GLN B 1 122 ? 12.031 13.812 24.656 1 98.88 122 GLN B C 1
ATOM 3098 O O . GLN B 1 122 ? 13.023 13.281 24.141 1 98.88 122 GLN B O 1
ATOM 3103 N N . VAL B 1 123 ? 10.961 14.039 23.984 1 98.94 123 VAL B N 1
ATOM 3104 C CA . VAL B 1 123 ? 10.836 13.727 22.562 1 98.94 123 VAL B CA 1
ATOM 3105 C C . VAL B 1 123 ? 11.812 14.578 21.75 1 98.94 123 VAL B C 1
ATOM 3107 O O . VAL B 1 123 ? 12.484 14.078 20.844 1 98.94 123 VAL B O 1
ATOM 3110 N N . VAL B 1 124 ? 11.914 15.867 22.094 1 98.94 124 VAL B N 1
ATOM 3111 C CA . VAL B 1 124 ? 12.797 16.781 21.375 1 98.94 124 VAL B CA 1
ATOM 3112 C C . VAL B 1 124 ? 14.242 16.312 21.5 1 98.94 124 VAL B C 1
ATOM 3114 O O . VAL B 1 124 ? 14.977 16.297 20.5 1 98.94 124 VAL B O 1
ATOM 3117 N N . GLU B 1 125 ? 14.625 15.953 22.672 1 98.88 125 GLU B N 1
ATOM 3118 C CA . GLU B 1 125 ? 15.992 15.492 22.891 1 98.88 125 GLU B CA 1
ATOM 3119 C C . GLU B 1 125 ? 16.297 14.281 22.016 1 98.88 125 GLU B C 1
ATOM 3121 O O . GLU B 1 125 ? 17.328 14.25 21.328 1 98.88 125 GLU B O 1
ATOM 3126 N N . TYR B 1 126 ? 15.43 13.32 22.016 1 98.94 126 TYR B N 1
ATOM 3127 C CA . TYR B 1 126 ? 15.641 12.102 21.25 1 98.94 126 TYR B CA 1
ATOM 3128 C C . TYR B 1 126 ? 15.625 12.398 19.75 1 98.94 126 TYR B C 1
ATOM 3130 O O . TYR B 1 126 ? 16.484 11.906 19 1 98.94 126 TYR B O 1
ATOM 3138 N N . ALA B 1 127 ? 14.711 13.164 19.344 1 98.94 127 ALA B N 1
ATOM 3139 C CA . ALA B 1 127 ? 14.5 13.469 17.922 1 98.94 127 ALA B CA 1
ATOM 3140 C C . ALA B 1 127 ? 15.641 14.312 17.375 1 98.94 127 ALA B C 1
ATOM 3142 O O . ALA B 1 127 ? 16.234 13.977 16.344 1 98.94 127 ALA B O 1
ATOM 3143 N N . HIS B 1 128 ? 15.977 15.422 18.062 1 98.88 128 HIS B N 1
ATOM 3144 C CA . HIS B 1 128 ? 17 16.344 17.578 1 98.88 128 HIS B CA 1
ATOM 3145 C C . HIS B 1 128 ? 18.359 15.656 17.484 1 98.88 128 HIS B C 1
ATOM 3147 O O . HIS B 1 128 ? 19.141 15.953 16.578 1 98.88 128 HIS B O 1
ATOM 3153 N N . ALA B 1 129 ? 18.625 14.758 18.375 1 98.81 129 ALA B N 1
ATOM 3154 C CA . ALA B 1 129 ? 19.875 14.016 18.344 1 98.81 129 ALA B CA 1
ATOM 3155 C C . ALA B 1 129 ? 19.984 13.18 17.062 1 98.81 129 ALA B C 1
ATOM 3157 O O . ALA B 1 129 ? 21.078 12.727 16.703 1 98.81 129 ALA B O 1
ATOM 3158 N N . ARG B 1 130 ? 18.891 13 16.391 1 98.56 130 ARG B N 1
ATOM 3159 C CA . ARG B 1 130 ? 18.859 12.141 15.211 1 98.56 130 ARG B CA 1
ATOM 3160 C C . ARG B 1 130 ? 18.422 12.922 13.969 1 98.56 130 ARG B C 1
ATOM 3162 O O . ARG B 1 130 ? 18.062 12.336 12.953 1 98.56 130 ARG B O 1
ATOM 3169 N N . GLY B 1 131 ? 18.312 14.242 14.07 1 98.38 131 GLY B N 1
ATOM 3170 C CA . GLY B 1 131 ? 17.984 15.102 12.945 1 98.38 131 GLY B CA 1
ATOM 3171 C C . GLY B 1 131 ? 16.516 15.086 12.594 1 98.38 131 GLY B C 1
ATOM 3172 O O . GLY B 1 131 ? 16.141 15.367 11.453 1 98.38 131 GLY B O 1
ATOM 3173 N N . VAL B 1 132 ? 15.688 14.703 13.508 1 98.88 132 VAL B N 1
ATOM 3174 C CA . VAL B 1 132 ? 14.242 14.617 13.328 1 98.88 132 VAL B CA 1
ATOM 3175 C C . VAL B 1 132 ? 13.57 15.82 13.977 1 98.88 132 VAL B C 1
ATOM 3177 O O . VAL B 1 132 ? 13.945 16.234 15.086 1 98.88 132 VAL B O 1
ATOM 3180 N N . SER B 1 133 ? 12.586 16.453 13.297 1 98.88 133 SER B N 1
ATOM 3181 C CA . SER B 1 133 ? 11.914 17.625 13.828 1 98.88 133 SER B CA 1
ATOM 3182 C C . SER B 1 133 ? 10.711 17.25 14.688 1 98.88 133 SER B C 1
ATOM 3184 O O . SER B 1 133 ? 10.18 16.141 14.555 1 98.88 133 SER B O 1
ATOM 3186 N N . VAL B 1 134 ? 10.297 18.172 15.555 1 98.94 134 VAL B N 1
ATOM 3187 C CA . VAL B 1 134 ? 9.25 17.859 16.516 1 98.94 134 VAL B CA 1
ATOM 3188 C C . VAL B 1 134 ? 8.18 18.938 16.5 1 98.94 134 VAL B C 1
ATOM 3190 O O . VAL B 1 134 ? 8.492 20.125 16.5 1 98.94 134 VAL B O 1
ATOM 3193 N N . GLU B 1 135 ? 6.996 18.516 16.422 1 98.94 135 GLU B N 1
ATOM 3194 C CA . GLU B 1 135 ? 5.789 19.312 16.594 1 98.94 135 GLU B CA 1
ATOM 3195 C C . GLU B 1 135 ? 5.125 19.031 17.938 1 98.94 135 GLU B C 1
ATOM 3197 O O . GLU B 1 135 ? 5.098 17.891 18.391 1 98.94 135 GLU B O 1
ATOM 3202 N N . ALA B 1 136 ? 4.617 20.047 18.547 1 98.88 136 ALA B N 1
ATOM 3203 C CA . ALA B 1 136 ? 3.838 19.891 19.766 1 98.88 136 ALA B CA 1
ATOM 3204 C C . ALA B 1 136 ? 2.502 20.609 19.672 1 98.88 136 ALA B C 1
ATOM 3206 O O . ALA B 1 136 ? 2.314 21.453 18.797 1 98.88 136 ALA B O 1
ATOM 3207 N N . GLU B 1 137 ? 1.631 20.25 20.562 1 98.12 137 GLU B N 1
ATOM 3208 C CA . GLU B 1 137 ? 0.289 20.828 20.547 1 98.12 137 GLU B CA 1
ATOM 3209 C C . GLU B 1 137 ? -0.083 21.391 21.906 1 98.12 137 GLU B C 1
ATOM 3211 O O . GLU B 1 137 ? 0.272 20.828 22.953 1 98.12 137 GLU B O 1
ATOM 3216 N N . LEU B 1 138 ? -0.738 22.484 21.906 1 98.38 138 LEU B N 1
ATOM 3217 C CA . LEU B 1 138 ? -1.387 23.078 23.078 1 98.38 138 LEU B CA 1
ATOM 3218 C C . LEU B 1 138 ? -2.854 23.375 22.797 1 98.38 138 LEU B C 1
ATOM 3220 O O . LEU B 1 138 ? -3.201 23.812 21.688 1 98.38 138 LEU B O 1
ATOM 3224 N N . GLY B 1 139 ? -3.668 23.219 23.797 1 96.38 139 GLY B N 1
ATOM 3225 C CA . GLY B 1 139 ? -5.105 23.297 23.594 1 96.38 139 GLY B CA 1
ATOM 3226 C C . GLY B 1 139 ? -5.719 22.016 23.078 1 96.38 139 GLY B C 1
ATOM 3227 O O . GLY B 1 139 ? -5.062 20.969 23.062 1 96.38 139 GLY B O 1
ATOM 3228 N N . THR B 1 140 ? -7.008 22.078 22.812 1 93.62 140 THR B N 1
ATOM 3229 C CA . THR B 1 140 ? -7.699 20.891 22.328 1 93.62 140 THR B CA 1
ATOM 3230 C C . THR B 1 140 ? -8.414 21.188 21.016 1 93.62 140 THR B C 1
ATOM 3232 O O . THR B 1 140 ? -9.281 22.062 20.953 1 93.62 140 THR B O 1
ATOM 3235 N N . VAL B 1 141 ? -7.98 20.484 20 1 91.62 141 VAL B N 1
ATOM 3236 C CA . VAL B 1 141 ? -8.695 20.531 18.734 1 91.62 141 VAL B CA 1
ATOM 3237 C C . VAL B 1 141 ? -9.945 19.656 18.812 1 91.62 141 VAL B C 1
ATOM 3239 O O . VAL B 1 141 ? -9.891 18.516 19.266 1 91.62 141 VAL B O 1
ATOM 3242 N N . GLY B 1 142 ? -11.055 20.125 18.391 1 90.12 142 GLY B N 1
ATOM 3243 C CA . GLY B 1 142 ? -12.297 19.375 18.469 1 90.12 142 GLY B CA 1
ATOM 3244 C C . GLY B 1 142 ? -12.438 18.312 17.391 1 90.12 142 GLY B C 1
ATOM 3245 O O . GLY B 1 142 ? -11.594 18.219 16.5 1 90.12 142 GLY B O 1
ATOM 3246 N N . GLY B 1 143 ? -13.43 17.422 17.641 1 91.5 143 GLY B N 1
ATOM 3247 C CA . GLY B 1 143 ? -13.742 16.406 16.641 1 91.5 143 GLY B CA 1
ATOM 3248 C C . GLY B 1 143 ? -12.984 15.117 16.844 1 91.5 143 GLY B C 1
ATOM 3249 O O . GLY B 1 143 ? -12.641 14.758 17.969 1 91.5 143 GLY B O 1
ATOM 3250 N N . GLN B 1 144 ? -12.914 14.43 15.719 1 88.19 144 GLN B N 1
ATOM 3251 C CA . GLN B 1 144 ? -12.289 13.109 15.812 1 88.19 144 GLN B CA 1
ATOM 3252 C C . GLN B 1 144 ? -11.352 12.867 14.641 1 88.19 144 GLN B C 1
ATOM 3254 O O . GLN B 1 144 ? -11.68 13.188 13.492 1 88.19 144 GLN B O 1
ATOM 3259 N N . GLU B 1 145 ? -10.195 12.367 14.992 1 86.25 145 GLU B N 1
ATOM 3260 C CA . GLU B 1 145 ? -9.234 11.805 14.047 1 86.25 145 GLU B CA 1
ATOM 3261 C C . GLU B 1 145 ? -8.648 10.492 14.578 1 86.25 145 GLU B C 1
ATOM 3263 O O . GLU B 1 145 ? -7.836 10.5 15.5 1 86.25 145 GLU B O 1
ATOM 3268 N N . ASP B 1 146 ? -9.062 9.406 13.961 1 90.88 146 ASP B N 1
ATOM 3269 C CA . ASP B 1 146 ? -8.68 8.07 14.398 1 90.88 146 ASP B CA 1
ATOM 3270 C C . ASP B 1 146 ? -8.945 7.887 15.891 1 90.88 146 ASP B C 1
ATOM 3272 O O . ASP B 1 146 ? -10.078 8.023 16.344 1 90.88 146 ASP B O 1
ATOM 3276 N N . ASP B 1 147 ? -7.883 7.805 16.688 1 86.56 147 ASP B N 1
ATOM 3277 C CA . ASP B 1 147 ? -8.016 7.504 18.109 1 86.56 147 ASP B CA 1
ATOM 3278 C C . ASP B 1 147 ? -8.07 8.789 18.938 1 86.56 147 ASP B C 1
ATOM 3280 O O . ASP B 1 147 ? -8.258 8.734 20.156 1 86.56 147 ASP B O 1
ATOM 3284 N N . VAL B 1 148 ? -7.992 9.875 18.266 1 87.19 148 VAL B N 1
ATOM 3285 C CA . VAL B 1 148 ? -8.031 11.172 18.938 1 87.19 148 VAL B CA 1
ATOM 3286 C C . VAL B 1 148 ? -9.445 11.742 18.891 1 87.19 148 VAL B C 1
ATOM 3288 O O . VAL B 1 148 ? -9.922 12.148 17.828 1 87.19 148 VAL B O 1
ATOM 3291 N N . VAL B 1 149 ? -10.148 11.844 20.047 1 88.44 149 VAL B N 1
ATOM 3292 C CA . VAL B 1 149 ? -11.523 12.32 20.141 1 88.44 149 VAL B CA 1
ATOM 3293 C C . VAL B 1 149 ? -11.625 13.414 21.203 1 88.44 149 VAL B C 1
ATOM 3295 O O . VAL B 1 149 ? -11.125 13.258 22.312 1 88.44 149 VAL B O 1
ATOM 3298 N N . ALA B 1 150 ? -12.195 14.539 20.734 1 89.19 150 ALA B N 1
ATOM 3299 C CA . ALA B 1 150 ? -12.438 15.633 21.688 1 89.19 150 ALA B CA 1
ATOM 3300 C C . ALA B 1 150 ? -13.828 16.234 21.469 1 89.19 150 ALA B C 1
ATOM 3302 O O . ALA B 1 150 ? -14.211 16.547 20.344 1 89.19 150 ALA B O 1
ATOM 3303 N N . ASP B 1 151 ? -14.641 16.422 22.5 1 85.88 151 ASP B N 1
ATOM 3304 C CA . ASP B 1 151 ? -15.992 16.953 22.422 1 85.88 151 ASP B CA 1
ATOM 3305 C C . ASP B 1 151 ? -15.992 18.469 22.406 1 85.88 151 ASP B C 1
ATOM 3307 O O . ASP B 1 151 ? -16.984 19.094 22.031 1 85.88 151 ASP B O 1
ATOM 3311 N N . GLY B 1 152 ? -14.953 19.109 22.547 1 86.19 152 GLY B N 1
ATOM 3312 C CA . GLY B 1 152 ? -14.898 20.562 22.578 1 86.19 152 GLY B CA 1
ATOM 3313 C C . GLY B 1 152 ? -13.547 21.125 22.156 1 86.19 152 GLY B C 1
ATOM 3314 O O . GLY B 1 152 ? -12.633 20.375 21.828 1 86.19 152 GLY B O 1
ATOM 3315 N N . ILE B 1 153 ? -13.664 22.469 22.109 1 90.69 153 ILE B N 1
ATOM 3316 C CA . ILE B 1 153 ? -12.469 23.203 21.719 1 90.69 153 ILE B CA 1
ATOM 3317 C C . ILE B 1 153 ? -11.914 23.953 22.922 1 90.69 153 ILE B C 1
ATOM 3319 O O . ILE B 1 153 ? -12.672 24.594 23.656 1 90.69 153 ILE B O 1
ATOM 3323 N N . ILE B 1 154 ? -10.688 23.812 23.203 1 92.62 154 ILE B N 1
ATOM 3324 C CA . ILE B 1 154 ? -9.977 24.625 24.188 1 92.62 154 ILE B CA 1
ATOM 3325 C C . ILE B 1 154 ? -8.852 25.391 23.5 1 92.62 154 ILE B C 1
ATOM 3327 O O . ILE B 1 154 ? -7.902 24.797 22.984 1 92.62 154 ILE B O 1
ATOM 3331 N N . TYR B 1 155 ? -8.969 26.672 23.547 1 95.69 155 TYR B N 1
ATOM 3332 C CA . TYR B 1 155 ? -7.953 27.5 22.906 1 95.69 155 TYR B CA 1
ATOM 3333 C C . TYR B 1 155 ? -6.637 27.438 23.672 1 95.69 155 TYR B C 1
ATOM 3335 O O . TYR B 1 155 ? -6.629 27.438 24.906 1 95.69 155 TYR B O 1
ATOM 3343 N N . ALA B 1 156 ? -5.605 27.438 22.938 1 97.62 156 ALA B N 1
ATOM 3344 C CA . ALA B 1 156 ? -4.277 27.484 23.531 1 97.62 156 ALA B CA 1
ATOM 3345 C C . ALA B 1 156 ? -4.031 28.812 24.234 1 97.62 156 ALA B C 1
ATOM 3347 O O . ALA B 1 156 ? -4.453 29.875 23.734 1 97.62 156 ALA B O 1
ATOM 3348 N N . ASP B 1 157 ? -3.4 28.766 25.328 1 97.56 157 ASP B N 1
ATOM 3349 C CA . ASP B 1 157 ? -2.971 29.969 26.047 1 97.56 157 ASP B CA 1
ATOM 3350 C C . ASP B 1 157 ? -1.673 30.531 25.453 1 97.56 157 ASP B C 1
ATOM 3352 O O . ASP B 1 157 ? -0.646 29.844 25.453 1 97.56 157 ASP B O 1
ATOM 3356 N N . PRO B 1 158 ? -1.672 31.766 24.984 1 98.44 158 PRO B N 1
ATOM 3357 C CA . PRO B 1 158 ? -0.491 32.312 24.312 1 98.44 158 PRO B CA 1
ATOM 3358 C C . PRO B 1 158 ? 0.757 32.281 25.203 1 98.44 158 PRO B C 1
ATOM 3360 O O . PRO B 1 158 ? 1.858 32.031 24.703 1 98.44 158 PRO B O 1
ATOM 3363 N N . LYS B 1 159 ? 0.586 32.5 26.453 1 98.19 159 LYS B N 1
ATOM 3364 C CA . LYS B 1 159 ? 1.741 32.469 27.344 1 98.19 159 LYS B CA 1
ATOM 3365 C C . LYS B 1 159 ? 2.293 31.062 27.5 1 98.19 159 LYS B C 1
ATOM 3367 O O . LYS B 1 159 ? 3.508 30.875 27.594 1 98.19 159 LYS B O 1
ATOM 3372 N N . GLU B 1 160 ? 1.428 30.094 27.562 1 98.56 160 GLU B N 1
ATOM 3373 C CA . GLU B 1 160 ? 1.867 28.703 27.578 1 98.56 160 GLU B CA 1
ATOM 3374 C C . GLU B 1 160 ? 2.576 28.328 26.281 1 98.56 160 GLU B C 1
ATOM 3376 O O . GLU B 1 160 ? 3.545 27.562 26.312 1 98.56 160 GLU B O 1
ATOM 3381 N N . CYS B 1 161 ? 2.057 28.828 25.219 1 98.81 161 CYS B N 1
ATOM 3382 C CA . CYS B 1 161 ? 2.709 28.594 23.938 1 98.81 161 CYS B CA 1
ATOM 3383 C C . CYS B 1 161 ? 4.148 29.094 23.953 1 98.81 161 CYS B C 1
ATOM 3385 O O . CYS B 1 161 ? 5.062 28.375 23.547 1 98.81 161 CYS B O 1
ATOM 3387 N N . GLU B 1 162 ? 4.316 30.312 24.406 1 98.81 162 GLU B N 1
ATOM 3388 C CA . GLU B 1 162 ? 5.648 30.891 24.5 1 98.81 162 GLU B CA 1
ATOM 3389 C C . GLU B 1 162 ? 6.566 30.047 25.375 1 98.81 162 GLU B C 1
ATOM 3391 O O . GLU B 1 162 ? 7.699 29.734 24.984 1 98.81 162 GLU B O 1
ATOM 3396 N N . GLU B 1 163 ? 6.074 29.672 26.531 1 98.81 163 GLU B N 1
ATOM 3397 C CA . GLU B 1 163 ? 6.875 28.906 27.484 1 98.81 163 GLU B CA 1
ATOM 3398 C C . GLU B 1 163 ? 7.23 27.531 26.938 1 98.81 163 GLU B C 1
ATOM 3400 O O . GLU B 1 163 ? 8.352 27.047 27.109 1 98.81 163 GLU B O 1
ATOM 3405 N N . LEU B 1 164 ? 6.258 26.859 26.344 1 98.88 164 LEU B N 1
ATOM 3406 C CA . LEU B 1 164 ? 6.512 25.547 25.781 1 98.88 164 LEU B CA 1
ATOM 3407 C C . LEU B 1 164 ? 7.641 25.594 24.75 1 98.88 164 LEU B C 1
ATOM 3409 O O . LEU B 1 164 ? 8.555 24.766 24.781 1 98.88 164 LEU B O 1
ATOM 3413 N N . VAL B 1 165 ? 7.566 26.547 23.859 1 98.88 165 VAL B N 1
ATOM 3414 C CA . VAL B 1 165 ? 8.57 26.672 22.797 1 98.88 165 VAL B CA 1
ATOM 3415 C C . VAL B 1 165 ? 9.938 26.938 23.438 1 98.88 165 VAL B C 1
ATOM 3417 O O . VAL B 1 165 ? 10.93 26.297 23.062 1 98.88 165 VAL B O 1
ATOM 3420 N N . LYS B 1 166 ? 9.984 27.859 24.359 1 98.75 166 LYS B N 1
ATOM 3421 C CA . LYS B 1 166 ? 11.234 28.266 24.984 1 98.75 166 LYS B CA 1
ATOM 3422 C C . LYS B 1 166 ? 11.867 27.094 25.75 1 98.75 166 LYS B C 1
ATOM 3424 O O . LYS B 1 166 ? 13.078 26.891 25.672 1 98.75 166 LYS B O 1
ATOM 3429 N N . ARG B 1 167 ? 11.07 26.359 26.391 1 98.81 167 ARG B N 1
ATOM 3430 C CA . ARG B 1 167 ? 11.578 25.344 27.297 1 98.81 167 ARG B CA 1
ATOM 3431 C C . ARG B 1 167 ? 11.898 24.047 26.562 1 98.81 167 ARG B C 1
ATOM 3433 O O . ARG B 1 167 ? 12.734 23.266 27.016 1 98.81 167 ARG B O 1
ATOM 3440 N N . THR B 1 168 ? 11.289 23.766 25.453 1 98.81 168 THR B N 1
ATOM 3441 C CA . THR B 1 168 ? 11.414 22.453 24.828 1 98.81 168 THR B CA 1
ATOM 3442 C C . THR B 1 168 ? 12.219 22.531 23.531 1 98.81 168 THR B C 1
ATOM 3444 O O . THR B 1 168 ? 12.789 21.547 23.078 1 98.81 168 THR B O 1
ATOM 3447 N N . GLY B 1 169 ? 12.156 23.641 22.859 1 98.75 169 GLY B N 1
ATOM 3448 C CA . GLY B 1 169 ? 12.875 23.797 21.594 1 98.75 169 GLY B CA 1
ATOM 3449 C C . GLY B 1 169 ? 12.188 23.109 20.438 1 98.75 169 GLY B C 1
ATOM 3450 O O . GLY B 1 169 ? 12.836 22.703 19.469 1 98.75 169 GLY B O 1
ATOM 3451 N N . ILE B 1 170 ? 10.898 22.969 20.484 1 98.88 170 ILE B N 1
ATOM 3452 C CA . ILE B 1 170 ? 10.164 22.344 19.391 1 98.88 170 ILE B CA 1
ATOM 3453 C C . ILE B 1 170 ? 10.375 23.141 18.109 1 98.88 170 ILE B C 1
ATOM 3455 O O . ILE B 1 170 ? 10.75 24.312 18.156 1 98.88 170 ILE B O 1
ATOM 3459 N N . ASP B 1 171 ? 10.109 22.469 16.969 1 98.88 171 ASP B N 1
ATOM 3460 C CA . ASP B 1 171 ? 10.391 23.078 15.664 1 98.88 171 ASP B CA 1
ATOM 3461 C C . ASP B 1 171 ? 9.156 23.781 15.109 1 98.88 171 ASP B C 1
ATOM 3463 O O . ASP B 1 171 ? 9.266 24.656 14.25 1 98.88 171 ASP B O 1
ATOM 3467 N N . CYS B 1 172 ? 7.988 23.328 15.516 1 98.88 172 CYS B N 1
ATOM 3468 C CA . CYS B 1 172 ? 6.727 23.969 15.156 1 98.88 172 CYS B CA 1
ATOM 3469 C C . CYS B 1 172 ? 5.652 23.672 16.203 1 98.88 172 CYS B C 1
ATOM 3471 O O . CYS B 1 172 ? 5.801 22.75 17 1 98.88 172 CYS B O 1
ATOM 3473 N N . LEU B 1 173 ? 4.602 24.516 16.219 1 98.94 173 LEU B N 1
ATOM 3474 C CA . LEU B 1 173 ? 3.592 24.453 17.281 1 98.94 173 LEU B CA 1
ATOM 3475 C C . LEU B 1 173 ? 2.188 24.422 16.688 1 98.94 173 LEU B C 1
ATOM 3477 O O . LEU B 1 173 ? 1.859 25.234 15.812 1 98.94 173 LEU B O 1
ATOM 3481 N N . ALA B 1 174 ? 1.42 23.469 17.172 1 98.62 174 ALA B N 1
ATOM 3482 C CA . ALA B 1 174 ? 0.004 23.406 16.812 1 98.62 174 ALA B CA 1
ATOM 3483 C C . ALA B 1 174 ? -0.868 23.953 17.953 1 98.62 174 ALA B C 1
ATOM 3485 O O . ALA B 1 174 ? -1.389 23.188 18.766 1 98.62 174 ALA B O 1
ATOM 3486 N N . PRO B 1 175 ? -1.097 25.25 17.969 1 98.38 175 PRO B N 1
ATOM 3487 C CA . PRO B 1 175 ? -2.053 25.766 18.953 1 98.38 175 PRO B CA 1
ATOM 3488 C C . PRO B 1 175 ? -3.504 25.562 18.516 1 98.38 175 PRO B C 1
ATOM 3490 O O . PRO B 1 175 ? -3.877 25.906 17.391 1 98.38 175 PRO B O 1
ATOM 3493 N N . ALA B 1 176 ? -4.262 25 19.375 1 96.38 176 ALA B N 1
ATOM 3494 C CA . ALA B 1 176 ? -5.688 24.891 19.078 1 96.38 176 ALA B CA 1
ATOM 3495 C C . ALA B 1 176 ? -6.367 26.25 19.141 1 96.38 176 ALA B C 1
ATOM 3497 O O . ALA B 1 176 ? -6.34 26.922 20.172 1 96.38 176 ALA B O 1
ATOM 3498 N N . LEU B 1 177 ? -6.969 26.641 18 1 95.69 177 LEU B N 1
ATOM 3499 C CA . LEU B 1 177 ? -7.543 27.984 17.922 1 95.69 177 LEU B CA 1
ATOM 3500 C C . LEU B 1 177 ? -8.867 27.953 17.156 1 95.69 177 LEU B C 1
ATOM 3502 O O . LEU B 1 177 ? -9.125 28.828 16.328 1 95.69 177 LEU B O 1
ATOM 3506 N N . GLY B 1 178 ? -9.625 26.812 17.391 1 92.44 178 GLY B N 1
ATOM 3507 C CA . GLY B 1 178 ? -11.008 26.859 16.953 1 92.44 178 GLY B CA 1
ATOM 3508 C C . GLY B 1 178 ? -11.312 25.875 15.836 1 92.44 178 GLY B C 1
ATOM 3509 O O . GLY B 1 178 ? -12.477 25.609 15.523 1 92.44 178 GLY B O 1
ATOM 3510 N N . SER B 1 179 ? -10.289 25.281 15.164 1 92 179 SER B N 1
ATOM 3511 C CA . SER B 1 179 ? -10.508 24.297 14.109 1 92 179 SER B CA 1
ATOM 3512 C C . SER B 1 179 ? -10.938 22.953 14.68 1 92 179 SER B C 1
ATOM 3514 O O . SER B 1 179 ? -10.859 22.734 15.891 1 92 179 SER B O 1
ATOM 3516 N N . VAL B 1 180 ? -11.477 22.094 13.805 1 90.81 180 VAL B N 1
ATOM 3517 C CA . VAL B 1 180 ? -11.93 20.781 14.242 1 90.81 180 VAL B CA 1
ATOM 3518 C C . VAL B 1 180 ? -11.469 19.719 13.25 1 90.81 180 VAL B C 1
ATOM 3520 O O . VAL B 1 180 ? -11.359 19.984 12.047 1 90.81 180 VAL B O 1
ATOM 3523 N N . HIS B 1 181 ? -11.211 18.484 13.75 1 90.5 181 HIS B N 1
ATOM 3524 C CA . HIS B 1 181 ? -11.008 17.328 12.883 1 90.5 181 HIS B CA 1
ATOM 3525 C C . HIS B 1 181 ? -12.328 16.828 12.305 1 90.5 181 HIS B C 1
ATOM 3527 O O . HIS B 1 181 ? -13.352 16.828 12.992 1 90.5 181 HIS B O 1
ATOM 3533 N N . GLY B 1 182 ? -12.297 16.359 11.047 1 88.25 182 GLY B N 1
ATOM 3534 C CA . GLY B 1 182 ? -13.508 15.875 10.422 1 88.25 182 GLY B CA 1
ATOM 3535 C C . GLY B 1 182 ? -14.281 16.953 9.68 1 88.25 182 GLY B C 1
ATOM 3536 O O . GLY B 1 182 ? -13.797 18.078 9.531 1 88.25 182 GLY B O 1
ATOM 3537 N N . PRO B 1 183 ? -15.461 16.562 9.273 1 84.44 183 PRO B N 1
ATOM 3538 C CA . PRO B 1 183 ? -16.281 17.547 8.555 1 84.44 183 PRO B CA 1
ATOM 3539 C C . PRO B 1 183 ? -16.797 18.641 9.469 1 84.44 183 PRO B C 1
ATOM 3541 O O . PRO B 1 183 ? -17.203 18.375 10.609 1 84.44 183 PRO B O 1
ATOM 3544 N N . TYR B 1 184 ? -16.688 19.828 9.055 1 80.75 184 TYR B N 1
ATOM 3545 C CA . TYR B 1 184 ? -17.203 20.953 9.82 1 80.75 184 TYR B CA 1
ATOM 3546 C C . TYR B 1 184 ? -18.719 20.969 9.812 1 80.75 184 TYR B C 1
ATOM 3548 O O . TYR B 1 184 ? -19.344 20.688 8.789 1 80.75 184 TYR B O 1
ATOM 3556 N N . LYS B 1 185 ? -19.219 21.281 11.188 1 76.75 185 LYS B N 1
ATOM 3557 C CA . LYS B 1 185 ? -20.625 21.625 11.312 1 76.75 185 LYS B CA 1
ATOM 3558 C C . LYS B 1 185 ? -20.828 23.141 11.453 1 76.75 185 LYS B C 1
ATOM 3560 O O . LYS B 1 185 ? -20.469 23.719 12.477 1 76.75 185 LYS B O 1
ATOM 3565 N N . GLY B 1 186 ? -20.906 23.844 10.305 1 78.88 186 GLY B N 1
ATOM 3566 C CA . GLY B 1 186 ? -21.031 25.281 10.344 1 78.88 186 GLY B CA 1
ATOM 3567 C C . GLY B 1 186 ? -19.75 26 9.961 1 78.88 186 GLY B C 1
ATOM 3568 O O . GLY B 1 186 ? -18.891 25.422 9.289 1 78.88 186 GLY B O 1
ATOM 3569 N N . GLU B 1 187 ? -19.656 27.328 10.453 1 80.69 187 GLU B N 1
ATOM 3570 C CA . GLU B 1 187 ? -18.484 28.109 10.055 1 80.69 187 GLU B CA 1
ATOM 3571 C C . GLU B 1 187 ? -17.375 28.031 11.102 1 80.69 187 GLU B C 1
ATOM 3573 O O . GLU B 1 187 ? -17.641 28.188 12.297 1 80.69 187 GLU B O 1
ATOM 3578 N N . PRO B 1 188 ? -16.203 27.734 10.688 1 85.62 188 PRO B N 1
ATOM 3579 C CA . PRO B 1 188 ? -15.078 27.75 11.625 1 85.62 188 PRO B CA 1
ATOM 3580 C C . PRO B 1 188 ? -14.852 29.125 12.258 1 85.62 188 PRO B C 1
ATOM 3582 O O . PRO B 1 188 ? -15.008 30.141 11.594 1 85.62 188 PRO B O 1
ATOM 3585 N N . LYS B 1 189 ? -14.633 29.188 13.523 1 87.94 189 LYS B N 1
ATOM 3586 C CA . LYS B 1 189 ? -14.289 30.406 14.258 1 87.94 189 LYS B CA 1
ATOM 3587 C C . LYS B 1 189 ? -12.844 30.375 14.734 1 87.94 189 LYS B C 1
ATOM 3589 O O . LYS B 1 189 ? -12.586 30.125 15.914 1 87.94 189 LYS B O 1
ATOM 3594 N N . LEU B 1 190 ? -11.945 30.719 13.844 1 95.19 190 LEU B N 1
ATOM 3595 C CA . LEU B 1 190 ? -10.523 30.656 14.156 1 95.19 190 LEU B CA 1
ATOM 3596 C C . LEU B 1 190 ? -10.102 31.844 15.016 1 95.19 190 LEU B C 1
ATOM 3598 O O . LEU B 1 190 ? -10.602 32.969 14.828 1 95.19 190 LEU B O 1
ATOM 3602 N N . GLY B 1 191 ? -9.266 31.625 15.922 1 96.19 191 GLY B N 1
ATOM 3603 C CA . GLY B 1 191 ? -8.719 32.656 16.781 1 96.19 191 GLY B CA 1
ATOM 3604 C C . GLY B 1 191 ? -7.586 33.438 16.141 1 96.19 191 GLY B C 1
ATOM 3605 O O . GLY B 1 191 ? -6.438 33.344 16.594 1 96.19 191 GLY B O 1
ATOM 3606 N N . PHE B 1 192 ? -7.891 34.375 15.211 1 97.5 192 PHE B N 1
ATOM 3607 C CA . PHE B 1 192 ? -6.879 35.094 14.461 1 97.5 192 PHE B CA 1
ATOM 3608 C C . PHE B 1 192 ? -6.094 36.031 15.375 1 97.5 192 PHE B C 1
ATOM 3610 O O . PHE B 1 192 ? -4.895 36.25 15.18 1 97.5 192 PHE B O 1
ATOM 3617 N N . LYS B 1 193 ? -6.789 36.594 16.328 1 97.5 193 LYS B N 1
ATOM 3618 C CA . LYS B 1 193 ? -6.094 37.438 17.281 1 97.5 193 LYS B CA 1
ATOM 3619 C C . LYS B 1 193 ? -5.047 36.656 18.062 1 97.5 193 LYS B C 1
ATOM 3621 O O . LYS B 1 193 ? -3.91 37.125 18.219 1 97.5 193 LYS B O 1
ATOM 3626 N N . GLU B 1 194 ? -5.488 35.531 18.578 1 97.62 194 GLU B N 1
ATOM 3627 C CA . GLU B 1 194 ? -4.566 34.656 19.312 1 97.62 194 GLU B CA 1
ATOM 3628 C C . GLU B 1 194 ? -3.41 34.219 18.422 1 97.62 194 GLU B C 1
ATOM 3630 O O . GLU B 1 194 ? -2.268 34.125 18.875 1 97.62 194 GLU B O 1
ATOM 3635 N N . MET B 1 195 ? -3.68 33.969 17.172 1 97.75 195 MET B N 1
ATOM 3636 C CA . MET B 1 195 ? -2.656 33.531 16.219 1 97.75 195 MET B CA 1
ATOM 3637 C C . MET B 1 195 ? -1.551 34.562 16.094 1 97.75 195 MET B C 1
ATOM 3639 O O . MET B 1 195 ? -0.366 34.219 16.109 1 97.75 195 MET B O 1
ATOM 3643 N N . GLU B 1 196 ? -1.971 35.75 15.953 1 97.75 196 GLU B N 1
ATOM 3644 C CA . GLU B 1 196 ? -1.021 36.844 15.836 1 97.75 196 GLU B CA 1
ATOM 3645 C C . GLU B 1 196 ? -0.149 36.969 17.078 1 97.75 196 GLU B C 1
ATOM 3647 O O . GLU B 1 19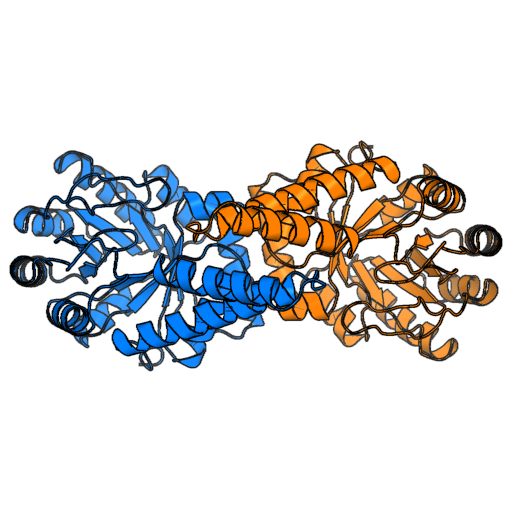6 ? 1.072 37.094 16.984 1 97.75 196 GLU B O 1
ATOM 3652 N N . ILE B 1 197 ? -0.77 36.875 18.203 1 98.56 197 ILE B N 1
ATOM 3653 C CA . ILE B 1 197 ? -0.067 37 19.469 1 98.56 197 ILE B CA 1
ATOM 3654 C C . ILE B 1 197 ? 0.932 35.875 19.625 1 98.56 197 ILE B C 1
ATOM 3656 O O . ILE B 1 197 ? 2.096 36.094 19.969 1 98.56 197 ILE B O 1
ATOM 3660 N N . ILE B 1 198 ? 0.474 34.656 19.359 1 98.69 198 ILE B N 1
ATOM 3661 C CA . ILE B 1 198 ? 1.303 33.469 19.531 1 98.69 198 ILE B CA 1
ATOM 3662 C C . ILE B 1 198 ? 2.475 33.5 18.547 1 98.69 198 ILE B C 1
ATOM 3664 O O . ILE B 1 198 ? 3.605 33.188 18.906 1 98.69 198 ILE B O 1
ATOM 3668 N N . ARG B 1 199 ? 2.203 33.906 17.281 1 97.94 199 ARG B N 1
ATOM 3669 C CA . ARG B 1 199 ? 3.264 34.062 16.297 1 97.94 199 ARG B CA 1
ATOM 3670 C C . ARG B 1 199 ? 4.359 34.969 16.812 1 97.94 199 ARG B C 1
ATOM 3672 O O . ARG B 1 199 ? 5.543 34.656 16.766 1 97.94 199 ARG B O 1
ATOM 3679 N N . ASP B 1 200 ? 3.973 36.125 17.359 1 98.19 200 ASP B N 1
ATOM 3680 C CA . ASP B 1 200 ? 4.926 37.125 17.797 1 98.19 200 ASP B CA 1
ATOM 3681 C C . ASP B 1 200 ? 5.691 36.656 19.031 1 98.19 200 ASP B C 1
ATOM 3683 O O . ASP B 1 200 ? 6.867 36.969 19.203 1 98.19 200 ASP B O 1
ATOM 3687 N N . LEU B 1 201 ? 5.062 35.875 19.844 1 98.5 201 LEU B N 1
ATOM 3688 C CA . LEU B 1 201 ? 5.668 35.406 21.078 1 98.5 201 LEU B CA 1
ATOM 3689 C C . LEU B 1 201 ? 6.629 34.25 20.828 1 98.5 201 LEU B C 1
ATOM 3691 O O . LEU B 1 201 ? 7.676 34.156 21.469 1 98.5 201 LEU B O 1
ATOM 3695 N N . THR B 1 202 ? 6.301 33.344 19.953 1 98.5 202 THR B N 1
ATOM 3696 C CA . THR B 1 202 ? 7.016 32.094 19.828 1 98.5 202 THR B CA 1
ATOM 3697 C C . THR B 1 202 ? 8.023 32.156 18.688 1 98.5 202 THR B C 1
ATOM 3699 O O . THR B 1 202 ? 9.094 31.547 18.75 1 98.5 202 THR B O 1
ATOM 3702 N N . ARG B 1 203 ? 7.664 32.781 17.547 1 97.5 203 ARG B N 1
ATOM 3703 C CA . ARG B 1 203 ? 8.492 33 16.359 1 97.5 203 ARG B CA 1
ATOM 3704 C C . ARG B 1 203 ? 8.836 31.672 15.688 1 97.5 203 ARG B C 1
ATOM 3706 O O . ARG B 1 203 ? 9.844 31.578 14.992 1 97.5 203 ARG B O 1
ATOM 3713 N N . VAL B 1 204 ? 8.086 30.594 15.992 1 98.69 204 VAL B N 1
ATOM 3714 C CA . VAL B 1 204 ? 8.203 29.312 15.281 1 98.69 204 VAL B CA 1
ATOM 3715 C C . VAL B 1 204 ? 7.016 29.141 14.344 1 98.69 204 VAL B C 1
ATOM 3717 O O . VAL B 1 204 ? 5.969 29.766 14.523 1 98.69 204 VAL B O 1
ATOM 3720 N N . PRO B 1 205 ? 7.18 28.312 13.266 1 98.88 205 PRO B N 1
ATOM 3721 C CA . PRO B 1 205 ? 6.031 28.016 12.398 1 98.88 205 PRO B CA 1
ATOM 3722 C C . PRO B 1 205 ? 4.828 27.484 13.18 1 98.88 205 PRO B C 1
ATOM 3724 O O . PRO B 1 205 ? 4.977 26.609 14.031 1 98.88 205 PRO B O 1
ATOM 3727 N N . LEU B 1 206 ? 3.65 28 12.875 1 98.88 206 LEU B N 1
ATOM 3728 C CA . LEU B 1 206 ? 2.41 27.516 13.469 1 98.88 206 LEU B CA 1
ATOM 3729 C C . LEU B 1 206 ? 1.732 26.5 12.555 1 98.88 206 LEU B C 1
ATOM 3731 O O . LEU B 1 206 ? 1.898 26.547 11.336 1 98.88 206 LEU B O 1
ATOM 3735 N N . VAL B 1 207 ? 1.018 25.625 13.211 1 98.81 207 VAL B N 1
ATOM 3736 C CA . VAL B 1 207 ? 0.349 24.531 12.5 1 98.81 207 VAL B CA 1
ATOM 3737 C C . VAL B 1 207 ? -1.162 24.641 12.688 1 98.81 207 VAL B C 1
ATOM 3739 O O . VAL B 1 207 ? -1.641 24.844 13.805 1 98.81 207 VAL B O 1
ATOM 3742 N N . LEU B 1 208 ? -1.855 24.547 11.625 1 98.06 208 LEU B N 1
ATOM 3743 C CA . LEU B 1 208 ? -3.312 24.516 11.672 1 98.06 208 LEU B CA 1
ATOM 3744 C C . LEU B 1 208 ? -3.824 23.094 11.453 1 98.06 208 LEU B C 1
ATOM 3746 O O . LEU B 1 208 ? -3.719 22.547 10.352 1 98.06 208 LEU B O 1
ATOM 3750 N N . HIS B 1 209 ? -4.355 22.453 12.477 1 95.88 209 HIS B N 1
ATOM 3751 C CA . HIS B 1 209 ? -5.027 21.156 12.367 1 95.88 209 HIS B CA 1
ATOM 3752 C C . HIS B 1 209 ? -6.461 21.312 11.867 1 95.88 209 HIS B C 1
ATOM 3754 O O . HIS B 1 209 ? -7.094 22.344 12.109 1 95.88 209 HIS B O 1
ATOM 3760 N N . GLY B 1 210 ? -6.969 20.344 11.117 1 89.75 210 GLY B N 1
ATOM 3761 C CA . GLY B 1 210 ? -8.352 20.375 10.68 1 89.75 210 GLY B CA 1
ATOM 3762 C C . GLY B 1 210 ? -8.609 21.406 9.586 1 89.75 210 GLY B C 1
ATOM 3763 O O . GLY B 1 210 ? -9.547 22.188 9.672 1 89.75 210 GLY B O 1
ATOM 3764 N N . GLY B 1 211 ? -7.789 21.391 8.664 1 87.25 211 GLY B N 1
ATOM 3765 C CA . GLY B 1 211 ? -7.879 22.359 7.578 1 87.25 211 GLY B CA 1
ATOM 3766 C C . GLY B 1 211 ? -9.039 22.094 6.633 1 87.25 211 GLY B C 1
ATOM 3767 O O . GLY B 1 211 ? -9.391 22.938 5.82 1 87.25 211 GLY B O 1
ATOM 3768 N N . THR B 1 212 ? -9.633 21 6.793 1 83.62 212 THR B N 1
ATOM 3769 C CA . THR B 1 212 ? -10.719 20.609 5.902 1 83.62 212 THR B CA 1
ATOM 3770 C C . THR B 1 212 ? -11.898 21.562 6.047 1 83.62 212 THR B C 1
ATOM 3772 O O . THR B 1 212 ? -12.375 21.812 7.156 1 83.62 212 THR B O 1
ATOM 3775 N N . GLY B 1 213 ? -12.375 22.141 4.926 1 82.38 213 GLY B N 1
ATOM 3776 C CA . GLY B 1 213 ? -13.609 22.906 4.902 1 82.38 213 GLY B CA 1
ATOM 3777 C C . GLY B 1 213 ? -13.422 24.359 5.297 1 82.38 213 GLY B C 1
ATOM 3778 O O . GLY B 1 213 ? -14.375 25.141 5.254 1 82.38 213 GLY B O 1
ATOM 3779 N N . ILE B 1 214 ? -12.25 24.719 5.746 1 91.25 214 ILE B N 1
ATOM 3780 C CA . ILE B 1 214 ? -11.984 26.109 6.074 1 91.25 214 ILE B CA 1
ATOM 3781 C C . ILE B 1 214 ? -11.938 26.953 4.797 1 91.25 214 ILE B C 1
ATOM 3783 O O . ILE B 1 214 ? -11.258 26.578 3.834 1 91.25 214 ILE B O 1
ATOM 3787 N N . PRO B 1 215 ? -12.672 28.062 4.781 1 92.88 215 PRO B N 1
ATOM 3788 C CA . PRO B 1 215 ? -12.672 28.906 3.588 1 92.88 215 PRO B CA 1
ATOM 3789 C C . PRO B 1 215 ? -11.281 29.422 3.229 1 92.88 215 PRO B C 1
ATOM 3791 O O . PRO B 1 215 ? -10.492 29.75 4.117 1 92.88 215 PRO B O 1
ATOM 3794 N N . THR B 1 216 ? -11.039 29.609 1.965 1 94.69 216 THR B N 1
ATOM 3795 C CA . THR B 1 216 ? -9.742 30 1.43 1 94.69 216 THR B CA 1
ATOM 3796 C C . THR B 1 216 ? -9.266 31.297 2.062 1 94.69 216 THR B C 1
ATOM 3798 O O . THR B 1 216 ? -8.078 31.453 2.379 1 94.69 216 THR B O 1
ATOM 3801 N N . GLU B 1 217 ? -10.18 32.188 2.262 1 95.56 217 GLU B N 1
ATOM 3802 C CA . GLU B 1 217 ? -9.812 33.469 2.832 1 95.56 217 GLU B CA 1
ATOM 3803 C C . GLU B 1 217 ? -9.281 33.312 4.254 1 95.56 217 GLU B C 1
ATOM 3805 O O . GLU B 1 217 ? -8.344 34 4.652 1 95.56 217 GLU B O 1
ATOM 3810 N N . GLN B 1 218 ? -9.867 32.438 4.98 1 96.12 218 GLN B N 1
ATOM 3811 C CA . GLN B 1 218 ? -9.414 32.188 6.344 1 96.12 218 GLN B CA 1
ATOM 3812 C C . GLN B 1 218 ? -8.07 31.484 6.352 1 96.12 218 GLN B C 1
ATOM 3814 O O . GLN B 1 218 ? -7.223 31.75 7.211 1 96.12 218 GLN B O 1
ATOM 3819 N N . ILE B 1 219 ? -7.895 30.609 5.398 1 96.81 219 ILE B N 1
ATOM 3820 C CA . ILE B 1 219 ? -6.617 29.922 5.242 1 96.81 219 ILE B CA 1
ATOM 3821 C C . ILE B 1 219 ? -5.512 30.922 4.961 1 96.81 219 ILE B C 1
ATOM 3823 O O . ILE B 1 219 ? -4.465 30.906 5.605 1 96.81 219 ILE B O 1
ATOM 3827 N N . GLN B 1 220 ? -5.781 31.797 4.086 1 97 220 GLN B N 1
ATOM 3828 C CA . GLN B 1 220 ? -4.797 32.812 3.709 1 97 220 GLN B CA 1
ATOM 3829 C C . GLN B 1 220 ? -4.492 33.75 4.879 1 97 220 GLN B C 1
ATOM 3831 O O . GLN B 1 220 ? -3.342 34.125 5.082 1 97 220 GLN B O 1
ATOM 3836 N N . ARG B 1 221 ? -5.535 34.094 5.586 1 97.75 221 ARG B N 1
ATOM 3837 C CA . ARG B 1 221 ? -5.324 34.938 6.758 1 97.75 221 ARG B CA 1
ATOM 3838 C C . ARG B 1 221 ? -4.469 34.219 7.801 1 97.75 221 ARG B C 1
ATOM 3840 O O . ARG B 1 221 ? -3.547 34.812 8.367 1 97.75 221 ARG B O 1
ATOM 3847 N N . ALA B 1 222 ? -4.781 32.938 8.039 1 98.31 222 ALA B N 1
ATOM 3848 C CA . ALA B 1 222 ? -3.986 32.156 8.977 1 98.31 222 ALA B CA 1
ATOM 3849 C C . ALA B 1 222 ? -2.52 32.125 8.562 1 98.31 222 ALA B C 1
ATOM 3851 O O . ALA B 1 222 ? -1.625 32.281 9.398 1 98.31 222 ALA B O 1
ATOM 3852 N N . ILE B 1 223 ? -2.268 31.922 7.281 1 98.62 223 ILE B N 1
ATOM 3853 C CA . ILE B 1 223 ? -0.913 31.859 6.746 1 98.62 223 ILE B CA 1
ATOM 3854 C C . ILE B 1 223 ? -0.213 33.188 6.973 1 98.62 223 ILE B C 1
ATOM 3856 O O . ILE B 1 223 ? 0.945 33.25 7.395 1 98.62 223 ILE B O 1
ATOM 3860 N N . SER B 1 224 ? -0.944 34.25 6.742 1 98.25 224 SER B N 1
ATOM 3861 C CA . SER B 1 224 ? -0.369 35.594 6.934 1 98.25 224 SER B CA 1
ATOM 3862 C C . SER B 1 224 ? -0.003 35.844 8.391 1 98.25 224 SER B C 1
ATOM 3864 O O . SER B 1 224 ? 0.845 36.688 8.695 1 98.25 224 SER B O 1
ATOM 3866 N N . LEU B 1 225 ? -0.642 35.062 9.305 1 98.38 225 LEU B N 1
ATOM 3867 C CA . LEU B 1 225 ? -0.441 35.25 10.734 1 98.38 225 LEU B CA 1
ATOM 3868 C C . LEU B 1 225 ? 0.5 34.188 11.297 1 98.38 225 LEU B C 1
ATOM 3870 O O . LEU B 1 225 ? 0.53 33.969 12.508 1 98.38 225 LEU B O 1
ATOM 3874 N N . GLY B 1 226 ? 1.187 33.438 10.406 1 98.19 226 GLY B N 1
ATOM 3875 C CA . GLY B 1 226 ? 2.275 32.594 10.891 1 98.19 226 GLY B CA 1
ATOM 3876 C C . GLY B 1 226 ? 2.039 31.109 10.656 1 98.19 226 GLY B C 1
ATOM 3877 O O . GLY B 1 226 ? 2.941 30.297 10.852 1 98.19 226 GLY B O 1
ATOM 3878 N N . THR B 1 227 ? 0.819 30.734 10.195 1 98.69 227 THR B N 1
ATOM 3879 C CA . THR B 1 227 ? 0.567 29.344 9.859 1 98.69 227 THR B CA 1
ATOM 3880 C C . THR B 1 227 ? 1.44 28.906 8.68 1 98.69 227 THR B C 1
ATOM 3882 O O . THR B 1 227 ? 1.381 29.5 7.605 1 98.69 227 THR B O 1
ATOM 3885 N N . SER B 1 228 ? 2.172 27.859 8.938 1 98.75 228 SER B N 1
ATOM 3886 C CA . SER B 1 228 ? 3.121 27.406 7.926 1 98.75 228 SER B CA 1
ATOM 3887 C C . SER B 1 228 ? 2.91 25.938 7.598 1 98.75 228 SER B C 1
ATOM 3889 O O . SER B 1 228 ? 3.559 25.391 6.699 1 98.75 228 SER B O 1
ATOM 3891 N N . LYS B 1 229 ? 2.096 25.266 8.305 1 98.81 229 LYS B N 1
ATOM 3892 C CA . LYS B 1 229 ? 1.709 23.875 8.086 1 98.81 229 LYS B CA 1
ATOM 3893 C C . LYS B 1 229 ? 0.207 23.688 8.273 1 98.81 229 LYS B C 1
ATOM 3895 O O . LYS B 1 229 ? -0.365 24.156 9.258 1 98.81 229 LYS B O 1
ATOM 3900 N N . ILE B 1 230 ? -0.431 23.062 7.332 1 98.62 230 ILE B N 1
ATOM 3901 C CA . ILE B 1 230 ? -1.867 22.812 7.422 1 98.62 230 ILE B CA 1
ATOM 3902 C C . ILE B 1 230 ? -2.164 21.344 7.152 1 98.62 230 ILE B C 1
ATOM 3904 O O . ILE B 1 230 ? -1.719 20.797 6.145 1 98.62 230 ILE B O 1
ATOM 3908 N N . ASN B 1 231 ? -2.918 20.734 8.055 1 98 231 ASN B N 1
ATOM 3909 C CA . ASN B 1 231 ? -3.246 19.312 7.949 1 98 231 ASN B CA 1
ATOM 3910 C C . ASN B 1 231 ? -4.547 19.094 7.184 1 98 231 ASN B C 1
ATOM 3912 O O . ASN B 1 231 ? -5.555 19.75 7.461 1 98 231 ASN B O 1
ATOM 3916 N N . VAL B 1 232 ? -4.5 18.203 6.262 1 96.25 232 VAL B N 1
ATOM 3917 C CA . VAL B 1 232 ? -5.672 17.828 5.477 1 96.25 232 VAL B CA 1
ATOM 3918 C C . VAL B 1 232 ? -5.797 16.297 5.457 1 96.25 232 VAL B C 1
ATOM 3920 O O . VAL B 1 232 ? -4.828 15.594 5.172 1 96.25 232 VAL B O 1
ATOM 3923 N N . ASN B 1 233 ? -6.926 15.766 5.754 1 96.31 233 ASN B N 1
ATOM 3924 C CA . ASN B 1 233 ? -7.188 14.328 5.703 1 96.31 233 ASN B CA 1
ATOM 3925 C C . ASN B 1 233 ? -8.602 14.039 5.215 1 96.31 233 ASN B C 1
ATOM 3927 O O . ASN B 1 233 ? -8.781 13.43 4.16 1 96.31 233 ASN B O 1
ATOM 3931 N N . THR B 1 234 ? -9.562 14.68 5.824 1 95.38 234 THR B N 1
ATOM 3932 C CA . THR B 1 234 ? -10.961 14.336 5.621 1 95.38 234 THR B CA 1
ATOM 3933 C C . THR B 1 234 ? -11.398 14.656 4.195 1 95.38 234 THR B C 1
ATOM 3935 O O . THR B 1 234 ? -12.164 13.906 3.59 1 95.38 234 THR B O 1
ATOM 3938 N N . GLU B 1 235 ? -10.914 15.719 3.73 1 94.75 235 GLU B N 1
ATOM 3939 C CA . GLU B 1 235 ? -11.266 16.125 2.371 1 94.75 235 GLU B CA 1
ATOM 3940 C C . GLU B 1 235 ? -10.82 15.07 1.354 1 94.75 235 GLU B C 1
ATOM 3942 O O . GLU B 1 235 ? -11.539 14.789 0.394 1 94.75 235 GLU B O 1
ATOM 3947 N N . ASN B 1 236 ? -9.68 14.539 1.492 1 97.81 236 ASN B N 1
ATOM 3948 C CA . ASN B 1 236 ? -9.172 13.5 0.612 1 97.81 236 ASN B CA 1
ATOM 3949 C C . ASN B 1 236 ? -9.977 12.203 0.752 1 97.81 236 ASN B C 1
ATOM 3951 O O . ASN B 1 236 ? -10.211 11.508 -0.234 1 97.81 236 ASN B O 1
ATOM 3955 N N . GLN B 1 237 ? -10.398 11.891 1.998 1 97.94 237 GLN B N 1
ATOM 3956 C CA . GLN B 1 237 ? -11.203 10.695 2.23 1 97.94 237 GLN B CA 1
ATOM 3957 C C . GLN B 1 237 ? -12.555 10.797 1.517 1 97.94 237 GLN B C 1
ATOM 3959 O O . GLN B 1 237 ? -13 9.836 0.884 1 97.94 237 GLN B O 1
ATOM 3964 N N . ILE B 1 238 ? -13.109 11.961 1.594 1 97 238 ILE B N 1
ATOM 3965 C CA . ILE B 1 238 ? -14.414 12.195 0.986 1 97 238 ILE B CA 1
ATOM 3966 C C . ILE B 1 238 ? -14.289 12.141 -0.535 1 97 238 ILE B C 1
ATOM 3968 O O . ILE B 1 238 ? -15.102 11.492 -1.204 1 97 238 ILE B O 1
ATOM 3972 N N . ALA B 1 239 ? -13.266 12.773 -1.088 1 97.88 239 ALA B N 1
ATOM 3973 C CA . ALA B 1 239 ? -13.047 12.781 -2.531 1 97.88 239 ALA B CA 1
ATOM 3974 C C . ALA B 1 239 ? -12.836 11.367 -3.062 1 97.88 239 ALA B C 1
ATOM 3976 O O . ALA B 1 239 ? -13.406 10.992 -4.086 1 97.88 239 ALA B O 1
ATOM 3977 N N . PHE B 1 240 ? -12.047 10.578 -2.404 1 98.75 240 PHE B N 1
ATOM 3978 C CA . PHE B 1 240 ? -11.773 9.195 -2.771 1 98.75 240 PHE B CA 1
ATOM 3979 C C . PHE B 1 240 ? -13.055 8.375 -2.799 1 98.75 240 PHE B C 1
ATOM 3981 O O . PHE B 1 240 ? -13.367 7.727 -3.801 1 98.75 240 PHE B O 1
ATOM 3988 N N . THR B 1 241 ? -13.766 8.414 -1.696 1 98.69 241 THR B N 1
ATOM 3989 C CA . THR B 1 241 ? -14.938 7.562 -1.523 1 98.69 241 THR B CA 1
ATOM 3990 C C . THR B 1 241 ? -16.016 7.91 -2.547 1 98.69 241 THR B C 1
ATOM 3992 O O . THR B 1 241 ? -16.672 7.02 -3.088 1 98.69 241 THR B O 1
ATOM 3995 N N . LYS B 1 242 ? -16.156 9.219 -2.789 1 98.25 242 LYS B N 1
ATOM 3996 C CA . LYS B 1 242 ? -17.141 9.656 -3.783 1 98.25 242 LYS B CA 1
ATOM 3997 C C . LYS B 1 242 ? -16.859 9.008 -5.141 1 98.25 242 LYS B C 1
ATOM 3999 O O . LYS B 1 242 ? -17.781 8.453 -5.762 1 98.25 242 LYS B O 1
ATOM 4004 N N . VAL B 1 243 ? -15.641 9 -5.582 1 98.75 243 VAL B N 1
ATOM 4005 C CA . VAL B 1 243 ? -15.281 8.508 -6.906 1 98.75 243 VAL B CA 1
ATOM 4006 C C . VAL B 1 243 ? -15.406 6.984 -6.938 1 98.75 243 VAL B C 1
ATOM 4008 O O . VAL B 1 243 ? -15.898 6.418 -7.914 1 98.75 243 VAL B O 1
ATOM 4011 N N . VAL B 1 244 ? -14.977 6.305 -5.902 1 98.69 244 VAL B N 1
ATOM 4012 C CA . VAL B 1 244 ? -15.07 4.848 -5.844 1 98.69 244 VAL B CA 1
ATOM 4013 C C . VAL B 1 244 ? -16.531 4.422 -5.914 1 98.69 244 VAL B C 1
ATOM 4015 O O . VAL B 1 244 ? -16.875 3.471 -6.621 1 98.69 244 VAL B O 1
ATOM 4018 N N . ARG B 1 245 ? -17.391 5.156 -5.168 1 98.31 245 ARG B N 1
ATOM 4019 C CA . ARG B 1 245 ? -18.828 4.895 -5.227 1 98.31 245 ARG B CA 1
ATOM 4020 C C . ARG B 1 245 ? -19.359 5.043 -6.652 1 98.31 245 ARG B C 1
ATOM 4022 O O . ARG B 1 245 ? -20.156 4.227 -7.109 1 98.31 245 ARG B O 1
ATOM 4029 N N . GLU B 1 246 ? -18.953 6.066 -7.312 1 98.25 246 GLU B N 1
ATOM 4030 C CA . GLU B 1 246 ? -19.422 6.348 -8.672 1 98.25 246 GLU B CA 1
ATOM 4031 C C . GLU B 1 246 ? -18.953 5.266 -9.641 1 98.25 246 GLU B C 1
ATOM 4033 O O . GLU B 1 246 ? -19.719 4.832 -10.508 1 98.25 246 GLU B O 1
ATOM 4038 N N . VAL B 1 247 ? -17.703 4.816 -9.531 1 98.38 247 VAL B N 1
ATOM 4039 C CA . VAL B 1 247 ? -17.141 3.797 -10.406 1 98.38 247 VAL B CA 1
ATOM 4040 C C . VAL B 1 247 ? -17.938 2.498 -10.266 1 98.38 247 VAL B C 1
ATOM 4042 O O . VAL B 1 247 ? -18.312 1.881 -11.266 1 98.38 247 VAL B O 1
ATOM 4045 N N . LEU B 1 248 ? -18.172 2.098 -9.039 1 98.12 248 LEU B N 1
ATOM 4046 C CA . LEU B 1 248 ? -18.859 0.835 -8.773 1 98.12 248 LEU B CA 1
ATOM 4047 C C . LEU B 1 248 ? -20.328 0.909 -9.203 1 98.12 248 LEU B C 1
ATOM 4049 O O . LEU B 1 248 ? -20.891 -0.09 -9.648 1 98.12 248 LEU B O 1
ATOM 4053 N N . ALA B 1 249 ? -20.906 2.076 -9.094 1 96.81 249 ALA B N 1
ATOM 4054 C CA . ALA B 1 249 ? -22.281 2.264 -9.523 1 96.81 249 ALA B CA 1
ATOM 4055 C C . ALA B 1 249 ? -22.406 2.199 -11.039 1 96.81 249 ALA B C 1
ATOM 4057 O O . ALA B 1 249 ? -23.406 1.71 -11.57 1 96.81 249 ALA B O 1
ATOM 4058 N N . LYS B 1 250 ? -21.422 2.682 -11.711 1 97.56 250 LYS B N 1
ATOM 4059 C CA . LYS B 1 250 ? -21.469 2.799 -13.172 1 97.56 250 LYS B CA 1
ATOM 4060 C C . LYS B 1 250 ? -21.156 1.459 -13.836 1 97.56 250 LYS B C 1
ATOM 4062 O O . LYS B 1 250 ? -21.625 1.192 -14.945 1 97.56 250 LYS B O 1
ATOM 4067 N N . ASP B 1 251 ? -20.375 0.598 -13.203 1 97.44 251 ASP B N 1
ATOM 4068 C CA . ASP B 1 251 ? -19.938 -0.663 -13.789 1 97.44 251 ASP B CA 1
ATOM 4069 C C . ASP B 1 251 ? -20.188 -1.831 -12.836 1 97.44 251 ASP B C 1
ATOM 4071 O O . ASP B 1 251 ? -19.344 -2.15 -12 1 97.44 251 ASP B O 1
ATOM 4075 N N . GLU B 1 252 ? -21.156 -2.543 -13.117 1 95.44 252 GLU B N 1
ATOM 4076 C CA . GLU B 1 252 ? -21.562 -3.641 -12.242 1 95.44 252 GLU B CA 1
ATOM 4077 C C . GLU B 1 252 ? -20.641 -4.844 -12.414 1 95.44 252 GLU B C 1
ATOM 4079 O O . GLU B 1 252 ? -20.625 -5.75 -11.57 1 95.44 252 GLU B O 1
ATOM 4084 N N . LYS B 1 253 ? -19.844 -4.832 -13.398 1 95.12 253 LYS B N 1
ATOM 4085 C CA . LYS B 1 253 ? -19.078 -6.027 -13.719 1 95.12 253 LYS B CA 1
ATOM 4086 C C . LYS B 1 253 ? -17.609 -5.84 -13.359 1 95.12 253 LYS B C 1
ATOM 4088 O O . LYS B 1 253 ? -16.812 -6.789 -13.414 1 95.12 253 LYS B O 1
ATOM 4093 N N . VAL B 1 254 ? -17.234 -4.617 -12.984 1 96.94 254 VAL B N 1
ATOM 4094 C CA . VAL B 1 254 ? -15.836 -4.352 -12.688 1 96.94 254 VAL B CA 1
ATO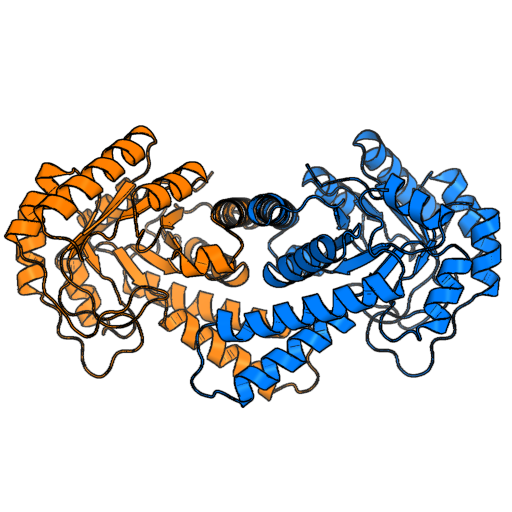M 4095 C C . VAL B 1 254 ? -15.414 -5.121 -11.438 1 96.94 254 VAL B C 1
ATOM 4097 O O . VAL B 1 254 ? -16.156 -5.16 -10.445 1 96.94 254 VAL B O 1
ATOM 4100 N N . TYR B 1 255 ? -14.227 -5.809 -11.516 1 96.12 255 TYR B N 1
ATOM 4101 C CA . TYR B 1 255 ? -13.742 -6.508 -10.328 1 96.12 255 TYR B CA 1
ATOM 4102 C C . TYR B 1 255 ? -12.258 -6.23 -10.102 1 96.12 255 TYR B C 1
ATOM 4104 O O . TYR B 1 255 ? -11.727 -6.535 -9.031 1 96.12 255 TYR B O 1
ATOM 4112 N N . ASP B 1 256 ? -11.547 -5.695 -11.094 1 96.56 256 ASP B N 1
ATOM 4113 C CA . ASP B 1 256 ? -10.156 -5.293 -10.938 1 96.56 256 ASP B CA 1
ATOM 4114 C C . ASP B 1 256 ? -10.023 -4.137 -9.945 1 96.56 256 ASP B C 1
ATOM 4116 O O . ASP B 1 256 ? -10.484 -3.027 -10.211 1 96.56 256 ASP B O 1
ATOM 4120 N N . PRO B 1 257 ? -9.414 -4.344 -8.828 1 98 257 PRO B N 1
ATOM 4121 C CA . PRO B 1 257 ? -9.352 -3.291 -7.809 1 98 257 PRO B CA 1
ATOM 4122 C C . PRO B 1 257 ? -8.656 -2.029 -8.305 1 98 257 PRO B C 1
ATOM 4124 O O . PRO B 1 257 ? -8.922 -0.933 -7.809 1 98 257 PRO B O 1
ATOM 4127 N N . ARG B 1 258 ? -7.824 -2.127 -9.281 1 98.38 258 ARG B N 1
ATOM 4128 C CA . ARG B 1 258 ? -7.062 -0.991 -9.789 1 98.38 258 ARG B CA 1
ATOM 4129 C C . ARG B 1 258 ? -7.953 -0.043 -10.578 1 98.38 258 ARG B C 1
ATOM 4131 O O . ARG B 1 258 ? -7.711 1.165 -10.609 1 98.38 258 ARG B O 1
ATOM 4138 N N . LYS B 1 259 ? -8.938 -0.622 -11.156 1 98.06 259 LYS B N 1
ATOM 4139 C CA . LYS B 1 259 ? -9.914 0.179 -11.891 1 98.06 259 LYS B CA 1
ATOM 4140 C C . LYS B 1 259 ? -10.93 0.806 -10.938 1 98.06 259 LYS B C 1
ATOM 4142 O O . LYS B 1 259 ? -11.656 1.728 -11.312 1 98.06 259 LYS B O 1
ATOM 4147 N N . ILE B 1 260 ? -10.992 0.37 -9.75 1 98.5 260 ILE B N 1
ATOM 4148 C CA . ILE B 1 260 ? -11.93 0.853 -8.742 1 98.5 260 ILE B CA 1
ATOM 4149 C C . ILE B 1 260 ? -11.242 1.894 -7.859 1 98.5 260 ILE B C 1
ATOM 4151 O O . ILE B 1 260 ? -11.734 3.014 -7.711 1 98.5 260 ILE B O 1
ATOM 4155 N N . ILE B 1 261 ? -10.094 1.564 -7.371 1 98.75 261 ILE B N 1
ATOM 4156 C CA . ILE B 1 261 ? -9.367 2.393 -6.41 1 98.75 261 ILE B CA 1
ATOM 4157 C C . ILE B 1 261 ? -8.57 3.465 -7.152 1 98.75 261 ILE B C 1
ATOM 4159 O O . ILE B 1 261 ? -8.438 4.59 -6.668 1 98.75 261 ILE B O 1
ATOM 4163 N N . GLY B 1 262 ? -8.062 3.115 -8.375 1 98.69 262 GLY B N 1
ATOM 4164 C CA . GLY B 1 262 ? -7.238 4.008 -9.172 1 98.69 262 GLY B CA 1
ATOM 4165 C C . GLY B 1 262 ? -7.871 5.367 -9.398 1 98.69 262 GLY B C 1
ATOM 4166 O O . GLY B 1 262 ? -7.25 6.398 -9.133 1 98.69 262 GLY B O 1
ATOM 4167 N N . PRO B 1 263 ? -9.117 5.355 -9.844 1 98.75 263 PRO B N 1
ATOM 4168 C CA . PRO B 1 263 ? -9.789 6.645 -10.016 1 98.75 263 PRO B CA 1
ATOM 4169 C C . PRO B 1 263 ? -9.906 7.43 -8.711 1 98.75 263 PRO B C 1
ATOM 4171 O O . PRO B 1 263 ? -9.828 8.656 -8.719 1 98.75 263 PRO B O 1
ATOM 4174 N N . GLY B 1 264 ? -10.156 6.734 -7.613 1 98.81 264 GLY B N 1
ATOM 4175 C CA . GLY B 1 264 ? -10.148 7.398 -6.32 1 98.81 264 GLY B CA 1
ATOM 4176 C C . GLY B 1 264 ? -8.812 8.039 -5.988 1 98.81 264 GLY B C 1
ATOM 4177 O O . GLY B 1 264 ? -8.766 9.156 -5.477 1 98.81 264 GLY B O 1
ATOM 4178 N N . ARG B 1 265 ? -7.742 7.328 -6.266 1 98.88 265 ARG B N 1
ATOM 4179 C CA . ARG B 1 265 ? -6.391 7.848 -6.098 1 98.88 265 ARG B CA 1
ATOM 4180 C C . ARG B 1 265 ? -6.199 9.141 -6.891 1 98.88 265 ARG B C 1
ATOM 4182 O O . ARG B 1 265 ? -5.613 10.102 -6.387 1 98.88 265 ARG B O 1
ATOM 4189 N N . ASP B 1 266 ? -6.684 9.156 -8.102 1 98.88 266 ASP B N 1
ATOM 4190 C CA . ASP B 1 266 ? -6.562 10.336 -8.961 1 98.88 266 ASP B CA 1
ATOM 4191 C C . ASP B 1 266 ? -7.348 11.516 -8.391 1 98.88 266 ASP B C 1
ATOM 4193 O O . ASP B 1 266 ? -6.926 12.664 -8.508 1 98.88 266 ASP B O 1
ATOM 4197 N N . ALA B 1 267 ? -8.469 11.203 -7.785 1 98.88 267 ALA B N 1
ATOM 4198 C CA . ALA B 1 267 ? -9.258 12.25 -7.145 1 98.88 267 ALA B CA 1
ATOM 4199 C C . ALA B 1 267 ? -8.508 12.859 -5.965 1 98.88 267 ALA B C 1
ATOM 4201 O O . ALA B 1 267 ? -8.57 14.07 -5.742 1 98.88 267 ALA B O 1
ATOM 4202 N N . ILE B 1 268 ? -7.852 12.07 -5.203 1 98.88 268 ILE B N 1
ATOM 4203 C CA . ILE B 1 268 ? -7.027 12.562 -4.105 1 98.88 268 ILE B CA 1
ATOM 4204 C C . ILE B 1 268 ? -5.949 13.5 -4.652 1 98.88 268 ILE B C 1
ATOM 4206 O O . ILE B 1 268 ? -5.734 14.586 -4.117 1 98.88 268 ILE B O 1
ATOM 4210 N N . LYS B 1 269 ? -5.246 13.008 -5.707 1 98.94 269 LYS B N 1
ATOM 4211 C CA . LYS B 1 269 ? -4.188 13.82 -6.301 1 98.94 269 LYS B CA 1
ATOM 4212 C C . LYS B 1 269 ? -4.699 15.211 -6.676 1 98.94 269 LYS B C 1
ATOM 4214 O O . LYS B 1 269 ? -4.051 16.219 -6.379 1 98.94 269 LYS B O 1
ATOM 4219 N N . GLU B 1 270 ? -5.867 15.273 -7.266 1 98.81 270 GLU B N 1
ATOM 4220 C CA . GLU B 1 270 ? -6.449 16.547 -7.676 1 98.81 270 GLU B CA 1
ATOM 4221 C C . GLU B 1 270 ? -6.777 17.422 -6.469 1 98.81 270 GLU B C 1
ATOM 4223 O O . GLU B 1 270 ? -6.562 18.641 -6.5 1 98.81 270 GLU B O 1
ATOM 4228 N N . THR B 1 271 ? -7.324 16.828 -5.461 1 98.44 271 THR B N 1
ATOM 4229 C CA . THR B 1 271 ? -7.645 17.562 -4.246 1 98.44 271 THR B CA 1
ATOM 4230 C C . THR B 1 271 ? -6.383 18.156 -3.619 1 98.44 271 THR B C 1
ATOM 4232 O O . THR B 1 271 ? -6.371 19.312 -3.207 1 98.44 271 THR B O 1
ATOM 4235 N N . VAL B 1 272 ? -5.336 17.375 -3.578 1 98.75 272 VAL B N 1
ATOM 4236 C CA . VAL B 1 272 ? -4.074 17.797 -2.973 1 98.75 272 VAL B CA 1
ATOM 4237 C C . VAL B 1 272 ? -3.453 18.922 -3.787 1 98.75 272 VAL B C 1
ATOM 4239 O O . VAL B 1 272 ? -2.945 19.891 -3.227 1 98.75 272 VAL B O 1
ATOM 4242 N N . ILE B 1 273 ? -3.504 18.797 -5.102 1 98.88 273 ILE B N 1
ATOM 4243 C CA . ILE B 1 273 ? -3.021 19.859 -5.98 1 98.88 273 ILE B CA 1
ATOM 4244 C C . ILE B 1 273 ? -3.738 21.172 -5.648 1 98.88 273 ILE B C 1
ATOM 4246 O O . ILE B 1 273 ? -3.098 22.203 -5.48 1 98.88 273 ILE B O 1
ATOM 4250 N N . GLY B 1 274 ? -5.055 21.109 -5.559 1 98.12 274 GLY B N 1
ATOM 4251 C CA . GLY B 1 274 ? -5.832 22.281 -5.203 1 98.12 274 GLY B CA 1
ATOM 4252 C C . GLY B 1 274 ? -5.418 22.891 -3.877 1 98.12 274 GLY B C 1
ATOM 4253 O O . GLY B 1 274 ? -5.312 24.125 -3.756 1 98.12 274 GLY B O 1
ATOM 4254 N N . LYS B 1 275 ? -5.145 22.094 -2.908 1 98.38 275 LYS B N 1
ATOM 4255 C CA . LYS B 1 275 ? -4.762 22.578 -1.584 1 98.38 275 LYS B CA 1
ATOM 4256 C C . LYS B 1 275 ? -3.373 23.203 -1.611 1 98.38 275 LYS B C 1
ATOM 4258 O O . LYS B 1 275 ? -3.143 24.234 -0.973 1 98.38 275 LYS B O 1
ATOM 4263 N N . MET B 1 276 ? -2.43 22.562 -2.326 1 98.62 276 MET B N 1
ATOM 4264 C CA . MET B 1 276 ? -1.086 23.125 -2.43 1 98.62 276 MET B CA 1
ATOM 4265 C C . MET B 1 276 ? -1.124 24.516 -3.055 1 98.62 276 MET B C 1
ATOM 4267 O O . MET B 1 276 ? -0.404 25.422 -2.619 1 98.62 276 MET B O 1
ATOM 4271 N N . ARG B 1 277 ? -1.982 24.703 -4.008 1 98.5 277 ARG B N 1
ATOM 4272 C CA . ARG B 1 277 ? -2.156 26 -4.633 1 98.5 277 ARG B CA 1
ATOM 4273 C C . ARG B 1 277 ? -2.803 27 -3.668 1 98.5 277 ARG B C 1
ATOM 4275 O O . ARG B 1 277 ? -2.361 28.141 -3.557 1 98.5 277 ARG B O 1
ATOM 4282 N N . GLU B 1 278 ? -3.793 26.531 -2.986 1 98 278 GLU B N 1
ATOM 4283 C CA . GLU B 1 278 ? -4.469 27.344 -1.987 1 98 278 GLU B CA 1
ATOM 4284 C C . GLU B 1 278 ? -3.504 27.781 -0.888 1 98 278 GLU B C 1
ATOM 4286 O O . GLU B 1 278 ? -3.568 28.922 -0.412 1 98 278 GLU B O 1
ATOM 4291 N N . PHE B 1 279 ? -2.57 26.891 -0.514 1 98.5 279 PHE B N 1
ATOM 4292 C CA . PHE B 1 279 ? -1.652 27.141 0.593 1 98.5 279 PHE B CA 1
ATOM 4293 C C . PHE B 1 279 ? -0.452 27.953 0.134 1 98.5 279 PHE B C 1
ATOM 4295 O O . PHE B 1 279 ? 0.336 28.422 0.956 1 98.5 279 PHE B O 1
ATOM 4302 N N . GLY B 1 280 ? -0.253 28.047 -1.18 1 98.31 280 GLY B N 1
ATOM 4303 C CA . GLY B 1 280 ? 0.833 28.828 -1.733 1 98.31 280 GLY B CA 1
ATOM 4304 C C . GLY B 1 280 ? 2.15 28.094 -1.788 1 98.31 280 GLY B C 1
ATOM 4305 O O . GLY B 1 280 ? 3.213 28.703 -1.922 1 98.31 280 GLY B O 1
ATOM 4306 N N . SER B 1 281 ? 2.084 26.781 -1.701 1 98.62 281 SER B N 1
ATOM 4307 C CA . SER B 1 281 ? 3.332 26.031 -1.634 1 98.62 281 SER B CA 1
ATOM 4308 C C . SER B 1 281 ? 3.771 25.562 -3.018 1 98.62 281 SER B C 1
ATOM 4310 O O . SER B 1 281 ? 4.895 25.094 -3.191 1 98.62 281 SER B O 1
ATOM 4312 N N . SER B 1 282 ? 2.943 25.672 -4.09 1 98.62 282 SER B N 1
ATOM 4313 C CA . SER B 1 282 ? 3.328 25.312 -5.449 1 98.62 282 SER B CA 1
ATOM 4314 C C . SER B 1 282 ? 4.562 26.078 -5.898 1 98.62 282 SER B C 1
ATOM 4316 O O . SER B 1 282 ? 4.641 27.297 -5.727 1 98.62 282 SER B O 1
ATOM 4318 N N . GLY B 1 283 ? 5.516 25.359 -6.395 1 98.31 283 GLY B N 1
ATOM 4319 C CA . GLY B 1 283 ? 6.727 25.969 -6.91 1 98.31 283 GLY B CA 1
ATOM 4320 C C . GLY B 1 283 ? 7.738 26.297 -5.828 1 98.31 283 GLY B C 1
ATOM 4321 O O . GLY B 1 283 ? 8.766 26.938 -6.102 1 98.31 283 GLY B O 1
ATOM 4322 N N . LYS B 1 284 ? 7.551 25.828 -4.629 1 98.06 284 LYS B N 1
ATOM 4323 C CA . LYS B 1 284 ? 8.391 26.266 -3.521 1 98.06 284 LYS B CA 1
ATOM 4324 C C . LYS B 1 284 ? 9.422 25.203 -3.152 1 98.06 284 LYS B C 1
ATOM 4326 O O . LYS B 1 284 ? 10.164 25.359 -2.182 1 98.06 284 LYS B O 1
ATOM 4331 N N . ALA B 1 285 ? 9.547 24.078 -3.896 1 95 285 ALA B N 1
ATOM 4332 C CA . ALA B 1 285 ? 10.484 23.016 -3.57 1 95 285 ALA B CA 1
ATOM 4333 C C . ALA B 1 285 ? 11.922 23.438 -3.848 1 95 285 ALA B C 1
ATOM 4335 O O . ALA B 1 285 ? 12.844 23 -3.164 1 95 285 ALA B O 1
ATOM 4336 N N . SER B 1 286 ? 12.266 23.984 -5.094 1 79.25 286 SER B N 1
ATOM 4337 C CA . SER B 1 286 ? 13.602 24.344 -5.551 1 79.25 286 SER B CA 1
ATOM 4338 C C . SER B 1 286 ? 14.117 25.594 -4.828 1 79.25 286 SER B C 1
ATOM 4340 O O . SER B 1 286 ? 15.32 25.797 -4.719 1 79.25 286 SER B O 1
ATOM 4342 N N . GLU B 1 287 ? 13.289 26.375 -4.289 1 60.72 287 GLU B N 1
ATOM 4343 C CA . GLU B 1 287 ? 13.75 27.703 -3.924 1 60.72 287 GLU B CA 1
ATOM 4344 C C . GLU B 1 287 ? 14.375 27.719 -2.531 1 60.72 287 GLU B C 1
ATOM 4346 O O . GLU B 1 287 ? 13.984 26.938 -1.664 1 60.72 287 GLU B O 1
#

Sequence (574 aa):
MPLVSMKEMLNKALAEKYAVGQFNINNLEWTQAILAAAQEEQSPVILGVSEGAARYMGGFKTVVNMVKGLIEDMNITVPVAIHLDHGSSFEKCKAAIDAGFTSVMIDASHHPFEENVQITSQVVEYAHARGVSVEAELGTVGGQEDDVVADGIIYADPKECEELVKRTGIDCLAPALGSVHGPYKGEPKLGFKEMEIIRDLTRVPLVLHGGTGIPTEQIQRAISLGTSKINVNTENQIAFTKVVREVLAKDEKVYDPRKIIGPGRDAIKETVIGKMREFGSSGKASEMPLVSMKEMLNKALAEKYAVGQFNINNLEWTQAILAAAQEEQSPVILGVSEGAARYMGGFKTVVNMVKGLIEDMNITVPVAIHLDHGSSFEKCKAAIDAGFTSVMIDASHHPFEENVQITSQVVEYAHARGVSVEAELGTVGGQEDDVVADGIIYADPKECEELVKRTGIDCLAPALGSVHGPYKGEPKLGFKEMEIIRDLTRVPLVLHGGTGIPTEQIQRAISLGTSKINVNTENQIAFTKVVREVLAKDEKVYDPRKIIGPGRDAIKETVIGKMREFGSSGKASE

Nearest PDB structures (foldseek):
  3q94-assembly1_A  TM=9.767E-01  e=5.654E-52  Bacillus anthracis str. 'Ames Ancestor'
  3q94-assembly1_B  TM=9.972E-01  e=3.384E-50  Bacillus anthracis str. 'Ames Ancestor'
  8q59-assembly1_B-2  TM=9.727E-01  e=8.485E-36  Yersinia aldovae
  8q5a-assembly1_A  TM=9.702E-01  e=8.485E-36  Hafnia paralvei
  8q59-assembly1_A-2  TM=9.660E-01  e=6.670E-36  Yersinia aldovae